Protein AF-A0A1V5KK14-F1 (afdb_monomer_lite)

Structure (mmCIF, N/CA/C/O backbone):
data_AF-A0A1V5KK14-F1
#
_entry.id   AF-A0A1V5KK14-F1
#
loop_
_atom_site.group_PDB
_atom_site.id
_atom_site.type_symbol
_atom_site.label_atom_id
_atom_site.label_alt_id
_atom_site.label_comp_id
_atom_site.label_asym_id
_atom_site.label_entity_id
_atom_site.label_seq_id
_atom_site.pdbx_PDB_ins_code
_atom_site.Cartn_x
_atom_site.Cartn_y
_atom_site.Cartn_z
_atom_site.occupancy
_atom_site.B_iso_or_equiv
_atom_site.auth_seq_id
_atom_site.auth_comp_id
_atom_site.auth_asym_id
_atom_site.auth_atom_id
_atom_site.pdbx_PDB_model_num
ATOM 1 N N . MET A 1 1 ? 17.794 -1.671 15.471 1.00 76.69 1 MET A N 1
ATOM 2 C CA . MET A 1 1 ? 17.880 -2.440 14.220 1.00 76.69 1 MET A CA 1
ATOM 3 C C . MET A 1 1 ? 16.510 -2.949 13.900 1.00 76.69 1 MET A C 1
ATOM 5 O O . MET A 1 1 ? 15.771 -3.257 14.837 1.00 76.69 1 MET A O 1
ATOM 9 N N . GLY A 1 2 ? 16.172 -3.007 12.613 1.00 89.00 2 GLY A N 1
ATOM 10 C CA . GLY A 1 2 ? 15.006 -3.754 12.159 1.00 89.00 2 GLY A CA 1
ATOM 11 C C . GLY A 1 2 ? 15.010 -5.145 12.792 1.00 89.00 2 GLY A C 1
ATOM 12 O O . GLY A 1 2 ? 16.066 -5.770 12.927 1.00 89.00 2 GLY A O 1
ATOM 13 N N . THR A 1 3 ? 13.850 -5.600 13.249 1.00 94.50 3 THR A N 1
ATOM 14 C CA . THR A 1 3 ? 13.689 -6.928 13.849 1.00 94.50 3 THR A CA 1
ATOM 15 C C . THR A 1 3 ? 12.958 -7.845 12.871 1.00 94.50 3 THR A C 1
ATOM 17 O O . THR A 1 3 ? 12.022 -7.391 12.214 1.00 94.50 3 THR A O 1
ATOM 20 N N . PRO A 1 4 ? 13.347 -9.126 12.736 1.00 94.06 4 PRO A N 1
ATOM 21 C CA . PRO A 1 4 ? 12.664 -10.057 11.835 1.00 94.06 4 PRO A CA 1
ATOM 22 C C . PRO A 1 4 ? 11.259 -10.437 12.325 1.00 94.06 4 PRO A C 1
ATOM 24 O O . PRO A 1 4 ? 10.446 -10.912 11.540 1.00 94.06 4 PRO A O 1
ATOM 27 N N . SER A 1 5 ? 10.962 -10.222 13.609 1.00 95.75 5 SER A N 1
ATOM 28 C CA . SER A 1 5 ? 9.672 -10.546 14.222 1.00 95.75 5 SER A CA 1
ATOM 29 C C . SER A 1 5 ? 9.328 -9.598 15.369 1.00 95.75 5 SER A C 1
ATOM 31 O O . SER A 1 5 ? 10.216 -9.012 15.999 1.00 95.75 5 SER A O 1
ATOM 33 N N . ILE A 1 6 ? 8.037 -9.516 15.681 1.00 97.19 6 ILE A N 1
ATOM 34 C CA . ILE A 1 6 ? 7.469 -8.794 16.826 1.00 97.19 6 ILE A CA 1
ATOM 35 C C . ILE A 1 6 ? 6.520 -9.721 17.605 1.00 97.19 6 ILE A C 1
ATOM 37 O O . ILE A 1 6 ? 6.195 -10.803 17.123 1.00 97.19 6 ILE A O 1
ATOM 41 N N . ASN A 1 7 ? 6.117 -9.350 18.826 1.00 95.44 7 ASN A N 1
ATOM 42 C CA . ASN A 1 7 ? 5.328 -10.240 19.693 1.00 95.44 7 ASN A CA 1
ATOM 43 C C . ASN A 1 7 ? 3.804 -10.098 19.542 1.00 95.44 7 ASN A C 1
ATOM 45 O O . ASN A 1 7 ? 3.080 -10.986 19.985 1.00 95.44 7 ASN A O 1
ATOM 49 N N . ASP A 1 8 ? 3.325 -9.029 18.905 1.00 95.31 8 ASP A N 1
ATOM 50 C CA . ASP A 1 8 ? 1.905 -8.786 18.646 1.00 95.31 8 ASP A CA 1
ATOM 51 C C . ASP A 1 8 ? 1.720 -8.173 17.250 1.00 95.31 8 ASP A C 1
ATOM 53 O O . ASP A 1 8 ? 1.634 -6.954 17.078 1.00 95.31 8 ASP A O 1
ATOM 57 N N . GLU A 1 9 ? 1.701 -9.018 16.220 1.00 97.06 9 GLU A N 1
ATOM 58 C CA . GLU A 1 9 ? 1.376 -8.586 14.860 1.00 97.06 9 GLU A CA 1
ATOM 59 C C . GLU A 1 9 ? -0.112 -8.215 14.790 1.00 97.06 9 GLU A C 1
ATOM 61 O O . GLU A 1 9 ? -0.976 -9.063 15.008 1.00 97.06 9 GLU A O 1
ATOM 66 N N . ARG A 1 10 ? -0.442 -6.968 14.433 1.00 97.62 10 ARG A N 1
ATOM 67 C CA . ARG A 1 10 ? -1.828 -6.543 14.158 1.00 97.62 10 ARG A CA 1
ATOM 68 C C . ARG A 1 10 ? -2.203 -6.885 12.726 1.00 97.62 10 ARG A C 1
ATOM 70 O O . ARG A 1 10 ? -3.188 -7.573 12.492 1.00 97.62 10 ARG A O 1
ATOM 77 N N . VAL A 1 11 ? -1.336 -6.538 11.787 1.00 98.56 11 VAL A N 1
ATOM 78 C CA . VAL A 1 11 ? -1.432 -6.942 10.385 1.00 98.56 11 VAL A CA 1
ATOM 79 C C . VAL A 1 11 ? -0.102 -7.565 9.994 1.00 98.56 11 VAL A C 1
ATOM 81 O O . VAL A 1 11 ? 0.936 -6.910 10.087 1.00 98.56 11 VAL A O 1
ATOM 84 N N . ASN A 1 12 ? -0.143 -8.835 9.592 1.00 97.94 12 ASN A N 1
ATOM 85 C CA . ASN A 1 12 ? 1.033 -9.553 9.103 1.00 97.94 12 ASN A CA 1
ATOM 86 C C . ASN A 1 12 ? 1.460 -8.959 7.745 1.00 97.94 12 ASN A C 1
ATOM 88 O O . ASN A 1 12 ? 0.607 -8.392 7.058 1.00 97.94 12 ASN A O 1
ATOM 92 N N . PRO A 1 13 ? 2.724 -9.123 7.316 1.00 98.56 13 PRO A N 1
ATOM 93 C CA . PRO A 1 13 ? 3.197 -8.601 6.035 1.00 98.56 13 PRO A CA 1
ATOM 94 C C . PRO A 1 13 ? 2.324 -9.068 4.860 1.00 98.56 13 PRO A C 1
ATOM 96 O O . PRO A 1 13 ? 2.254 -10.262 4.556 1.00 98.56 13 PRO A O 1
ATOM 99 N N . LEU A 1 14 ? 1.635 -8.125 4.213 1.00 98.69 14 LEU A N 1
ATOM 100 C CA . LEU A 1 14 ? 0.676 -8.387 3.138 1.00 98.69 14 LEU A CA 1
ATOM 101 C C . LEU A 1 14 ? 1.373 -8.716 1.812 1.00 98.69 14 LEU A C 1
ATOM 103 O O . LEU A 1 14 ? 0.887 -9.538 1.031 1.00 98.69 14 LEU A O 1
ATOM 107 N N . VAL A 1 15 ? 2.502 -8.063 1.519 1.00 98.62 15 VAL A N 1
ATOM 108 C CA . VAL A 1 15 ? 3.169 -8.170 0.221 1.00 98.62 15 VAL A CA 1
ATOM 109 C C . VAL A 1 15 ? 4.161 -9.321 0.265 1.00 98.62 15 VAL A C 1
ATOM 111 O O . VAL A 1 15 ? 5.235 -9.240 0.855 1.00 98.62 15 VAL A O 1
ATOM 114 N N . ALA A 1 16 ? 3.817 -10.413 -0.415 1.00 98.38 16 ALA A N 1
ATOM 115 C CA . ALA A 1 16 ? 4.643 -11.617 -0.460 1.00 98.38 16 ALA A CA 1
ATOM 116 C C . ALA A 1 16 ? 5.783 -11.558 -1.495 1.00 98.38 16 ALA A C 1
ATOM 118 O O . ALA A 1 16 ? 6.722 -12.351 -1.420 1.00 98.38 16 ALA A O 1
ATOM 119 N N . SER A 1 17 ? 5.727 -10.645 -2.473 1.00 98.62 17 SER A N 1
ATOM 120 C CA . SER A 1 17 ? 6.827 -10.478 -3.426 1.00 98.62 17 SER A CA 1
ATOM 121 C C . SER A 1 17 ? 8.081 -9.975 -2.715 1.00 98.62 17 SER A C 1
ATOM 123 O O . SER A 1 17 ? 8.010 -9.151 -1.806 1.00 98.62 17 SER A O 1
ATOM 125 N N . ARG A 1 18 ? 9.241 -10.479 -3.128 1.00 98.31 18 ARG A N 1
ATOM 126 C CA . ARG A 1 18 ? 10.564 -9.999 -2.712 1.00 98.31 18 ARG A CA 1
ATOM 127 C C . ARG A 1 18 ? 11.308 -9.577 -3.965 1.00 98.31 18 ARG A C 1
ATOM 129 O O . ARG A 1 18 ? 12.277 -10.212 -4.378 1.00 98.31 18 ARG A O 1
ATOM 136 N N . TRP A 1 19 ? 10.761 -8.575 -4.646 1.00 98.69 19 TRP A N 1
ATOM 137 C CA . TRP A 1 19 ? 11.326 -8.098 -5.901 1.00 98.69 19 TRP A CA 1
ATOM 138 C C . TRP A 1 19 ? 12.496 -7.142 -5.661 1.00 98.69 19 TRP A C 1
ATOM 140 O O . TRP A 1 19 ? 12.650 -6.570 -4.581 1.00 98.69 19 TRP A O 1
ATOM 150 N N . ASN A 1 20 ? 13.366 -7.033 -6.660 1.00 98.38 20 ASN A N 1
ATOM 151 C CA . ASN A 1 20 ? 14.546 -6.174 -6.652 1.00 98.38 20 ASN A CA 1
ATOM 152 C C . ASN A 1 20 ? 14.502 -5.250 -7.878 1.00 98.38 20 ASN A C 1
ATOM 154 O O . ASN A 1 20 ? 13.490 -5.191 -8.576 1.00 98.38 20 ASN A O 1
ATOM 158 N N . GLN A 1 21 ? 15.585 -4.523 -8.138 1.00 98.56 21 GLN A N 1
ATOM 159 C CA . GLN A 1 21 ? 15.632 -3.512 -9.191 1.00 98.56 21 GLN A CA 1
ATOM 160 C C . GLN A 1 21 ? 16.431 -3.943 -10.427 1.00 98.56 21 GLN A C 1
ATOM 162 O O . GLN A 1 21 ? 16.365 -3.278 -11.460 1.00 98.56 21 GLN A O 1
ATOM 167 N N . ASP A 1 22 ? 17.194 -5.035 -10.346 1.00 97.81 22 ASP A N 1
ATOM 168 C CA . ASP A 1 22 ? 18.168 -5.432 -11.364 1.00 97.81 22 ASP A CA 1
ATOM 169 C C . ASP A 1 22 ? 18.032 -6.909 -11.819 1.00 97.81 22 ASP A C 1
ATOM 171 O O . ASP A 1 22 ? 16.964 -7.388 -12.207 1.00 97.81 22 ASP A O 1
ATOM 175 N N . THR A 1 23 ? 19.141 -7.637 -11.861 1.00 98.12 23 THR A N 1
ATOM 176 C CA . THR A 1 23 ? 19.224 -9.048 -12.235 1.00 98.12 23 THR A CA 1
ATOM 177 C C . THR A 1 23 ? 18.880 -9.991 -11.077 1.00 98.12 23 THR A C 1
ATOM 179 O O . THR A 1 23 ? 18.790 -9.590 -9.920 1.00 98.12 23 THR A O 1
ATOM 182 N N . VAL A 1 24 ? 18.719 -11.284 -11.371 1.00 97.75 24 VAL A N 1
ATOM 183 C CA . VAL A 1 24 ? 18.545 -12.343 -10.358 1.00 97.75 24 VAL A CA 1
ATOM 184 C C . VAL A 1 24 ? 19.560 -13.470 -10.542 1.00 97.75 24 VAL A C 1
ATOM 186 O O . VAL A 1 24 ? 20.029 -13.716 -11.652 1.00 97.75 24 VAL A O 1
ATOM 189 N N . GLY A 1 25 ? 19.846 -14.198 -9.457 1.00 93.62 25 GLY A N 1
ATOM 190 C CA . GLY A 1 25 ? 20.627 -15.438 -9.476 1.00 93.62 25 GLY A CA 1
ATOM 191 C C . GLY A 1 25 ? 22.150 -15.287 -9.561 1.00 93.62 25 GLY A C 1
ATOM 192 O O . GLY A 1 25 ? 22.697 -14.185 -9.605 1.00 93.62 25 GLY A O 1
ATOM 193 N N . TYR A 1 26 ? 22.824 -16.441 -9.568 1.00 89.94 26 TYR A N 1
ATOM 194 C CA . TYR A 1 26 ? 24.259 -16.583 -9.810 1.00 89.94 26 TYR A CA 1
ATOM 195 C C . TYR A 1 26 ? 24.492 -17.768 -10.773 1.00 89.94 26 TYR A C 1
ATOM 197 O O . TYR A 1 26 ? 24.238 -18.905 -10.372 1.00 89.94 26 TYR A O 1
ATOM 205 N N . PRO A 1 27 ? 24.925 -17.543 -12.032 1.00 91.06 27 PRO A N 1
ATOM 206 C CA . PRO A 1 27 ? 25.241 -16.250 -12.645 1.00 91.06 27 PRO A CA 1
ATOM 207 C C . PRO A 1 27 ? 24.012 -15.335 -12.772 1.00 91.06 27 PRO A C 1
ATOM 209 O O . PRO A 1 27 ? 22.872 -15.797 -12.785 1.00 91.06 27 PRO A O 1
ATOM 212 N N . ARG A 1 28 ? 24.258 -14.023 -12.840 1.00 96.12 28 ARG A N 1
ATOM 213 C CA . ARG A 1 28 ? 23.207 -13.002 -12.942 1.00 96.12 28 ARG A CA 1
ATOM 214 C C . ARG A 1 28 ? 22.512 -13.057 -14.302 1.00 96.12 28 ARG A C 1
ATOM 216 O O . ARG A 1 28 ? 23.182 -13.027 -15.332 1.00 96.12 28 ARG A O 1
ATOM 223 N N . VAL A 1 29 ? 21.179 -13.059 -14.297 1.00 97.94 29 VAL A N 1
ATOM 224 C CA . VAL A 1 29 ? 20.330 -12.973 -15.499 1.00 97.94 29 VAL A CA 1
ATOM 225 C C . VAL A 1 29 ? 19.325 -11.821 -15.385 1.00 97.94 29 VAL A C 1
ATOM 227 O O . VAL A 1 29 ? 18.858 -11.514 -14.287 1.00 97.94 29 VAL A O 1
ATOM 230 N N . LEU A 1 30 ? 18.982 -11.175 -16.508 1.00 98.50 30 LEU A N 1
ATOM 231 C CA . LEU A 1 30 ? 18.030 -10.049 -16.549 1.00 98.50 30 LEU A CA 1
ATOM 232 C C . LEU A 1 30 ? 16.665 -10.440 -15.973 1.00 98.50 30 LEU A C 1
ATOM 234 O O . LEU A 1 30 ? 16.160 -11.517 -16.279 1.00 98.50 30 LEU A O 1
ATOM 238 N N . CYS A 1 31 ? 16.044 -9.574 -15.174 1.00 98.69 31 CYS A N 1
ATOM 239 C CA . CYS A 1 31 ? 14.709 -9.832 -14.627 1.00 98.69 31 CYS A CA 1
ATOM 240 C C . CYS A 1 31 ? 13.927 -8.539 -14.420 1.00 98.69 31 CYS A C 1
ATOM 242 O O . CYS A 1 31 ? 13.018 -8.242 -15.184 1.00 98.69 31 CYS A O 1
ATOM 244 N N . TYR A 1 32 ? 14.299 -7.747 -13.421 1.00 98.75 32 TYR A N 1
ATOM 245 C CA . TYR A 1 32 ? 13.580 -6.530 -13.048 1.00 98.75 32 TYR A CA 1
ATOM 246 C C . TYR A 1 32 ? 13.869 -5.379 -14.018 1.00 98.75 32 TYR A C 1
ATOM 248 O O . TYR A 1 32 ? 12.986 -4.602 -14.368 1.00 98.75 32 TYR A O 1
ATOM 256 N N . ASN A 1 33 ? 15.102 -5.329 -14.516 1.00 98.62 33 ASN A N 1
ATOM 257 C CA . ASN A 1 33 ? 15.617 -4.361 -15.481 1.00 98.62 33 ASN A CA 1
ATOM 258 C C . ASN A 1 33 ? 15.545 -4.839 -16.944 1.00 98.62 33 ASN A C 1
ATOM 260 O O . ASN A 1 33 ? 16.269 -4.319 -17.784 1.00 98.62 33 ASN A O 1
ATOM 264 N N . TYR A 1 34 ? 14.722 -5.845 -17.265 1.00 98.62 34 TYR A N 1
ATOM 265 C CA . TYR A 1 34 ? 14.774 -6.534 -18.568 1.00 98.62 34 TYR A CA 1
ATOM 266 C C . TYR A 1 34 ? 14.619 -5.606 -19.779 1.00 98.62 34 TYR A C 1
ATOM 268 O O . TYR A 1 34 ? 15.233 -5.820 -20.819 1.00 98.62 34 TYR A O 1
ATOM 276 N N . TYR A 1 35 ? 13.754 -4.602 -19.649 1.00 98.75 35 TYR A N 1
ATOM 277 C CA . TYR A 1 35 ? 13.405 -3.687 -20.734 1.00 98.75 35 TYR A CA 1
ATOM 278 C C . TYR A 1 35 ? 13.781 -2.236 -20.439 1.00 98.75 35 TYR A C 1
ATOM 280 O O . TYR A 1 35 ? 13.483 -1.354 -21.241 1.00 98.75 35 TYR A O 1
ATOM 288 N N . THR A 1 36 ? 14.404 -1.964 -19.291 1.00 98.69 36 THR A N 1
ATOM 289 C CA . THR A 1 36 ? 14.842 -0.607 -18.961 1.00 98.69 36 THR A CA 1
ATOM 290 C C . THR A 1 36 ? 15.942 -0.165 -19.928 1.00 98.69 36 THR A C 1
ATOM 292 O O . THR A 1 36 ? 16.692 -0.999 -20.451 1.00 98.69 36 THR A O 1
ATOM 295 N N . PRO A 1 37 ? 16.077 1.146 -20.196 1.00 98.38 37 PRO A N 1
ATOM 296 C CA . PRO A 1 37 ? 17.148 1.648 -21.046 1.00 98.38 37 PRO A CA 1
ATOM 297 C C . PRO A 1 37 ? 18.512 1.135 -20.576 1.00 98.38 37 PRO A C 1
ATOM 299 O O . PRO A 1 37 ? 18.861 1.263 -19.403 1.00 98.38 37 PRO A O 1
ATOM 302 N N . LYS A 1 38 ? 19.268 0.517 -21.494 1.00 98.06 38 LYS A N 1
ATOM 303 C CA . LYS A 1 38 ? 20.589 -0.088 -21.228 1.00 98.06 38 LYS A CA 1
ATOM 304 C C . LYS A 1 38 ? 20.598 -1.141 -20.103 1.00 98.06 38 LYS A C 1
ATOM 306 O O . LYS A 1 38 ? 21.664 -1.455 -19.579 1.00 98.06 38 LYS A O 1
ATOM 311 N N . ASN A 1 39 ? 19.441 -1.707 -19.749 1.00 98.44 39 ASN A N 1
ATOM 312 C CA . ASN A 1 39 ? 19.254 -2.578 -18.585 1.00 98.44 39 ASN A CA 1
ATOM 313 C C . ASN A 1 39 ? 19.694 -1.925 -17.261 1.00 98.44 39 ASN A C 1
ATOM 315 O O . ASN A 1 39 ? 20.161 -2.608 -16.346 1.00 98.44 39 ASN A O 1
ATOM 319 N N . TYR A 1 40 ? 19.581 -0.602 -17.134 1.00 98.69 40 TYR A N 1
ATOM 320 C CA . TYR A 1 40 ? 19.788 0.070 -15.851 1.00 98.69 40 TYR A CA 1
ATOM 321 C C . TYR A 1 40 ? 18.732 -0.351 -14.828 1.00 98.69 40 TYR A C 1
ATOM 323 O O . TYR A 1 40 ? 17.667 -0.850 -15.186 1.00 98.69 40 TYR A O 1
ATOM 331 N N . VAL A 1 41 ? 19.014 -0.173 -13.539 1.00 98.69 41 VAL A N 1
ATOM 332 C CA . VAL A 1 41 ? 18.075 -0.581 -12.484 1.00 98.69 41 VAL A CA 1
ATOM 333 C C . VAL A 1 41 ? 16.693 0.050 -12.695 1.00 98.69 41 VAL A C 1
ATOM 335 O O . VAL A 1 41 ? 16.589 1.182 -13.167 1.00 98.69 41 VAL A O 1
ATOM 338 N N . SER A 1 42 ? 15.622 -0.668 -12.366 1.00 98.56 42 SER A N 1
ATOM 339 C CA . SER A 1 42 ? 14.241 -0.189 -12.543 1.00 98.56 42 SER A CA 1
ATOM 340 C C . SER A 1 42 ? 13.928 1.064 -11.721 1.00 98.56 42 SER A C 1
ATOM 342 O O . SER A 1 42 ? 13.088 1.860 -12.131 1.00 98.56 42 SER A O 1
ATOM 344 N N . GLY A 1 43 ? 14.614 1.250 -10.590 1.00 98.62 43 GLY A N 1
ATOM 345 C CA . GLY A 1 43 ? 14.373 2.321 -9.631 1.00 98.62 43 GLY A CA 1
ATOM 346 C C . GLY A 1 43 ? 13.440 1.886 -8.499 1.00 98.62 43 GLY A C 1
ATOM 347 O O . GLY A 1 43 ? 12.535 1.060 -8.673 1.00 98.62 43 GLY A O 1
ATOM 348 N N . CYS A 1 44 ? 13.650 2.457 -7.312 1.00 98.38 44 CYS A N 1
ATOM 349 C CA . CYS A 1 44 ? 12.896 2.102 -6.108 1.00 98.38 44 CYS A CA 1
ATOM 350 C C . CYS A 1 44 ? 11.403 2.422 -6.238 1.00 98.38 44 CYS A C 1
ATOM 352 O O . CYS A 1 44 ? 10.569 1.600 -5.869 1.00 98.38 44 CYS A O 1
ATOM 354 N N . VAL A 1 45 ? 11.063 3.561 -6.851 1.00 98.81 45 VAL A N 1
ATOM 355 C CA . VAL A 1 45 ? 9.673 3.981 -7.091 1.00 98.81 45 VAL A CA 1
ATOM 356 C C . VAL A 1 45 ? 8.937 2.972 -7.973 1.00 98.81 45 VAL A C 1
ATOM 358 O O . VAL A 1 45 ? 7.867 2.495 -7.600 1.00 98.81 45 VAL A O 1
ATOM 361 N N . ALA A 1 46 ? 9.536 2.586 -9.104 1.00 98.88 46 ALA A N 1
ATOM 362 C CA . ALA A 1 46 ? 8.948 1.603 -10.010 1.00 98.88 46 ALA A CA 1
ATOM 363 C C . ALA A 1 46 ? 8.811 0.227 -9.348 1.00 98.88 46 ALA A C 1
ATOM 365 O O . ALA A 1 46 ? 7.810 -0.455 -9.545 1.00 98.88 46 ALA A O 1
ATOM 366 N N . THR A 1 47 ? 9.789 -0.165 -8.531 1.00 98.94 47 THR A N 1
ATOM 367 C CA . THR A 1 47 ? 9.791 -1.458 -7.834 1.00 98.94 47 THR A CA 1
ATOM 368 C C . THR A 1 47 ? 8.723 -1.519 -6.742 1.00 98.94 47 THR A C 1
ATOM 370 O O . THR A 1 47 ? 7.974 -2.493 -6.683 1.00 98.94 47 THR A O 1
ATOM 373 N N . ALA A 1 48 ? 8.587 -0.477 -5.916 1.00 98.94 48 ALA A N 1
ATOM 374 C CA . ALA A 1 48 ? 7.526 -0.386 -4.912 1.00 98.94 48 ALA A CA 1
ATOM 375 C C . ALA A 1 48 ? 6.136 -0.371 -5.572 1.00 98.94 48 ALA A C 1
ATOM 377 O O . ALA A 1 48 ? 5.259 -1.152 -5.204 1.00 98.94 48 ALA A O 1
ATOM 378 N N . MET A 1 49 ? 5.959 0.445 -6.616 1.00 98.81 49 MET A N 1
ATOM 379 C CA . MET A 1 49 ? 4.720 0.492 -7.393 1.00 98.81 49 MET A CA 1
ATOM 380 C C . MET A 1 49 ? 4.380 -0.872 -8.014 1.00 98.81 49 MET A C 1
ATOM 382 O O . MET A 1 49 ? 3.268 -1.363 -7.838 1.00 98.81 49 MET A O 1
ATOM 386 N N . ALA A 1 50 ? 5.338 -1.527 -8.675 1.00 98.94 50 ALA A N 1
ATOM 387 C CA . ALA A 1 50 ? 5.135 -2.827 -9.315 1.00 98.94 50 ALA A CA 1
ATOM 388 C C . ALA A 1 50 ? 4.766 -3.933 -8.317 1.00 98.94 50 ALA A C 1
ATOM 390 O O . ALA A 1 50 ? 3.920 -4.769 -8.624 1.00 98.94 50 ALA A O 1
ATOM 391 N N . GLN A 1 51 ? 5.359 -3.942 -7.121 1.00 98.94 51 GLN A N 1
ATOM 392 C CA . GLN A 1 51 ? 5.020 -4.920 -6.086 1.00 98.94 51 GLN A CA 1
ATOM 393 C C . GLN A 1 51 ? 3.598 -4.713 -5.530 1.00 98.94 51 GLN A C 1
ATOM 395 O O . GLN A 1 51 ? 2.888 -5.696 -5.320 1.00 98.94 51 GLN A O 1
ATOM 400 N N . VAL A 1 52 ? 3.132 -3.465 -5.374 1.00 98.88 52 VAL A N 1
ATOM 401 C CA . VAL A 1 52 ? 1.724 -3.179 -5.021 1.00 98.88 52 VAL A CA 1
ATOM 402 C C . VAL A 1 52 ? 0.774 -3.621 -6.138 1.00 98.88 52 VAL A C 1
ATOM 404 O O . VAL A 1 52 ? -0.242 -4.261 -5.875 1.00 98.88 52 VAL A O 1
ATOM 407 N N . ILE A 1 53 ? 1.122 -3.355 -7.397 1.00 98.88 53 ILE A N 1
ATOM 408 C CA . ILE A 1 53 ? 0.346 -3.807 -8.561 1.00 98.88 53 ILE A CA 1
ATOM 409 C C . ILE A 1 53 ? 0.287 -5.344 -8.612 1.00 98.88 53 ILE A C 1
ATOM 411 O O . ILE A 1 53 ? -0.778 -5.934 -8.808 1.00 98.88 53 ILE A O 1
ATOM 415 N N . ARG A 1 54 ? 1.411 -6.016 -8.342 1.00 98.75 54 ARG A N 1
ATOM 416 C CA . ARG A 1 54 ? 1.504 -7.479 -8.272 1.00 98.75 54 ARG A CA 1
ATOM 417 C C . ARG A 1 54 ? 0.701 -8.077 -7.119 1.00 98.75 54 ARG A C 1
ATOM 419 O O . ARG A 1 54 ? 0.182 -9.182 -7.291 1.00 98.75 54 ARG A O 1
ATOM 426 N N . TYR A 1 55 ? 0.624 -7.398 -5.974 1.00 98.81 55 TYR A N 1
ATOM 427 C CA . TYR A 1 55 ? -0.199 -7.811 -4.834 1.00 98.81 55 TYR A CA 1
ATOM 428 C C . TYR A 1 55 ? -1.672 -7.920 -5.245 1.00 98.81 55 TYR A C 1
ATOM 430 O O . TYR A 1 55 ? -2.298 -8.954 -5.026 1.00 98.81 55 TYR A O 1
ATOM 438 N N . TRP A 1 56 ? -2.178 -6.904 -5.947 1.00 98.56 56 TRP A N 1
ATOM 439 C CA . TRP A 1 56 ? -3.553 -6.878 -6.446 1.00 98.56 56 TRP A CA 1
ATOM 440 C C . TRP A 1 56 ? -3.785 -7.713 -7.711 1.00 98.56 56 TRP A C 1
ATOM 442 O O . TRP A 1 56 ? -4.932 -8.041 -8.002 1.00 98.56 56 TRP A O 1
ATOM 452 N N . GLN A 1 57 ? -2.727 -8.045 -8.463 1.00 98.62 57 GLN A N 1
ATOM 453 C CA . GLN A 1 57 ? -2.820 -8.669 -9.793 1.00 98.62 57 GLN A CA 1
ATOM 454 C C . GLN A 1 57 ? -3.770 -7.892 -10.719 1.00 98.62 57 GLN A C 1
ATOM 456 O O . GLN A 1 57 ? -4.647 -8.449 -11.380 1.00 98.62 57 GLN A O 1
ATOM 461 N N . HIS A 1 58 ? -3.598 -6.572 -10.727 1.00 98.44 58 HIS A N 1
ATOM 462 C CA . HIS A 1 58 ? -4.422 -5.619 -11.467 1.00 98.44 58 HIS A CA 1
ATOM 463 C C . HIS A 1 58 ? -3.519 -4.754 -12.353 1.00 98.44 58 HIS A C 1
ATOM 465 O O . HIS A 1 58 ? -2.428 -4.430 -11.906 1.00 98.44 58 HIS A O 1
ATOM 471 N N . PRO A 1 59 ? -3.908 -4.355 -13.575 1.00 98.12 59 PRO A N 1
ATOM 472 C CA . PRO A 1 59 ? -5.166 -4.660 -14.249 1.00 98.12 59 PRO A CA 1
ATOM 473 C C . PRO A 1 59 ? -5.239 -6.077 -14.824 1.00 98.12 59 PRO A C 1
ATOM 475 O O . PRO A 1 59 ? -4.235 -6.713 -15.136 1.00 98.12 59 PRO A O 1
ATOM 478 N N . THR A 1 60 ? -6.462 -6.574 -14.999 1.00 96.88 60 THR A N 1
ATOM 479 C CA . THR A 1 60 ? -6.734 -7.823 -15.735 1.00 96.88 60 THR A CA 1
ATOM 480 C C . THR A 1 60 ? -6.804 -7.610 -17.249 1.00 96.88 60 THR A C 1
ATOM 482 O O . THR A 1 60 ? -6.731 -8.569 -18.015 1.00 96.88 60 THR A O 1
ATOM 485 N N . THR A 1 61 ? -6.925 -6.357 -17.691 1.00 96.75 61 THR A N 1
ATOM 486 C CA . THR A 1 61 ? -6.913 -5.942 -19.097 1.00 96.75 61 THR A CA 1
ATOM 487 C C . THR A 1 61 ? -5.580 -5.303 -19.474 1.00 96.75 61 THR A C 1
ATOM 489 O O . THR A 1 61 ? -4.737 -5.031 -18.621 1.00 96.75 61 THR A O 1
ATOM 492 N N . GLY A 1 62 ? -5.385 -5.046 -20.768 1.00 96.19 62 GLY A N 1
ATOM 493 C CA . GLY A 1 62 ? -4.225 -4.299 -21.242 1.00 96.19 62 GLY A CA 1
ATOM 494 C C . GLY A 1 62 ? -4.178 -2.871 -20.706 1.00 96.19 62 GLY A C 1
ATOM 495 O O . GLY A 1 62 ? -5.220 -2.247 -20.496 1.00 96.19 62 GLY A O 1
ATOM 496 N N . ILE A 1 63 ? -2.958 -2.373 -20.506 1.00 97.81 63 ILE A N 1
ATOM 497 C CA . ILE A 1 63 ? -2.695 -0.985 -20.111 1.00 97.81 63 ILE A CA 1
ATOM 498 C C . ILE A 1 63 ? -2.565 -0.043 -21.308 1.00 97.81 63 ILE A C 1
ATOM 500 O O . ILE A 1 63 ? -2.477 1.153 -21.099 1.00 97.81 63 ILE A O 1
ATOM 504 N N . GLY A 1 64 ? -2.525 -0.539 -22.547 1.00 98.19 64 GLY A N 1
ATOM 505 C CA . GLY A 1 64 ? -2.284 0.270 -23.744 1.00 98.19 64 GLY A CA 1
ATOM 506 C C . GLY A 1 64 ? -0.826 0.715 -23.934 1.00 98.19 64 GLY A C 1
ATOM 507 O O . GLY A 1 64 ? 0.061 0.437 -23.124 1.00 98.19 64 GLY A O 1
ATOM 508 N N . VAL A 1 65 ? -0.587 1.401 -25.053 1.00 98.44 65 VAL A N 1
ATOM 509 C CA . VAL A 1 65 ? 0.716 1.967 -25.432 1.00 98.44 65 VAL A CA 1
ATOM 510 C C . VAL A 1 65 ? 0.637 3.480 -25.288 1.00 98.44 65 VAL A C 1
ATOM 512 O O . VAL A 1 65 ? -0.050 4.149 -26.061 1.00 98.44 65 VAL A O 1
ATOM 515 N N . TYR A 1 66 ? 1.341 4.017 -24.299 1.00 98.12 66 TYR A N 1
ATOM 516 C CA . TYR A 1 66 ? 1.369 5.439 -23.992 1.00 98.12 66 TYR A CA 1
ATOM 517 C C . TYR A 1 66 ? 2.801 5.945 -23.957 1.00 98.12 66 TYR A C 1
ATOM 519 O O . TYR A 1 66 ? 3.667 5.336 -23.332 1.00 98.12 66 TYR A O 1
ATOM 527 N N . SER A 1 67 ? 3.020 7.073 -24.622 1.00 98.06 67 SER A N 1
ATOM 528 C CA . SER A 1 67 ? 4.297 7.774 -24.649 1.00 98.06 67 SER A CA 1
ATOM 529 C C . SER A 1 67 ? 4.469 8.622 -23.389 1.00 98.06 67 SER A C 1
ATOM 531 O O . SER A 1 67 ? 3.539 9.322 -22.982 1.00 98.06 67 SER A O 1
ATOM 533 N N . HIS A 1 68 ? 5.650 8.540 -22.783 1.00 98.19 68 HIS A N 1
ATOM 534 C CA . HIS A 1 68 ? 6.087 9.335 -21.639 1.00 98.19 68 HIS A CA 1
ATOM 535 C C . HIS A 1 68 ? 7.518 9.828 -21.868 1.00 98.19 68 HIS A C 1
ATOM 537 O O . HIS A 1 68 ? 8.311 9.167 -22.548 1.00 98.19 68 HIS A O 1
ATOM 543 N N . ASP A 1 69 ? 7.850 10.973 -21.280 1.00 98.25 69 ASP A N 1
ATOM 544 C CA . ASP A 1 69 ? 9.205 11.509 -21.309 1.00 98.25 69 ASP A CA 1
ATOM 545 C C . ASP A 1 69 ? 10.021 10.891 -20.172 1.00 98.25 69 ASP A C 1
ATOM 547 O O . ASP A 1 69 ? 9.672 10.984 -18.999 1.00 98.25 69 ASP A O 1
ATOM 551 N N . ILE A 1 70 ? 11.118 10.232 -20.527 1.00 98.69 70 ILE A N 1
ATOM 552 C CA . ILE A 1 70 ? 12.089 9.676 -19.588 1.00 98.69 70 ILE A CA 1
ATOM 553 C C . ILE A 1 70 ? 13.434 10.371 -19.777 1.00 98.69 70 ILE A C 1
ATOM 555 O O . ILE A 1 70 ? 13.703 10.994 -20.806 1.00 98.69 70 ILE A O 1
ATOM 559 N N . VAL A 1 71 ? 14.329 10.212 -18.810 1.00 98.75 71 VAL A N 1
ATOM 560 C CA . VAL A 1 71 ? 15.714 10.679 -18.932 1.00 98.75 71 VAL A CA 1
ATOM 561 C C . VAL A 1 71 ? 16.639 9.473 -18.877 1.00 98.75 71 VAL A C 1
ATOM 563 O O . VAL A 1 71 ? 16.489 8.619 -18.011 1.00 98.75 71 VAL A O 1
ATOM 566 N N . VAL A 1 72 ? 17.612 9.387 -19.783 1.00 98.69 72 VAL A N 1
ATOM 567 C CA . VAL A 1 72 ? 18.644 8.339 -19.759 1.00 98.69 72 VAL A CA 1
ATOM 568 C C . VAL A 1 72 ? 20.008 8.998 -19.843 1.00 98.69 72 VAL A C 1
ATOM 570 O O . VAL A 1 72 ? 20.295 9.701 -20.809 1.00 98.69 72 VAL A O 1
ATOM 573 N N . ASP A 1 73 ? 20.843 8.786 -18.825 1.00 98.19 73 ASP A N 1
ATOM 574 C CA . ASP A 1 73 ? 22.176 9.398 -18.713 1.00 98.19 73 ASP A CA 1
ATOM 575 C C . ASP A 1 73 ? 22.154 10.930 -18.914 1.00 98.19 73 ASP A C 1
ATOM 577 O O . ASP A 1 73 ? 23.015 11.510 -19.573 1.00 98.19 73 ASP A O 1
ATOM 581 N N . GLY A 1 74 ? 21.130 11.591 -18.363 1.00 97.56 74 GLY A N 1
ATOM 582 C CA . GLY A 1 74 ? 20.941 13.043 -18.462 1.00 97.56 74 GLY A CA 1
ATOM 583 C C . GLY A 1 74 ? 20.319 13.533 -19.775 1.00 97.56 74 GLY A C 1
ATOM 584 O O . GLY A 1 74 ? 20.125 14.736 -19.932 1.00 97.56 74 GLY A O 1
ATOM 585 N N . VAL A 1 75 ? 19.974 12.635 -20.703 1.00 98.38 75 VAL A N 1
ATOM 586 C CA . VAL A 1 75 ? 19.346 12.979 -21.985 1.00 98.38 75 VAL A CA 1
ATOM 587 C C . VAL A 1 75 ? 17.868 12.599 -21.969 1.00 98.38 75 VAL A C 1
ATOM 589 O O . VAL A 1 75 ? 17.524 11.425 -21.816 1.00 98.38 75 VAL A O 1
ATOM 592 N N . GLY A 1 76 ? 16.998 13.596 -22.141 1.00 98.31 76 GLY A N 1
ATOM 593 C CA . GLY A 1 76 ? 15.557 13.391 -22.284 1.00 98.31 76 GLY A CA 1
ATOM 594 C C . GLY A 1 76 ? 15.215 12.651 -23.578 1.00 98.31 76 GLY A C 1
ATOM 595 O O . GLY A 1 76 ? 15.773 12.950 -24.636 1.00 98.31 76 GLY A O 1
ATOM 596 N N . GLN A 1 77 ? 14.311 11.680 -23.497 1.00 97.94 77 GLN A N 1
ATOM 597 C CA . GLN A 1 77 ? 13.790 10.943 -24.645 1.00 97.94 77 GLN A CA 1
ATOM 598 C C . GLN A 1 77 ? 12.394 10.394 -24.358 1.00 97.94 77 GLN A C 1
ATOM 600 O O . GLN A 1 77 ? 12.028 10.169 -23.209 1.00 97.94 77 GLN A O 1
ATOM 605 N N . SER A 1 78 ? 11.641 10.118 -25.416 1.00 98.00 78 SER A N 1
ATOM 606 C CA . SER A 1 78 ? 10.340 9.472 -25.294 1.00 98.00 78 SER A CA 1
ATOM 607 C C . SER A 1 78 ? 10.486 7.951 -25.177 1.00 98.00 78 SER A C 1
ATOM 609 O O . SER A 1 78 ? 11.271 7.335 -25.902 1.00 98.00 78 SER A O 1
ATOM 611 N N . ALA A 1 79 ? 9.704 7.343 -24.287 1.00 98.38 79 ALA A N 1
ATOM 612 C CA . ALA A 1 79 ? 9.534 5.901 -24.170 1.00 98.38 79 ALA A CA 1
ATOM 613 C C . ALA A 1 79 ? 8.048 5.543 -24.099 1.00 98.38 79 ALA A C 1
ATOM 615 O O . ALA A 1 79 ? 7.240 6.293 -23.556 1.00 98.38 79 ALA A O 1
ATOM 616 N N . ASN A 1 80 ? 7.690 4.381 -24.642 1.00 98.62 80 ASN A N 1
ATOM 617 C CA . ASN A 1 80 ? 6.312 3.907 -24.654 1.00 98.62 80 ASN A CA 1
ATOM 618 C C . ASN A 1 80 ? 6.119 2.784 -23.642 1.00 98.62 80 ASN A C 1
ATOM 620 O O . ASN A 1 80 ? 6.954 1.882 -23.571 1.00 98.62 80 ASN A O 1
ATOM 624 N N . THR A 1 81 ? 4.988 2.784 -22.936 1.00 98.75 81 THR A N 1
ATOM 625 C CA . THR A 1 81 ? 4.536 1.584 -22.223 1.00 98.75 81 THR A CA 1
ATOM 626 C C . THR A 1 81 ? 4.335 0.434 -23.202 1.00 98.75 81 THR A C 1
ATOM 628 O O . THR A 1 81 ? 4.006 0.627 -24.375 1.00 98.75 81 THR A O 1
ATOM 631 N N . ARG A 1 82 ? 4.540 -0.782 -22.710 1.00 98.25 82 ARG A N 1
ATOM 632 C CA . ARG A 1 82 ? 4.522 -2.002 -23.510 1.00 98.25 82 ARG A CA 1
ATOM 633 C C . ARG A 1 82 ? 3.389 -2.946 -23.143 1.00 98.25 82 ARG A C 1
ATOM 635 O O . ARG A 1 82 ? 2.944 -3.683 -24.017 1.00 98.25 82 ARG A O 1
ATOM 642 N N . GLY A 1 83 ? 2.947 -2.972 -21.888 1.00 98.31 83 GLY A N 1
ATOM 643 C CA . GLY A 1 83 ? 2.065 -4.029 -21.402 1.00 98.31 83 GLY A CA 1
ATOM 644 C C . GLY A 1 83 ? 2.755 -5.398 -21.379 1.00 98.31 83 GLY A C 1
ATOM 645 O O . GLY A 1 83 ? 3.962 -5.526 -21.609 1.00 98.31 83 GLY A O 1
ATOM 646 N N . GLY A 1 84 ? 1.983 -6.445 -21.089 1.00 97.62 84 GLY A N 1
ATOM 647 C CA . GLY A 1 84 ? 2.517 -7.801 -20.929 1.00 97.62 84 GLY A CA 1
ATOM 648 C C . GLY A 1 84 ? 2.951 -8.479 -22.232 1.00 97.62 84 GLY A C 1
ATOM 649 O O . GLY A 1 84 ? 3.756 -9.406 -22.190 1.00 97.62 84 GLY A O 1
ATOM 650 N N . ASP A 1 85 ? 2.442 -8.029 -23.380 1.00 96.88 85 ASP A N 1
ATOM 651 C CA . ASP A 1 85 ? 2.587 -8.704 -24.677 1.00 96.88 85 ASP A CA 1
ATOM 652 C C . ASP A 1 85 ? 3.455 -7.957 -25.701 1.00 96.88 85 ASP A C 1
ATOM 654 O O . ASP A 1 85 ? 3.686 -8.479 -26.790 1.00 96.88 85 ASP A O 1
ATOM 658 N N . GLY A 1 86 ? 3.942 -6.753 -25.387 1.00 97.56 86 GLY A N 1
ATOM 659 C CA . GLY A 1 86 ? 4.661 -5.934 -26.368 1.00 97.56 86 GLY A CA 1
ATOM 660 C C . GLY A 1 86 ? 3.844 -4.799 -26.989 1.00 97.56 86 GLY A C 1
ATOM 661 O O . GLY A 1 86 ? 4.431 -3.868 -27.535 1.00 97.56 86 GLY A O 1
ATOM 662 N N . ALA A 1 87 ? 2.515 -4.879 -26.928 1.00 98.06 87 ALA A N 1
ATOM 663 C CA . ALA A 1 87 ? 1.582 -4.075 -27.719 1.00 98.06 87 ALA A CA 1
ATOM 664 C C . ALA A 1 87 ? 0.487 -3.399 -26.867 1.00 98.06 87 ALA A C 1
ATOM 666 O O . ALA A 1 87 ? -0.553 -2.986 -27.380 1.00 98.06 87 ALA A O 1
ATOM 667 N N . GLY A 1 88 ? 0.722 -3.266 -25.561 1.00 98.06 88 GLY A N 1
ATOM 668 C CA . GLY A 1 88 ? -0.192 -2.675 -24.586 1.00 98.06 88 GLY A CA 1
ATOM 669 C C . GLY A 1 88 ? -1.174 -3.671 -23.963 1.00 98.06 88 GLY A C 1
ATOM 670 O O . GLY A 1 88 ? -2.084 -3.252 -23.247 1.00 98.06 88 GLY A O 1
ATOM 671 N N . GLY A 1 89 ? -1.029 -4.971 -24.221 1.00 98.38 89 GLY A N 1
ATOM 672 C CA . GLY A 1 89 ? -1.908 -6.020 -23.714 1.00 98.38 89 GLY A CA 1
ATOM 673 C C . GLY A 1 89 ? -1.708 -6.357 -22.237 1.00 98.38 89 GLY A C 1
ATOM 674 O O . GLY A 1 89 ? -0.860 -5.799 -21.536 1.00 98.38 89 GLY A O 1
ATOM 675 N N . ALA A 1 90 ? -2.561 -7.257 -21.747 1.00 98.19 90 ALA A N 1
ATOM 676 C CA . ALA A 1 90 ? -2.651 -7.608 -20.333 1.00 98.19 90 ALA A CA 1
ATOM 677 C C . ALA A 1 90 ? -1.392 -8.323 -19.823 1.00 98.19 90 ALA A C 1
ATOM 679 O O . ALA A 1 90 ? -0.724 -9.056 -20.554 1.00 98.19 90 ALA A O 1
ATOM 680 N N . TYR A 1 91 ? -1.102 -8.155 -18.535 1.00 98.69 91 TYR A N 1
ATOM 681 C CA . TYR A 1 91 ? -0.052 -8.908 -17.862 1.00 98.69 91 TYR A CA 1
ATOM 682 C C . TYR A 1 91 ? -0.507 -10.335 -17.550 1.00 98.69 91 TYR A C 1
ATOM 684 O O . TYR A 1 91 ? -1.634 -10.569 -17.116 1.00 98.69 91 TYR A O 1
ATOM 692 N N . ASN A 1 92 ? 0.399 -11.303 -17.699 1.00 98.56 92 ASN A N 1
ATOM 693 C CA . ASN A 1 92 ? 0.155 -12.667 -17.244 1.00 98.56 92 ASN A CA 1
ATOM 694 C C . ASN A 1 92 ? 0.659 -12.844 -15.804 1.00 98.56 92 ASN A C 1
ATOM 696 O O . ASN A 1 92 ? 1.809 -13.215 -15.563 1.00 98.56 92 ASN A O 1
ATOM 700 N N . TRP A 1 93 ? -0.224 -12.598 -14.837 1.00 98.50 93 TRP A N 1
ATOM 701 C CA . TRP A 1 93 ? 0.086 -12.682 -13.406 1.00 98.50 93 TRP A CA 1
ATOM 702 C C . TRP A 1 93 ? 0.543 -14.075 -12.953 1.00 98.50 93 TRP A C 1
ATOM 704 O O . TRP A 1 93 ? 1.389 -14.186 -12.064 1.00 98.50 93 TRP A O 1
ATOM 714 N N . SER A 1 94 ? 0.034 -15.137 -13.592 1.00 98.44 94 SER A N 1
ATOM 715 C CA . SER A 1 94 ? 0.319 -16.530 -13.211 1.00 98.44 94 SER A CA 1
ATOM 716 C C . SER A 1 94 ? 1.785 -16.928 -13.399 1.00 98.44 94 SER A C 1
ATOM 718 O O . SER A 1 94 ? 2.278 -17.811 -12.699 1.00 98.44 94 SER A O 1
ATOM 720 N N . ILE A 1 95 ? 2.502 -16.243 -14.298 1.00 98.38 95 ILE A N 1
ATOM 721 C CA . ILE A 1 95 ? 3.917 -16.506 -14.582 1.00 98.38 95 ILE A CA 1
ATOM 722 C C . ILE A 1 95 ? 4.858 -15.508 -13.897 1.00 98.38 95 ILE A C 1
ATOM 724 O O . ILE A 1 95 ? 6.054 -15.539 -14.175 1.00 98.38 95 ILE A O 1
ATOM 728 N N . MET A 1 96 ? 4.356 -14.636 -13.014 1.00 98.50 96 MET A N 1
ATOM 729 C CA . MET A 1 96 ? 5.165 -13.705 -12.219 1.00 98.50 96 MET A CA 1
ATOM 730 C C . MET A 1 96 ? 5.418 -14.275 -10.810 1.00 98.50 96 MET A C 1
ATOM 732 O O . MET A 1 96 ? 4.623 -14.006 -9.894 1.00 98.50 96 MET A O 1
ATOM 736 N N . PRO A 1 97 ? 6.493 -15.059 -10.596 1.00 98.25 97 PRO A N 1
ATOM 737 C CA . PRO A 1 97 ? 6.827 -15.573 -9.271 1.00 98.25 97 PRO A CA 1
ATOM 738 C C . PRO A 1 97 ? 7.106 -14.442 -8.273 1.00 98.25 97 PRO A C 1
ATOM 740 O O . PRO A 1 97 ? 7.620 -13.376 -8.619 1.00 98.25 97 PRO A O 1
ATOM 743 N N . LEU A 1 98 ? 6.792 -14.701 -7.005 1.00 98.56 98 LEU A N 1
ATOM 744 C CA . LEU A 1 98 ? 6.985 -13.748 -5.908 1.00 98.56 98 LEU A CA 1
ATOM 745 C C . LEU A 1 98 ? 8.470 -13.580 -5.538 1.00 98.56 98 LEU A C 1
ATOM 747 O O . LEU A 1 98 ? 8.878 -12.505 -5.108 1.00 98.56 98 LEU A O 1
ATOM 751 N N . THR A 1 99 ? 9.280 -14.617 -5.751 1.00 98.25 99 THR A N 1
ATOM 752 C CA . THR A 1 99 ? 10.708 -14.687 -5.396 1.00 98.25 99 THR A CA 1
ATOM 753 C C . THR A 1 99 ? 11.531 -15.273 -6.561 1.00 98.25 99 THR A C 1
ATOM 755 O O . THR A 1 99 ? 12.027 -16.400 -6.473 1.00 98.25 99 THR A O 1
ATOM 758 N N . PRO A 1 100 ? 11.656 -14.571 -7.708 1.00 97.69 100 PRO A N 1
ATOM 759 C CA . PRO A 1 100 ? 12.408 -15.088 -8.850 1.00 97.69 100 PRO A CA 1
ATOM 760 C C . PRO A 1 100 ? 13.900 -15.253 -8.518 1.00 97.69 100 PRO A C 1
ATOM 762 O O . PRO A 1 100 ? 14.515 -14.431 -7.842 1.00 97.69 100 PRO A O 1
ATOM 765 N N . ASN A 1 101 ? 14.499 -16.313 -9.054 1.00 96.38 101 ASN A N 1
ATOM 766 C CA . ASN A 1 101 ? 15.927 -16.622 -8.971 1.00 96.38 101 ASN A CA 1
ATOM 767 C C . ASN A 1 101 ? 16.533 -16.891 -10.368 1.00 96.38 101 ASN A C 1
ATOM 769 O O . ASN A 1 101 ? 15.846 -16.771 -11.384 1.00 96.38 101 ASN A O 1
ATOM 773 N N . GLY A 1 102 ? 17.809 -17.288 -10.430 1.00 95.44 102 GLY A N 1
ATOM 774 C CA . GLY A 1 102 ? 18.523 -17.532 -11.694 1.00 95.44 102 GLY A CA 1
ATOM 775 C C . GLY A 1 102 ? 17.969 -18.667 -12.568 1.00 95.44 102 GLY A C 1
ATOM 776 O O . GLY A 1 102 ? 18.237 -18.689 -13.762 1.00 95.44 102 GLY A O 1
ATOM 777 N N . SER A 1 103 ? 17.172 -19.580 -12.002 1.00 96.75 103 SER A N 1
ATOM 778 C CA . SER A 1 103 ? 16.493 -20.659 -12.741 1.00 96.75 103 SER A CA 1
ATOM 779 C C . SER A 1 103 ? 15.084 -20.275 -13.209 1.00 96.75 103 SER A C 1
ATOM 781 O O . SER A 1 103 ? 14.399 -21.083 -13.832 1.00 96.75 103 SER A O 1
ATOM 783 N N . THR A 1 104 ? 14.626 -19.055 -12.910 1.00 97.94 104 THR A N 1
ATOM 784 C CA . THR A 1 104 ? 13.307 -18.573 -13.341 1.00 97.94 104 THR A CA 1
ATOM 785 C C . THR A 1 104 ? 13.233 -18.549 -14.871 1.00 97.94 104 THR A C 1
ATOM 787 O O . THR A 1 104 ? 14.116 -17.946 -15.501 1.00 97.94 104 THR A O 1
ATOM 790 N N . PRO A 1 105 ? 12.185 -19.138 -15.484 1.00 98.31 105 PRO A N 1
ATOM 791 C CA . PRO A 1 105 ? 12.008 -19.128 -16.932 1.00 98.31 105 PRO A CA 1
ATOM 792 C C . PRO A 1 105 ? 12.103 -17.720 -17.524 1.00 98.31 105 PRO A C 1
ATOM 794 O O . PRO A 1 105 ? 11.662 -16.745 -16.915 1.00 98.31 105 PRO A O 1
ATOM 797 N N . GLU A 1 106 ? 12.661 -17.600 -18.729 1.00 98.44 106 GLU A N 1
ATOM 798 C CA . GLU A 1 106 ? 12.847 -16.297 -19.378 1.00 98.44 106 GLU A CA 1
ATOM 799 C C . GLU A 1 106 ? 11.532 -15.538 -19.554 1.00 98.44 106 GLU A C 1
ATOM 801 O O . GLU A 1 106 ? 11.472 -14.364 -19.206 1.00 98.44 106 GLU A O 1
ATOM 806 N N . ALA A 1 107 ? 10.464 -16.220 -19.975 1.00 98.56 107 ALA A N 1
ATOM 807 C CA . ALA A 1 107 ? 9.139 -15.616 -20.112 1.00 98.56 107 ALA A CA 1
ATOM 808 C C . ALA A 1 107 ? 8.624 -15.013 -18.790 1.00 98.56 107 ALA A C 1
ATOM 810 O O . ALA A 1 107 ? 8.048 -13.928 -18.782 1.00 98.56 107 ALA A O 1
ATOM 811 N N . SER A 1 108 ? 8.883 -15.669 -17.654 1.00 98.81 108 SER A N 1
ATOM 812 C CA . SER A 1 108 ? 8.545 -15.144 -16.326 1.00 98.81 108 SER A CA 1
ATOM 813 C C . SER A 1 108 ? 9.364 -13.901 -15.974 1.00 98.81 108 SER A C 1
ATOM 815 O O . SER A 1 108 ? 8.816 -12.920 -15.474 1.00 98.81 108 SER A O 1
ATOM 817 N N . ARG A 1 109 ? 10.670 -13.910 -16.272 1.00 98.75 109 ARG A N 1
ATOM 818 C CA . ARG A 1 109 ? 11.562 -12.757 -16.056 1.00 98.75 109 ARG A CA 1
ATOM 819 C C . ARG A 1 109 ? 11.175 -11.570 -16.939 1.00 98.75 109 ARG A C 1
ATOM 821 O O . ARG A 1 109 ? 11.110 -10.451 -16.446 1.00 98.75 109 ARG A O 1
ATOM 828 N N . GLN A 1 110 ? 10.856 -11.815 -18.206 1.00 98.75 110 GLN A N 1
ATOM 829 C CA . GLN A 1 110 ? 10.342 -10.810 -19.135 1.00 98.75 110 GLN A CA 1
ATOM 830 C C . GLN A 1 110 ? 9.009 -10.235 -18.662 1.00 98.75 110 GLN A C 1
ATOM 832 O O . GLN A 1 110 ? 8.827 -9.028 -18.713 1.00 98.75 110 GLN A O 1
ATOM 837 N N . MET A 1 111 ? 8.091 -11.067 -18.166 1.00 98.88 111 MET A N 1
ATOM 838 C CA . MET A 1 111 ? 6.794 -10.600 -17.678 1.00 98.88 111 MET A CA 1
ATOM 839 C C . MET A 1 111 ? 6.945 -9.689 -16.446 1.00 98.88 111 MET A C 1
ATOM 841 O O . MET A 1 111 ? 6.343 -8.619 -16.400 1.00 98.88 111 MET A O 1
ATOM 845 N N . ILE A 1 112 ? 7.819 -10.046 -15.496 1.00 98.88 112 ILE A N 1
ATOM 846 C CA . ILE A 1 112 ? 8.181 -9.170 -14.365 1.00 98.88 112 ILE A CA 1
ATOM 847 C C . ILE A 1 112 ? 8.828 -7.873 -14.875 1.00 98.88 112 ILE A C 1
ATOM 849 O O . ILE A 1 112 ? 8.393 -6.780 -14.517 1.00 98.88 112 ILE A O 1
ATOM 853 N N . GLY A 1 113 ? 9.829 -7.978 -15.752 1.00 98.88 113 GLY A N 1
ATOM 854 C CA . GLY A 1 113 ? 10.512 -6.821 -16.327 1.00 98.88 113 GLY A CA 1
ATOM 855 C C . GLY A 1 113 ? 9.595 -5.914 -17.147 1.00 98.88 113 GLY A C 1
ATOM 856 O O . GLY A 1 113 ? 9.822 -4.707 -17.192 1.00 98.88 113 GLY A O 1
ATOM 857 N N . ALA A 1 114 ? 8.547 -6.459 -17.771 1.00 98.88 114 ALA A N 1
ATOM 858 C CA . ALA A 1 114 ? 7.556 -5.683 -18.504 1.00 98.88 114 ALA A CA 1
ATOM 859 C C . ALA A 1 114 ? 6.792 -4.756 -17.560 1.00 98.88 114 ALA A C 1
ATOM 861 O O . ALA A 1 114 ? 6.750 -3.553 -17.808 1.00 98.88 114 ALA A O 1
ATOM 862 N N . LEU A 1 115 ? 6.300 -5.298 -16.443 1.00 98.94 115 LEU A N 1
ATOM 863 C CA . LEU A 1 115 ? 5.616 -4.516 -15.421 1.00 98.94 115 LEU A CA 1
ATOM 864 C C . LEU A 1 115 ? 6.529 -3.447 -14.802 1.00 98.94 115 LEU A C 1
ATOM 866 O O . LEU A 1 115 ? 6.133 -2.289 -14.718 1.00 98.94 115 LEU A O 1
ATOM 870 N N . LEU A 1 116 ? 7.754 -3.797 -14.389 1.00 98.94 116 LEU A N 1
ATOM 871 C CA . LEU A 1 116 ? 8.656 -2.819 -13.763 1.00 98.94 116 LEU A CA 1
ATOM 872 C C . LEU A 1 116 ? 9.084 -1.715 -14.732 1.00 98.94 116 LEU A C 1
ATOM 874 O O . LEU A 1 116 ? 9.219 -0.561 -14.325 1.00 98.94 116 LEU A O 1
ATOM 878 N N . TYR A 1 117 ? 9.277 -2.053 -16.007 1.00 98.88 117 TYR A N 1
ATOM 879 C CA . TYR A 1 117 ? 9.518 -1.058 -17.042 1.00 98.88 117 TYR A CA 1
ATOM 880 C C . TYR A 1 117 ? 8.324 -0.125 -17.217 1.00 98.88 117 TYR A C 1
ATOM 882 O O . TYR A 1 117 ? 8.520 1.083 -17.220 1.00 98.88 117 TYR A O 1
ATOM 890 N N . ASP A 1 118 ? 7.104 -0.655 -17.329 1.00 98.94 118 ASP A N 1
ATOM 891 C CA . ASP A 1 118 ? 5.911 0.175 -17.503 1.00 98.94 118 ASP A CA 1
ATOM 892 C C . ASP A 1 118 ? 5.695 1.084 -16.285 1.00 98.94 118 ASP A C 1
ATOM 894 O O . ASP A 1 118 ? 5.468 2.282 -16.445 1.00 98.94 118 ASP A O 1
ATOM 898 N N . CYS A 1 119 ? 5.878 0.570 -15.064 1.00 98.88 119 CYS A N 1
ATOM 899 C CA . CYS A 1 119 ? 5.898 1.402 -13.861 1.00 98.88 119 CYS A CA 1
ATOM 900 C C . CYS A 1 119 ? 6.925 2.535 -13.985 1.00 98.88 119 CYS A C 1
ATOM 902 O O . CYS A 1 119 ? 6.570 3.687 -13.773 1.00 98.88 119 CYS A O 1
ATOM 904 N N . GLY A 1 120 ? 8.169 2.233 -14.371 1.00 98.81 120 GLY A N 1
ATOM 905 C CA . GLY A 1 120 ? 9.229 3.233 -14.516 1.00 98.81 120 GLY A CA 1
ATOM 906 C C . GLY A 1 120 ? 8.969 4.270 -15.613 1.00 98.81 120 GLY A C 1
ATOM 907 O O . GLY A 1 120 ? 9.127 5.464 -15.373 1.00 98.81 120 GLY A O 1
ATOM 908 N N . VAL A 1 121 ? 8.508 3.847 -16.790 1.00 98.75 121 VAL A N 1
ATOM 909 C CA . VAL A 1 121 ? 8.144 4.753 -17.891 1.00 98.75 121 VAL A CA 1
ATOM 910 C C . VAL A 1 121 ? 7.017 5.691 -17.470 1.00 98.75 121 VAL A C 1
ATOM 912 O O . VAL A 1 121 ? 7.109 6.893 -17.696 1.00 98.75 121 VAL A O 1
ATOM 915 N N . THR A 1 122 ? 5.971 5.170 -16.823 1.00 98.69 122 THR A N 1
ATOM 916 C CA . THR A 1 122 ? 4.811 5.996 -16.454 1.00 98.69 122 THR A CA 1
ATOM 917 C C . THR A 1 122 ? 5.141 7.049 -15.400 1.00 98.69 122 THR A C 1
ATOM 919 O O . THR A 1 122 ? 4.575 8.140 -15.452 1.00 98.69 122 THR A O 1
ATOM 922 N N . VAL A 1 123 ? 6.072 6.770 -14.482 1.00 98.56 123 VAL A N 1
ATOM 923 C CA . VAL A 1 123 ? 6.560 7.750 -13.492 1.00 98.56 123 VAL A CA 1
ATOM 924 C C . VAL A 1 123 ? 7.733 8.596 -14.005 1.00 98.56 123 VAL A C 1
ATOM 926 O O . VAL A 1 123 ? 8.439 9.194 -13.200 1.00 98.56 123 VAL A O 1
ATOM 929 N N . GLU A 1 124 ? 7.958 8.630 -15.324 1.00 98.38 124 GLU A N 1
ATOM 930 C CA . GLU A 1 124 ? 8.926 9.528 -15.977 1.00 98.38 124 GLU A CA 1
ATOM 931 C C . GLU A 1 124 ? 10.350 9.360 -15.412 1.00 98.38 124 GLU A C 1
ATOM 933 O O . GLU A 1 124 ? 11.084 10.306 -15.122 1.00 98.38 124 GLU A O 1
ATOM 938 N N . MET A 1 125 ? 10.737 8.096 -15.212 1.00 98.69 125 MET A N 1
ATOM 939 C CA . MET A 1 125 ? 11.975 7.710 -14.543 1.00 98.69 125 MET A CA 1
ATOM 940 C C . MET A 1 125 ? 13.226 8.289 -15.218 1.00 98.69 125 MET A C 1
ATOM 942 O O . MET A 1 125 ? 13.412 8.220 -16.437 1.00 98.69 125 MET A O 1
ATOM 946 N N . SER A 1 126 ? 14.146 8.780 -14.388 1.00 98.69 126 SER A N 1
ATOM 947 C CA . SER A 1 126 ? 15.515 9.094 -14.790 1.00 98.69 126 SER A CA 1
ATOM 948 C C . SER A 1 126 ? 16.402 7.870 -14.579 1.00 98.69 126 SER A C 1
ATOM 950 O O . SER A 1 126 ? 16.710 7.528 -13.440 1.00 98.69 126 SER A O 1
ATOM 952 N N . TYR A 1 127 ? 16.805 7.210 -15.663 1.00 98.81 127 TYR A N 1
ATOM 953 C CA . TYR A 1 127 ? 17.653 6.020 -15.666 1.00 98.81 127 TYR A CA 1
ATOM 954 C C . TYR A 1 127 ? 19.138 6.370 -15.818 1.00 98.81 127 TYR A C 1
ATOM 956 O O . TYR A 1 127 ? 19.526 7.142 -16.700 1.00 98.81 127 TYR A O 1
ATOM 964 N N . SER A 1 128 ? 19.994 5.744 -15.010 1.00 98.19 128 SER A N 1
ATOM 965 C CA . SER A 1 128 ? 21.450 5.829 -15.165 1.00 98.19 128 SER A CA 1
ATOM 966 C C . SER A 1 128 ? 22.160 4.589 -14.620 1.00 98.19 128 SER A C 1
ATOM 968 O O . SER A 1 128 ? 21.580 3.787 -13.884 1.00 98.19 128 SER A O 1
ATOM 970 N N . SER A 1 129 ? 23.447 4.452 -14.937 1.00 96.69 129 SER A N 1
ATOM 971 C CA . SER A 1 129 ? 24.288 3.368 -14.415 1.00 96.69 129 SER A CA 1
ATOM 972 C C . SER A 1 129 ? 24.519 3.430 -12.898 1.00 96.69 129 SER A C 1
ATOM 974 O O . SER A 1 129 ? 24.825 2.402 -12.297 1.00 96.69 129 SER A O 1
ATOM 976 N N . SER A 1 130 ? 24.368 4.602 -12.269 1.00 93.88 130 SER A N 1
ATOM 977 C CA . SER A 1 130 ? 24.542 4.791 -10.821 1.00 93.88 130 SER A CA 1
ATOM 978 C C . SER A 1 130 ? 23.247 4.630 -10.019 1.00 93.88 130 SER A C 1
ATOM 980 O O . SER A 1 130 ? 23.287 4.620 -8.789 1.00 93.88 130 SER A O 1
ATOM 982 N N . GLY A 1 131 ? 22.108 4.491 -10.696 1.00 95.50 131 GLY A N 1
ATOM 983 C CA . GLY A 1 131 ? 20.791 4.374 -10.084 1.00 95.50 131 GLY A CA 1
ATOM 984 C C . GLY A 1 131 ? 19.709 5.029 -10.935 1.00 95.50 131 GLY A C 1
ATOM 985 O O . GLY A 1 131 ? 19.997 5.849 -11.811 1.00 95.50 131 GLY A O 1
ATOM 986 N N . SER A 1 132 ? 18.458 4.682 -10.646 1.00 98.31 132 SER A N 1
ATOM 987 C CA . SER A 1 132 ? 17.296 5.264 -11.315 1.00 98.31 132 SER A CA 1
ATOM 988 C C . SER A 1 132 ? 16.335 5.855 -10.293 1.00 98.31 132 SER A C 1
ATOM 990 O O . SER A 1 132 ? 16.066 5.229 -9.263 1.00 98.31 132 SER A O 1
ATOM 992 N N . GLY A 1 133 ? 15.840 7.065 -10.558 1.00 96.88 133 GLY A N 1
ATOM 993 C CA . GLY A 1 133 ? 14.999 7.824 -9.632 1.00 96.88 133 GLY A CA 1
ATOM 994 C C . GLY A 1 133 ? 13.819 8.520 -10.309 1.00 96.88 133 GLY A C 1
ATOM 995 O O . GLY A 1 133 ? 13.906 8.947 -11.459 1.00 96.88 133 GLY A O 1
ATOM 996 N N . ALA A 1 134 ? 12.725 8.635 -9.560 1.00 97.62 134 ALA A N 1
ATOM 997 C CA . ALA A 1 134 ? 11.486 9.311 -9.935 1.00 97.62 134 ALA A CA 1
ATOM 998 C C . ALA A 1 134 ? 10.804 9.876 -8.676 1.00 97.62 134 ALA A C 1
ATOM 1000 O O . ALA A 1 134 ? 11.259 9.625 -7.554 1.00 97.62 134 ALA A O 1
ATOM 1001 N N . SER A 1 135 ? 9.706 10.614 -8.844 1.00 96.56 135 SER A N 1
ATOM 1002 C CA . SER A 1 135 ? 8.883 11.078 -7.726 1.00 96.56 135 SER A CA 1
ATOM 1003 C C . SER A 1 135 ? 7.799 10.057 -7.369 1.00 96.56 135 SER A C 1
ATOM 1005 O O . SER A 1 135 ? 7.102 9.541 -8.239 1.00 96.56 135 SER A O 1
ATOM 1007 N N . THR A 1 136 ? 7.587 9.793 -6.076 1.00 96.19 136 THR A N 1
ATOM 1008 C CA . THR A 1 136 ? 6.454 8.962 -5.618 1.00 96.19 136 THR A CA 1
ATOM 1009 C C . THR A 1 136 ? 5.102 9.664 -5.764 1.00 96.19 136 THR A C 1
ATOM 1011 O O . THR A 1 136 ? 4.062 9.009 -5.716 1.00 96.19 136 THR A O 1
ATOM 1014 N N . TYR A 1 137 ? 5.091 10.981 -5.991 1.00 97.00 137 TYR A N 1
ATOM 1015 C CA . TYR A 1 137 ? 3.883 11.714 -6.377 1.00 97.00 137 TYR A CA 1
ATOM 1016 C C . TYR A 1 137 ? 3.262 11.131 -7.651 1.00 97.00 137 TYR A C 1
ATOM 1018 O O . TYR A 1 137 ? 2.056 10.864 -7.690 1.00 97.00 137 TYR A O 1
ATOM 1026 N N . ASP A 1 138 ? 4.102 10.845 -8.650 1.00 97.88 138 ASP A N 1
ATOM 1027 C CA . ASP A 1 138 ? 3.655 10.340 -9.945 1.00 97.88 138 ASP A CA 1
ATOM 1028 C C . ASP A 1 138 ? 3.054 8.943 -9.813 1.00 97.88 138 ASP A C 1
ATOM 1030 O O . ASP A 1 138 ? 2.050 8.653 -10.454 1.00 97.88 138 ASP A O 1
ATOM 1034 N N . THR A 1 139 ? 3.552 8.108 -8.894 1.00 97.44 139 THR A N 1
ATOM 1035 C CA . THR A 1 139 ? 2.954 6.796 -8.594 1.00 97.44 139 THR A CA 1
ATOM 1036 C C . THR A 1 139 ? 1.455 6.896 -8.321 1.00 97.44 139 THR A C 1
ATOM 1038 O O . THR A 1 139 ? 0.672 6.142 -8.895 1.00 97.44 139 THR A O 1
ATOM 1041 N N . SER A 1 140 ? 1.027 7.857 -7.497 1.00 97.44 140 SER A N 1
ATOM 1042 C CA . SER A 1 140 ? -0.389 8.012 -7.152 1.00 97.44 140 SER A CA 1
ATOM 1043 C C . SER A 1 140 ? -1.254 8.397 -8.354 1.00 97.44 140 SER A C 1
ATOM 1045 O O . SER A 1 140 ? -2.394 7.946 -8.485 1.00 97.44 140 SER A O 1
ATOM 1047 N N . ILE A 1 141 ? -0.713 9.219 -9.253 1.00 98.00 141 ILE A N 1
ATOM 1048 C CA . ILE A 1 141 ? -1.384 9.610 -10.496 1.00 98.00 141 ILE A CA 1
ATOM 1049 C C . ILE A 1 141 ? -1.461 8.411 -11.442 1.00 98.00 141 ILE A C 1
ATOM 1051 O O . ILE A 1 141 ? -2.541 8.099 -11.947 1.00 98.00 141 ILE A O 1
ATOM 1055 N N . ARG A 1 142 ? -0.335 7.716 -11.633 1.00 98.06 142 ARG A N 1
ATOM 1056 C CA . ARG A 1 142 ? -0.182 6.672 -12.648 1.00 98.06 142 ARG A CA 1
ATOM 1057 C C . ARG A 1 142 ? -0.911 5.383 -12.321 1.00 98.06 142 ARG A C 1
ATOM 1059 O O . ARG A 1 142 ? -1.459 4.746 -13.221 1.00 98.06 142 ARG A O 1
ATOM 1066 N N . LEU A 1 143 ? -1.026 5.044 -11.036 1.00 98.69 143 LEU A N 1
ATOM 1067 C CA . LEU A 1 143 ? -1.911 3.966 -10.589 1.00 98.69 143 LEU A CA 1
ATOM 1068 C C . LEU A 1 143 ? -3.338 4.166 -11.125 1.00 98.69 143 LEU A C 1
ATOM 1070 O O . LEU A 1 143 ? -3.947 3.214 -11.610 1.00 98.69 143 LEU A O 1
ATOM 1074 N N . LYS A 1 144 ? -3.848 5.403 -11.114 1.00 98.31 144 LYS A N 1
ATOM 1075 C CA . LYS A 1 144 ? -5.199 5.712 -11.601 1.00 98.31 144 LYS A CA 1
ATOM 1076 C C . LYS A 1 144 ? -5.272 5.782 -13.125 1.00 98.31 144 LYS A C 1
ATOM 1078 O O . LYS A 1 144 ? -6.121 5.127 -13.720 1.00 98.31 144 LYS A O 1
ATOM 1083 N N . ASP A 1 145 ? -4.404 6.566 -13.764 1.00 96.88 145 ASP A N 1
ATOM 1084 C CA . ASP A 1 145 ? -4.552 6.894 -15.191 1.00 96.88 145 ASP A CA 1
ATOM 1085 C C . ASP A 1 145 ? -3.992 5.839 -16.167 1.00 96.88 145 ASP A C 1
ATOM 1087 O O . ASP A 1 145 ? -4.338 5.883 -17.350 1.00 96.88 145 ASP A O 1
ATOM 1091 N N . ARG A 1 146 ? -3.127 4.919 -15.711 1.00 97.75 146 ARG A N 1
ATOM 1092 C CA . ARG A 1 146 ? -2.539 3.852 -16.546 1.00 97.75 146 ARG A CA 1
ATOM 1093 C C . ARG A 1 146 ? -2.870 2.455 -16.059 1.00 97.75 146 ARG A C 1
ATOM 1095 O O . ARG A 1 146 ? -3.136 1.583 -16.878 1.00 97.75 146 ARG A O 1
ATOM 1102 N N . PHE A 1 147 ? -2.884 2.243 -14.747 1.00 98.56 147 PHE A N 1
ATOM 1103 C CA . PHE A 1 147 ? -3.109 0.911 -14.176 1.00 98.56 147 PHE A CA 1
ATOM 1104 C C . PHE A 1 147 ? -4.552 0.686 -13.711 1.00 98.56 147 PHE A C 1
ATOM 1106 O O . PHE A 1 147 ? -4.869 -0.388 -13.213 1.00 98.56 147 PHE A O 1
ATOM 1113 N N . GLY A 1 148 ? -5.443 1.664 -13.909 1.00 97.81 148 GLY A N 1
ATOM 1114 C CA . GLY A 1 148 ? -6.882 1.504 -13.707 1.00 97.81 148 GLY A CA 1
ATOM 1115 C C . GLY A 1 148 ? -7.302 1.327 -12.249 1.00 97.81 148 GLY A C 1
ATOM 1116 O O . GLY A 1 148 ? -8.303 0.663 -11.991 1.00 97.81 148 GLY A O 1
ATOM 1117 N N . TYR A 1 149 ? -6.539 1.860 -11.293 1.00 98.56 149 TYR A N 1
ATOM 1118 C CA . TYR A 1 149 ? -6.976 1.943 -9.900 1.00 98.56 149 TYR A CA 1
ATOM 1119 C C . TYR A 1 149 ? -8.058 3.016 -9.756 1.00 98.56 149 TYR A C 1
ATOM 1121 O O . TYR A 1 149 ? -7.917 4.131 -10.258 1.00 98.56 149 TYR A O 1
ATOM 1129 N N . ALA A 1 150 ? -9.129 2.703 -9.030 1.00 98.31 150 ALA A N 1
ATOM 1130 C CA . ALA A 1 150 ? -10.202 3.654 -8.761 1.00 98.31 150 ALA A CA 1
ATOM 1131 C C . ALA A 1 150 ? -9.771 4.776 -7.805 1.00 98.31 150 ALA A C 1
ATOM 1133 O O . ALA A 1 150 ? -10.276 5.897 -7.899 1.00 98.31 150 ALA A O 1
ATOM 1134 N N . ASN A 1 151 ? -8.830 4.498 -6.898 1.00 98.38 151 ASN A N 1
ATOM 1135 C CA . ASN A 1 151 ? -8.347 5.486 -5.945 1.00 98.38 151 ASN A CA 1
ATOM 1136 C C . ASN A 1 151 ? -6.859 5.330 -5.640 1.00 98.38 151 ASN A C 1
ATOM 1138 O O . ASN A 1 151 ? -6.319 4.228 -5.619 1.00 98.38 151 ASN A O 1
ATOM 1142 N N . SER A 1 152 ? -6.225 6.468 -5.380 1.00 98.25 152 SER A N 1
ATOM 1143 C CA . SER A 1 152 ? -4.884 6.583 -4.823 1.00 98.25 152 SER A CA 1
ATOM 1144 C C . SER A 1 152 ? -4.686 8.025 -4.363 1.00 98.25 152 SER A C 1
ATOM 1146 O O . SER A 1 152 ? -5.021 8.974 -5.095 1.00 98.25 152 SER A O 1
ATOM 1148 N N . VAL A 1 153 ? -4.146 8.186 -3.158 1.00 98.19 153 VAL A N 1
ATOM 1149 C CA . VAL A 1 153 ? -3.850 9.471 -2.523 1.00 98.19 153 VAL A CA 1
ATOM 1150 C C . VAL A 1 153 ? -2.350 9.591 -2.315 1.00 98.19 153 VAL A C 1
ATOM 1152 O O . VAL A 1 153 ? -1.707 8.645 -1.881 1.00 98.19 153 VAL A O 1
ATOM 1155 N N . TYR A 1 154 ? -1.806 10.773 -2.604 1.00 98.06 154 TYR A N 1
ATOM 1156 C CA . TYR A 1 154 ? -0.459 11.163 -2.196 1.00 98.06 154 TYR A CA 1
ATOM 1157 C C . TYR A 1 154 ? -0.536 12.215 -1.086 1.00 98.06 154 TYR A C 1
ATOM 1159 O O . TYR A 1 154 ? -1.256 13.206 -1.224 1.00 98.06 154 TYR A O 1
ATOM 1167 N N . THR A 1 155 ? 0.240 12.016 -0.024 1.00 96.75 155 THR A N 1
ATOM 1168 C CA . THR A 1 155 ? 0.489 13.000 1.037 1.00 96.75 155 THR A CA 1
ATOM 1169 C C . THR A 1 155 ? 1.991 13.188 1.187 1.00 96.75 155 THR A C 1
ATOM 1171 O O . THR A 1 155 ? 2.743 12.217 1.136 1.00 96.75 155 THR A O 1
ATOM 1174 N N . GLN A 1 156 ? 2.418 14.419 1.455 1.00 94.94 156 GLN A N 1
ATOM 1175 C CA . GLN A 1 156 ? 3.777 14.734 1.866 1.00 94.94 156 GLN A CA 1
ATOM 1176 C C . GLN A 1 156 ? 3.816 15.694 3.054 1.00 94.94 156 GLN A C 1
ATOM 1178 O O . GLN A 1 156 ? 2.868 16.431 3.329 1.00 94.94 156 GLN A O 1
ATOM 1183 N N . GLY A 1 157 ? 4.951 15.705 3.739 1.00 89.75 157 GLY A N 1
ATOM 1184 C CA . GLY A 1 157 ? 5.250 16.599 4.843 1.00 89.75 157 GLY A CA 1
ATOM 1185 C C . GLY A 1 157 ? 6.750 16.654 5.113 1.00 89.75 157 GLY A C 1
ATOM 1186 O O . GLY A 1 157 ? 7.552 15.992 4.456 1.00 89.75 157 GLY A O 1
ATOM 1187 N N . THR A 1 158 ? 7.140 17.457 6.097 1.00 85.19 158 THR A N 1
ATOM 1188 C CA . THR A 1 158 ? 8.525 17.468 6.582 1.00 85.19 158 THR A CA 1
ATOM 1189 C C . THR A 1 158 ? 8.869 16.174 7.319 1.00 85.19 158 THR A C 1
ATOM 1191 O O . THR A 1 158 ? 9.984 15.679 7.164 1.00 85.19 158 THR A O 1
ATOM 1194 N N . GLU A 1 159 ? 7.907 15.638 8.079 1.00 90.50 159 GLU A N 1
ATOM 1195 C CA . GLU A 1 159 ? 7.974 14.351 8.771 1.00 90.50 159 GLU A CA 1
ATOM 1196 C C . GLU A 1 159 ? 6.560 13.840 9.099 1.00 90.50 159 GLU A C 1
ATOM 1198 O O . GLU A 1 159 ? 5.846 14.439 9.908 1.00 90.50 159 GLU A O 1
ATOM 1203 N N . LEU A 1 160 ? 6.150 12.726 8.487 1.00 93.19 160 LEU A N 1
ATOM 1204 C CA . LEU A 1 160 ? 4.813 12.153 8.655 1.00 93.19 160 LEU A CA 1
ATOM 1205 C C . LEU A 1 160 ? 4.629 11.424 9.993 1.00 93.19 160 LEU A C 1
ATOM 1207 O O . LEU A 1 160 ? 3.492 11.262 10.430 1.00 93.19 160 LEU A O 1
ATOM 1211 N N . THR A 1 161 ? 5.696 11.005 10.679 1.00 90.50 161 THR A N 1
ATOM 1212 C CA . THR A 1 161 ? 5.579 10.355 12.003 1.00 90.50 161 THR A CA 1
ATOM 1213 C C . THR A 1 161 ? 5.141 11.311 13.116 1.00 90.50 161 THR A C 1
ATOM 1215 O O . THR A 1 161 ? 4.672 10.870 14.167 1.00 90.50 161 THR A O 1
ATOM 1218 N N . THR A 1 162 ? 5.212 12.625 12.887 1.00 87.19 162 THR A N 1
ATOM 1219 C CA . THR A 1 162 ? 4.816 13.633 13.878 1.00 87.19 162 THR A CA 1
ATOM 1220 C C . THR A 1 162 ? 3.306 13.605 14.133 1.00 87.19 162 THR A C 1
ATOM 1222 O O . THR A 1 162 ? 2.497 13.583 13.205 1.00 87.19 162 THR A O 1
ATOM 1225 N N . GLY A 1 163 ? 2.905 13.637 15.408 1.00 83.88 163 GLY A N 1
ATOM 1226 C CA . GLY A 1 163 ? 1.498 13.798 15.803 1.00 83.88 163 GLY A CA 1
ATOM 1227 C C . GLY A 1 163 ? 0.577 12.637 15.407 1.00 83.88 163 GLY A C 1
ATOM 1228 O O . GLY A 1 163 ? -0.633 12.829 15.312 1.00 83.88 163 GLY A O 1
ATOM 1229 N N . GLY A 1 164 ? 1.129 11.447 15.138 1.00 89.12 164 GLY A N 1
ATOM 1230 C CA . GLY A 1 164 ? 0.354 10.255 14.774 1.00 89.12 164 GLY A CA 1
ATOM 1231 C C . GLY A 1 164 ? -0.204 10.259 13.346 1.00 89.12 164 GLY A C 1
ATOM 1232 O O . GLY A 1 164 ? -1.000 9.382 13.006 1.00 89.12 164 GLY A O 1
ATOM 1233 N N . LEU A 1 165 ? 0.204 11.210 12.495 1.00 93.19 165 LEU A N 1
ATOM 1234 C CA . LEU A 1 165 ? -0.271 11.305 11.112 1.00 93.19 165 LEU A CA 1
ATOM 1235 C C . LEU A 1 165 ? 0.064 10.040 10.307 1.00 93.19 165 LEU A C 1
ATOM 1237 O O . LEU A 1 165 ? -0.819 9.509 9.635 1.00 93.19 165 LEU A O 1
ATOM 1241 N N . LEU A 1 166 ? 1.289 9.515 10.423 1.00 96.25 166 LEU A N 1
ATOM 1242 C CA . LEU A 1 166 ? 1.685 8.280 9.743 1.00 96.25 166 LEU A CA 1
ATOM 1243 C C . LEU A 1 166 ? 0.787 7.105 10.136 1.00 96.25 166 LEU A C 1
ATOM 1245 O O . LEU A 1 166 ? 0.352 6.367 9.262 1.00 96.25 166 LEU A O 1
ATOM 1249 N N . ASN A 1 167 ? 0.446 6.964 11.419 1.00 97.19 167 ASN A N 1
ATOM 1250 C CA . ASN A 1 167 ? -0.408 5.867 11.879 1.00 97.19 167 ASN A CA 1
ATOM 1251 C C . ASN A 1 167 ? -1.812 5.966 11.275 1.00 97.19 167 ASN A C 1
ATOM 1253 O O . ASN A 1 167 ? -2.369 4.953 10.873 1.00 97.19 167 ASN A O 1
ATOM 1257 N N . ARG A 1 168 ? -2.358 7.181 11.131 1.00 96.75 168 ARG A N 1
ATOM 1258 C CA . ARG A 1 168 ? -3.643 7.412 10.447 1.00 96.75 168 ARG A CA 1
ATOM 1259 C C . ARG A 1 168 ? -3.573 7.150 8.941 1.00 96.75 168 ARG A C 1
ATOM 1261 O O . ARG A 1 168 ? -4.585 6.821 8.337 1.00 96.75 168 ARG A O 1
ATOM 1268 N N . ILE A 1 169 ? -2.403 7.305 8.325 1.00 97.88 169 ILE A N 1
ATOM 1269 C CA . ILE A 1 169 ? -2.182 6.989 6.909 1.00 97.88 169 ILE A CA 1
ATOM 1270 C C . ILE A 1 169 ? -2.060 5.472 6.717 1.00 97.88 169 ILE A C 1
ATOM 1272 O O . ILE A 1 169 ? -2.814 4.887 5.942 1.00 97.88 169 ILE A O 1
ATOM 1276 N N . VAL A 1 170 ? -1.121 4.842 7.422 1.00 98.56 170 VAL A N 1
ATOM 1277 C CA . VAL A 1 170 ? -0.680 3.466 7.167 1.00 98.56 170 VAL A CA 1
ATOM 1278 C C . VAL A 1 170 ? -1.627 2.449 7.793 1.00 98.56 170 VAL A C 1
ATOM 1280 O O . VAL A 1 170 ? -2.103 1.564 7.090 1.00 98.56 170 VAL A O 1
ATOM 1283 N N . ASN A 1 171 ? -1.954 2.575 9.079 1.00 98.75 171 ASN A N 1
ATOM 1284 C CA . ASN A 1 171 ? -2.608 1.483 9.801 1.00 98.75 171 ASN A CA 1
ATOM 1285 C C . ASN A 1 171 ? -4.036 1.200 9.294 1.00 98.75 171 ASN A C 1
ATOM 1287 O O . ASN A 1 171 ? -4.305 0.036 9.028 1.00 98.75 171 ASN A O 1
ATOM 1291 N N . PRO A 1 172 ? -4.908 2.195 9.011 1.00 98.81 172 PRO A N 1
ATOM 1292 C CA . PRO A 1 172 ? -6.216 1.919 8.412 1.00 98.81 172 PRO A CA 1
ATOM 1293 C C . PRO A 1 172 ? -6.142 1.262 7.038 1.00 98.81 172 PRO A C 1
ATOM 1295 O O . PRO A 1 172 ? -6.992 0.446 6.696 1.00 98.81 172 PRO A O 1
ATOM 1298 N N . ASN A 1 173 ? -5.122 1.598 6.244 1.00 98.88 173 ASN A N 1
ATOM 1299 C CA . ASN A 1 173 ? -4.897 0.923 4.970 1.00 98.88 173 ASN A CA 1
ATOM 1300 C C . ASN A 1 173 ? -4.542 -0.544 5.198 1.00 98.88 173 ASN A C 1
ATOM 1302 O O . ASN A 1 173 ? -5.148 -1.411 4.578 1.00 98.88 173 ASN A O 1
ATOM 1306 N N . LEU A 1 174 ? -3.630 -0.825 6.127 1.00 98.88 174 LEU A N 1
ATOM 1307 C CA . LEU A 1 174 ? -3.243 -2.190 6.473 1.00 98.88 174 LEU A CA 1
ATOM 1308 C C . LEU A 1 174 ? -4.397 -2.991 7.090 1.00 98.88 174 LEU A C 1
ATOM 1310 O O . LEU A 1 174 ? -4.564 -4.155 6.735 1.00 98.88 174 LEU A O 1
ATOM 1314 N N . ASP A 1 175 ? -5.223 -2.372 7.935 1.00 98.88 175 ASP A N 1
ATOM 1315 C CA . ASP A 1 175 ? -6.437 -2.978 8.500 1.00 98.88 175 ASP A CA 1
ATOM 1316 C C . ASP A 1 175 ? -7.425 -3.383 7.394 1.00 98.88 175 ASP A C 1
ATOM 1318 O O . ASP A 1 175 ? -8.072 -4.423 7.484 1.00 98.88 175 ASP A O 1
ATOM 1322 N N . LEU A 1 176 ? -7.485 -2.601 6.308 1.00 98.25 176 LEU A N 1
ATOM 1323 C CA . LEU A 1 176 ? -8.265 -2.891 5.098 1.00 98.25 176 LEU A CA 1
ATOM 1324 C C . LEU A 1 176 ? -7.547 -3.861 4.128 1.00 98.25 176 LEU A C 1
ATOM 1326 O O . LEU A 1 176 ? -8.021 -4.098 3.017 1.00 98.25 176 LEU A O 1
ATOM 1330 N N . GLY A 1 177 ? -6.374 -4.390 4.484 1.00 98.25 177 GLY A N 1
ATOM 1331 C CA . GLY A 1 177 ? -5.575 -5.249 3.604 1.00 98.25 177 GLY A CA 1
ATOM 1332 C C . GLY A 1 177 ? -4.940 -4.511 2.418 1.00 98.25 177 GLY A C 1
ATOM 1333 O O . GLY A 1 177 ? -4.659 -5.111 1.387 1.00 98.25 177 GLY A O 1
ATOM 1334 N N . CYS A 1 178 ? -4.725 -3.202 2.523 1.00 98.25 178 CYS A N 1
ATOM 1335 C CA . CYS A 1 178 ? -4.132 -2.375 1.476 1.00 98.25 178 CYS A CA 1
ATOM 1336 C C . CYS A 1 178 ? -2.696 -1.965 1.862 1.00 98.25 178 CYS A C 1
ATOM 1338 O O . CYS A 1 178 ? -2.524 -1.174 2.789 1.00 98.25 178 CYS A O 1
ATOM 1340 N N . PRO A 1 179 ? -1.646 -2.438 1.162 1.00 98.69 179 PRO A N 1
ATOM 1341 C CA . PRO A 1 179 ? -0.287 -1.954 1.399 1.00 98.69 179 PRO A CA 1
ATOM 1342 C C . PRO A 1 179 ? -0.129 -0.489 0.961 1.00 98.69 179 PRO A C 1
ATOM 1344 O O . PRO A 1 179 ? -0.814 -0.013 0.052 1.00 98.69 179 PRO A O 1
ATOM 1347 N N . THR A 1 180 ? 0.811 0.222 1.585 1.00 98.81 180 THR A N 1
ATOM 1348 C CA . THR A 1 180 ? 1.117 1.632 1.281 1.00 98.81 180 THR A CA 1
ATOM 1349 C C . THR A 1 180 ? 2.548 1.786 0.785 1.00 98.81 180 THR A C 1
ATOM 1351 O O . THR A 1 180 ? 3.413 0.984 1.128 1.00 98.81 180 THR A O 1
ATOM 1354 N N . ILE A 1 181 ? 2.819 2.818 -0.013 1.00 98.88 181 ILE A N 1
ATOM 1355 C CA . ILE A 1 181 ? 4.180 3.154 -0.457 1.00 98.88 181 ILE A CA 1
ATOM 1356 C C . ILE A 1 181 ? 4.658 4.349 0.359 1.00 98.88 181 ILE A C 1
ATOM 1358 O O . ILE A 1 181 ? 3.951 5.350 0.433 1.00 98.88 181 ILE A O 1
ATOM 1362 N N . LEU A 1 182 ? 5.851 4.276 0.944 1.00 98.75 182 LEU A N 1
ATOM 1363 C CA . LEU A 1 182 ? 6.457 5.359 1.717 1.00 98.75 182 LEU A CA 1
ATOM 1364 C C . LEU A 1 182 ? 7.716 5.883 1.025 1.00 98.75 182 LEU A C 1
ATOM 1366 O O . LEU A 1 182 ? 8.514 5.111 0.494 1.00 98.75 182 LEU A O 1
ATOM 1370 N N . SER A 1 183 ? 7.920 7.197 1.098 1.00 98.00 183 SER A N 1
ATOM 1371 C CA . SER A 1 183 ? 9.204 7.832 0.800 1.00 98.00 183 SER A CA 1
ATOM 1372 C C . SER A 1 183 ? 9.963 8.064 2.096 1.00 98.00 183 SER A C 1
ATOM 1374 O O . SER A 1 183 ? 9.585 8.929 2.895 1.00 98.00 183 SER A O 1
ATOM 1376 N N . ILE A 1 184 ? 11.051 7.325 2.280 1.00 97.62 184 ILE A N 1
ATOM 1377 C CA . ILE A 1 184 ? 11.952 7.477 3.422 1.00 97.62 184 ILE A CA 1
ATOM 1378 C C . ILE A 1 184 ? 13.213 8.232 3.025 1.00 97.62 184 ILE A C 1
ATOM 1380 O O . ILE A 1 184 ? 13.600 8.264 1.852 1.00 97.62 184 ILE A O 1
ATOM 1384 N N . ARG A 1 185 ? 13.858 8.867 4.004 1.00 95.88 185 ARG A N 1
ATOM 1385 C CA . ARG A 1 185 ? 15.034 9.696 3.753 1.00 95.88 185 ARG A CA 1
ATOM 1386 C C . ARG A 1 185 ? 16.029 9.691 4.890 1.00 95.88 185 ARG A C 1
ATOM 1388 O O . ARG A 1 185 ? 15.643 9.610 6.050 1.00 95.88 185 ARG A O 1
ATOM 1395 N N . ASN A 1 186 ? 17.302 9.818 4.542 1.00 94.94 186 ASN A N 1
ATOM 1396 C CA . ASN A 1 186 ? 18.360 10.053 5.513 1.00 94.94 186 ASN A CA 1
ATOM 1397 C C . ASN A 1 186 ? 18.700 11.546 5.635 1.00 94.94 186 ASN A C 1
ATOM 1399 O O . ASN A 1 186 ? 18.234 12.393 4.861 1.00 94.94 186 ASN A O 1
ATOM 1403 N N . ASP A 1 187 ? 19.566 11.871 6.591 1.00 90.81 187 ASP A N 1
ATOM 1404 C CA . ASP A 1 187 ? 19.981 13.253 6.857 1.00 90.81 187 ASP A CA 1
ATOM 1405 C C . ASP A 1 187 ? 20.857 13.854 5.749 1.00 90.81 187 ASP A C 1
ATOM 1407 O O . ASP A 1 187 ? 20.963 15.074 5.636 1.00 90.81 187 ASP A O 1
ATOM 1411 N N . LYS A 1 188 ? 21.421 13.013 4.872 1.00 92.75 188 LYS A N 1
ATOM 1412 C CA . LYS A 1 188 ? 22.176 13.421 3.675 1.00 92.75 188 LYS A CA 1
ATOM 1413 C C . LYS A 1 188 ? 21.287 13.672 2.463 1.00 92.75 188 LYS A C 1
ATOM 1415 O O . LYS A 1 188 ? 21.801 13.801 1.354 1.00 92.75 188 LYS A O 1
ATOM 1420 N N . ASN A 1 189 ? 19.969 13.754 2.650 1.00 89.12 189 ASN A N 1
ATOM 1421 C CA . ASN A 1 189 ? 19.036 14.073 1.576 1.00 89.12 189 ASN A CA 1
ATOM 1422 C C . ASN A 1 189 ? 18.943 12.936 0.522 1.00 89.12 189 ASN A C 1
ATOM 1424 O O . ASN A 1 189 ? 18.517 13.172 -0.606 1.00 89.12 189 ASN A O 1
ATOM 1428 N N . GLN A 1 190 ? 19.323 11.699 0.870 1.00 92.94 190 GLN A N 1
ATOM 1429 C CA . GLN A 1 190 ? 19.187 10.518 0.007 1.00 92.94 190 GLN A CA 1
ATOM 1430 C C . GLN A 1 190 ? 17.861 9.822 0.316 1.00 92.94 190 GLN A C 1
ATOM 1432 O O . GLN A 1 190 ? 17.606 9.461 1.467 1.00 92.94 190 GLN A O 1
ATOM 1437 N N . GLY A 1 191 ? 17.007 9.690 -0.700 1.00 95.06 191 GLY A N 1
ATOM 1438 C CA . GLY A 1 191 ? 15.666 9.121 -0.572 1.00 95.06 191 GLY A CA 1
ATOM 1439 C C . GLY A 1 191 ? 15.573 7.686 -1.072 1.00 95.06 191 GLY A C 1
ATOM 1440 O O . GLY A 1 191 ? 16.360 7.265 -1.917 1.00 95.06 191 GLY A O 1
ATOM 1441 N N . HIS A 1 192 ? 14.578 6.962 -0.572 1.00 97.62 192 HIS A N 1
ATOM 1442 C CA . HIS A 1 192 ? 14.217 5.627 -1.035 1.00 97.62 192 HIS A CA 1
ATOM 1443 C C . HIS A 1 192 ? 12.697 5.451 -0.986 1.00 97.62 192 HIS A C 1
ATOM 1445 O O . HIS A 1 192 ? 12.038 6.006 -0.105 1.00 97.62 192 HIS A O 1
ATOM 1451 N N . ALA A 1 193 ? 12.145 4.709 -1.943 1.00 98.50 193 ALA A N 1
ATOM 1452 C CA . ALA A 1 193 ? 10.729 4.364 -1.983 1.00 98.50 193 ALA A CA 1
ATOM 1453 C C . ALA A 1 193 ? 10.563 2.896 -1.590 1.00 98.50 193 ALA A C 1
ATOM 1455 O O . ALA A 1 193 ? 11.203 2.020 -2.173 1.00 98.50 193 ALA A O 1
ATOM 1456 N N . ILE A 1 194 ? 9.714 2.651 -0.599 1.00 98.69 194 ILE A N 1
ATOM 1457 C CA . ILE A 1 194 ? 9.509 1.340 0.021 1.00 98.69 194 ILE A CA 1
ATOM 1458 C C . ILE A 1 194 ? 8.022 1.068 0.209 1.00 98.69 194 ILE A C 1
ATOM 1460 O O . ILE A 1 194 ? 7.199 1.968 0.052 1.00 98.69 194 ILE A O 1
ATOM 1464 N N . ILE A 1 195 ? 7.673 -0.159 0.577 1.00 98.88 195 ILE A N 1
ATOM 1465 C CA . ILE A 1 195 ? 6.302 -0.519 0.935 1.00 98.88 195 ILE A CA 1
ATOM 1466 C C . ILE A 1 195 ? 6.219 -0.702 2.448 1.00 98.88 195 ILE A C 1
ATOM 1468 O O . ILE A 1 195 ? 7.058 -1.396 3.014 1.00 98.88 195 ILE A O 1
ATOM 1472 N N . ALA A 1 196 ? 5.194 -0.133 3.081 1.00 98.81 196 ALA A N 1
ATOM 1473 C CA . ALA A 1 196 ? 4.735 -0.570 4.394 1.00 98.81 196 ALA A CA 1
ATOM 1474 C C . ALA A 1 196 ? 3.517 -1.482 4.207 1.00 98.81 196 ALA A C 1
ATOM 1476 O O . ALA A 1 196 ? 2.492 -1.056 3.660 1.00 98.81 196 ALA A O 1
ATOM 1477 N N . ASP A 1 197 ? 3.654 -2.738 4.625 1.00 98.88 197 ASP A N 1
ATOM 1478 C CA . ASP A 1 197 ? 2.694 -3.817 4.371 1.00 98.88 197 ASP A CA 1
ATOM 1479 C C . ASP A 1 197 ? 2.323 -4.620 5.623 1.00 98.88 197 ASP A C 1
ATOM 1481 O O . ASP A 1 197 ? 1.630 -5.620 5.512 1.00 98.88 197 ASP A O 1
ATOM 1485 N N . GLY A 1 198 ? 2.740 -4.194 6.811 1.00 98.75 198 GLY A N 1
ATOM 1486 C CA . GLY A 1 198 ? 2.329 -4.798 8.076 1.00 98.75 198 GLY A CA 1
ATOM 1487 C C . GLY A 1 198 ? 2.559 -3.841 9.236 1.00 98.75 198 GLY A C 1
ATOM 1488 O O . GLY A 1 198 ? 3.354 -2.904 9.129 1.00 98.75 198 GLY A O 1
ATOM 1489 N N . TYR A 1 199 ? 1.861 -4.047 10.349 1.00 98.75 199 TYR A N 1
ATOM 1490 C CA . TYR A 1 199 ? 2.139 -3.321 11.588 1.00 98.75 199 TYR A CA 1
ATOM 1491 C C . TYR A 1 199 ? 1.783 -4.157 12.820 1.00 98.75 199 TYR A C 1
ATOM 1493 O O . TYR A 1 199 ? 0.986 -5.095 12.765 1.00 98.75 199 TYR A O 1
ATOM 1501 N N . GLY A 1 200 ? 2.376 -3.810 13.951 1.00 98.25 200 GLY A N 1
ATOM 1502 C CA . GLY A 1 200 ? 2.076 -4.430 15.228 1.00 98.25 200 GLY A CA 1
ATOM 1503 C C . GLY A 1 200 ? 2.906 -3.827 16.343 1.00 98.25 200 GLY A C 1
ATOM 1504 O O . GLY A 1 200 ? 3.411 -2.710 16.221 1.00 98.25 200 GLY A O 1
ATOM 1505 N N . TYR A 1 201 ? 3.043 -4.567 17.432 1.00 97.62 201 TYR A N 1
ATOM 1506 C CA . TYR A 1 201 ? 3.793 -4.149 18.598 1.00 97.62 201 TYR A CA 1
ATOM 1507 C C . TYR A 1 201 ? 4.860 -5.172 18.959 1.00 97.62 201 TYR A C 1
ATOM 1509 O O . TYR A 1 201 ? 4.667 -6.381 18.843 1.00 97.62 201 TYR A O 1
ATOM 1517 N N . ASN A 1 202 ? 5.995 -4.658 19.418 1.00 96.50 202 ASN A N 1
ATOM 1518 C CA . ASN A 1 202 ? 6.928 -5.411 20.232 1.00 96.50 202 ASN A CA 1
ATOM 1519 C C . ASN A 1 202 ? 6.866 -4.823 21.644 1.00 96.50 202 ASN A C 1
ATOM 1521 O O . ASN A 1 202 ? 7.370 -3.724 21.897 1.00 96.50 202 ASN A O 1
ATOM 1525 N N . SER A 1 203 ? 6.168 -5.526 22.535 1.00 92.75 203 SER A N 1
ATOM 1526 C CA . SER A 1 203 ? 5.737 -5.011 23.838 1.00 92.75 203 SER A CA 1
ATOM 1527 C C . SER A 1 203 ? 4.800 -3.809 23.657 1.00 92.75 203 SER A C 1
ATOM 1529 O O . SER A 1 203 ? 3.734 -3.969 23.077 1.00 92.75 203 SER A O 1
ATOM 1531 N N . SER A 1 204 ? 5.155 -2.613 24.129 1.00 93.50 204 SER A N 1
ATOM 1532 C CA . SER A 1 204 ? 4.342 -1.398 23.952 1.00 93.50 204 SER A CA 1
ATOM 1533 C C . SER A 1 204 ? 4.766 -0.547 22.752 1.00 93.50 204 SER A C 1
ATOM 1535 O O . SER A 1 204 ? 4.099 0.434 22.421 1.00 93.50 204 SER A O 1
ATOM 1537 N N . THR A 1 205 ? 5.865 -0.906 22.088 1.00 95.62 205 THR A N 1
ATOM 1538 C CA . THR A 1 205 ? 6.440 -0.124 20.994 1.00 95.62 205 THR A CA 1
ATOM 1539 C C . THR A 1 205 ? 5.859 -0.587 19.667 1.00 95.62 205 THR A C 1
ATOM 1541 O O . THR A 1 205 ? 5.927 -1.771 19.347 1.00 95.62 205 THR A O 1
ATOM 1544 N N . MET A 1 206 ? 5.306 0.341 18.884 1.00 96.75 206 MET A N 1
ATOM 1545 C CA . MET A 1 206 ? 4.773 0.043 17.553 1.00 96.75 206 MET A CA 1
ATOM 1546 C C . MET A 1 206 ? 5.897 -0.166 16.536 1.00 96.75 206 MET A C 1
ATOM 1548 O O . MET A 1 206 ? 6.888 0.567 16.537 1.00 96.75 206 MET A O 1
ATOM 1552 N N . TYR A 1 207 ? 5.706 -1.132 15.646 1.00 98.38 207 TYR A N 1
ATOM 1553 C CA . TYR A 1 207 ? 6.564 -1.394 14.501 1.00 98.38 207 TYR A CA 1
ATOM 1554 C C . TYR A 1 207 ? 5.730 -1.529 13.227 1.00 98.38 207 TYR A C 1
ATOM 1556 O O . TYR A 1 207 ? 4.607 -2.036 13.262 1.00 98.38 207 TYR A O 1
ATOM 1564 N N . HIS A 1 208 ? 6.322 -1.143 12.101 1.00 98.62 208 HIS A N 1
ATOM 1565 C CA . HIS A 1 208 ? 5.804 -1.374 10.755 1.00 98.62 208 HIS A CA 1
ATOM 1566 C C . HIS A 1 208 ? 6.720 -2.346 10.020 1.00 98.62 208 HIS A C 1
ATOM 1568 O O . HIS A 1 208 ? 7.939 -2.186 10.068 1.00 98.62 208 HIS A O 1
ATOM 1574 N N . HIS A 1 209 ? 6.150 -3.344 9.349 1.00 98.75 209 HIS A N 1
ATOM 1575 C CA . HIS A 1 209 ? 6.909 -4.181 8.427 1.00 98.75 209 HIS A CA 1
ATOM 1576 C C . HIS A 1 209 ? 7.122 -3.414 7.127 1.00 98.75 209 HIS A C 1
ATOM 1578 O O . HIS A 1 209 ? 6.173 -2.848 6.572 1.00 98.75 209 HIS A O 1
ATOM 1584 N N . LEU A 1 210 ? 8.372 -3.383 6.673 1.00 98.81 210 LEU A N 1
ATOM 1585 C CA . LEU A 1 210 ? 8.784 -2.683 5.469 1.00 98.81 210 LEU A CA 1
ATOM 1586 C C . LEU A 1 210 ? 9.348 -3.684 4.461 1.00 98.81 210 LEU A C 1
ATOM 1588 O O . LEU A 1 210 ? 10.236 -4.465 4.794 1.00 98.81 210 LEU A O 1
ATOM 1592 N N . ASN A 1 211 ? 8.866 -3.621 3.221 1.00 98.81 211 ASN A N 1
ATOM 1593 C CA . ASN A 1 211 ? 9.498 -4.258 2.069 1.00 98.81 211 ASN A CA 1
ATOM 1594 C C . ASN A 1 211 ? 10.341 -3.212 1.334 1.00 98.81 211 ASN A C 1
ATOM 1596 O O . ASN A 1 211 ? 9.824 -2.220 0.803 1.00 98.81 211 ASN A O 1
ATOM 1600 N N . MET A 1 212 ? 11.652 -3.441 1.318 1.00 98.38 212 MET A N 1
ATOM 1601 C CA . MET A 1 212 ? 12.652 -2.480 0.860 1.00 98.38 212 MET A CA 1
ATOM 1602 C C . MET A 1 212 ? 12.821 -2.467 -0.662 1.00 98.38 212 MET A C 1
ATOM 1604 O O . MET A 1 212 ? 13.511 -1.595 -1.191 1.00 98.38 212 MET A O 1
ATOM 1608 N N . GLY A 1 213 ? 12.224 -3.423 -1.383 1.00 98.25 213 GLY A N 1
ATOM 1609 C CA . GLY A 1 213 ? 12.413 -3.565 -2.829 1.00 98.25 213 GLY A CA 1
ATOM 1610 C C . GLY A 1 213 ? 13.839 -3.974 -3.216 1.00 98.25 213 GLY A C 1
ATOM 1611 O O . GLY A 1 213 ? 14.321 -3.594 -4.284 1.00 98.25 213 GLY A O 1
ATOM 1612 N N . TRP A 1 214 ? 14.523 -4.717 -2.337 1.00 97.94 214 TRP A N 1
ATOM 1613 C CA . TRP A 1 214 ? 15.902 -5.192 -2.516 1.00 97.94 214 TRP A CA 1
ATOM 1614 C C . TRP A 1 214 ? 16.011 -6.718 -2.465 1.00 97.94 214 TRP A C 1
ATOM 1616 O O . TRP A 1 214 ? 16.926 -7.282 -1.863 1.00 97.94 214 TRP A O 1
ATOM 1626 N N . GLY A 1 215 ? 15.049 -7.419 -3.067 1.00 97.50 215 GLY A N 1
ATOM 1627 C CA . GLY A 1 215 ? 15.081 -8.881 -3.117 1.00 97.50 215 GLY A CA 1
ATOM 1628 C C . GLY A 1 215 ? 14.875 -9.555 -1.756 1.00 97.50 215 GLY A C 1
ATOM 1629 O O . GLY A 1 215 ? 15.332 -10.677 -1.564 1.00 97.50 215 GLY A O 1
ATOM 1630 N N . GLY A 1 216 ? 14.242 -8.863 -0.801 1.00 96.88 216 GLY A N 1
ATOM 1631 C CA . GLY A 1 216 ? 14.063 -9.308 0.584 1.00 96.88 216 GLY A CA 1
ATOM 1632 C C . GLY A 1 216 ? 15.197 -8.936 1.537 1.00 96.88 216 GLY A C 1
ATOM 1633 O O . GLY A 1 216 ? 15.092 -9.175 2.738 1.00 96.88 216 GLY A O 1
ATOM 1634 N N . SER A 1 217 ? 16.279 -8.340 1.032 1.00 96.19 217 SER A N 1
ATOM 1635 C CA . SER A 1 217 ? 17.319 -7.785 1.893 1.00 96.19 217 SER A CA 1
ATOM 1636 C C . SER A 1 217 ? 16.768 -6.606 2.693 1.00 96.19 217 SER A C 1
ATOM 1638 O O . SER A 1 217 ? 16.252 -5.660 2.102 1.00 96.19 217 SER A O 1
ATOM 1640 N N . GLN A 1 218 ? 16.942 -6.649 4.018 1.00 96.56 218 GLN A N 1
ATOM 1641 C CA . GLN A 1 218 ? 16.481 -5.620 4.965 1.00 96.56 218 GLN A CA 1
ATOM 1642 C C . GLN A 1 218 ? 14.953 -5.464 5.039 1.00 96.56 218 GLN A C 1
ATOM 1644 O O . GLN A 1 218 ? 14.468 -4.509 5.635 1.00 96.56 218 GLN A O 1
ATOM 1649 N N . ASP A 1 219 ? 14.187 -6.410 4.491 1.00 98.12 219 ASP A N 1
ATOM 1650 C CA . ASP A 1 219 ? 12.763 -6.499 4.803 1.00 98.12 219 ASP A CA 1
ATOM 1651 C C . ASP A 1 219 ? 12.624 -6.919 6.273 1.00 98.12 219 ASP A C 1
ATOM 1653 O O . ASP A 1 219 ? 13.109 -7.984 6.670 1.00 98.12 219 ASP A O 1
ATOM 1657 N N . ALA A 1 220 ? 12.031 -6.059 7.096 1.00 97.94 220 ALA A N 1
ATOM 1658 C CA . ALA A 1 220 ? 11.940 -6.262 8.538 1.00 97.94 220 ALA A CA 1
ATOM 1659 C C . ALA A 1 220 ? 10.890 -5.342 9.172 1.00 97.94 220 ALA A C 1
ATOM 1661 O O . ALA A 1 220 ? 10.323 -4.456 8.530 1.00 97.94 220 ALA A O 1
ATOM 1662 N N . TRP A 1 221 ? 10.663 -5.536 10.468 1.00 98.56 221 TRP A N 1
ATOM 1663 C CA . TRP A 1 221 ? 9.868 -4.650 11.303 1.00 98.56 221 TRP A CA 1
ATOM 1664 C C . TRP A 1 221 ? 10.733 -3.507 11.837 1.00 98.56 221 TRP A C 1
ATOM 1666 O O . TRP A 1 221 ? 11.716 -3.743 12.545 1.00 98.56 221 TRP A O 1
ATOM 1676 N N . TYR A 1 222 ? 10.336 -2.266 11.566 1.00 98.25 222 TYR A N 1
ATOM 1677 C CA . TYR A 1 222 ? 11.030 -1.053 12.002 1.00 98.25 222 TYR A CA 1
ATOM 1678 C C . TYR A 1 222 ? 10.135 -0.169 12.869 1.00 98.25 222 TYR A C 1
ATOM 1680 O O . TYR A 1 222 ? 8.936 -0.038 12.627 1.00 98.25 222 TYR A O 1
ATOM 1688 N N . ASN A 1 223 ? 10.733 0.469 13.874 1.00 96.81 223 ASN A N 1
ATOM 1689 C CA . ASN A 1 223 ? 10.088 1.544 14.618 1.00 96.81 223 ASN A CA 1
ATOM 1690 C C . ASN A 1 223 ? 10.372 2.865 13.890 1.00 96.81 223 ASN A C 1
ATOM 1692 O O . ASN A 1 223 ? 11.458 3.435 14.005 1.00 96.81 223 ASN A O 1
ATOM 1696 N N . LEU A 1 224 ? 9.407 3.313 13.087 1.00 96.94 224 LEU A N 1
ATOM 1697 C CA . LEU A 1 224 ? 9.543 4.524 12.283 1.00 96.94 224 LEU A CA 1
ATOM 1698 C C . LEU A 1 224 ? 9.611 5.787 13.167 1.00 96.94 224 LEU A C 1
ATOM 1700 O O . LEU A 1 224 ? 8.961 5.841 14.212 1.00 96.94 224 LEU A O 1
ATOM 1704 N N . PRO A 1 225 ? 10.379 6.814 12.755 1.00 95.56 225 PRO A N 1
ATOM 1705 C CA . PRO A 1 225 ? 10.929 7.011 11.406 1.00 95.56 225 PRO A CA 1
ATOM 1706 C C . PRO A 1 225 ? 12.286 6.339 11.148 1.00 95.56 225 PRO A C 1
ATOM 1708 O O . PRO A 1 225 ? 12.792 6.408 10.030 1.00 95.56 225 PRO A O 1
ATOM 1711 N N . ASN A 1 226 ? 12.880 5.693 12.154 1.00 95.56 226 ASN A N 1
ATOM 1712 C CA . ASN A 1 226 ? 14.226 5.143 12.046 1.00 95.56 226 ASN A CA 1
ATOM 1713 C C . ASN A 1 226 ? 14.218 3.790 11.319 1.00 95.56 226 ASN A C 1
ATOM 1715 O O . ASN A 1 226 ? 13.706 2.792 11.825 1.00 95.56 226 ASN A O 1
ATOM 1719 N N . VAL A 1 227 ? 14.846 3.756 10.146 1.00 96.69 227 VAL A N 1
ATOM 1720 C CA . VAL A 1 227 ? 15.171 2.541 9.391 1.00 96.69 227 VAL A CA 1
ATOM 1721 C C . VAL A 1 227 ? 16.684 2.404 9.400 1.00 96.69 227 VAL A C 1
ATOM 1723 O O . VAL A 1 227 ? 17.392 2.938 8.545 1.00 96.69 227 VAL A O 1
ATOM 1726 N N . ASP A 1 228 ? 17.196 1.719 10.410 1.00 91.31 228 ASP A N 1
ATOM 1727 C CA . ASP A 1 228 ? 18.625 1.566 10.651 1.00 91.31 228 ASP A CA 1
ATOM 1728 C C . ASP A 1 228 ? 19.217 0.398 9.861 1.00 91.31 228 ASP A C 1
ATOM 1730 O O . ASP A 1 228 ? 19.730 -0.589 10.389 1.00 91.31 228 ASP A O 1
ATOM 1734 N N . GLU A 1 229 ? 19.124 0.554 8.547 1.00 89.94 229 GLU A N 1
ATOM 1735 C CA . GLU A 1 229 ? 19.841 -0.242 7.569 1.00 89.94 229 GLU A CA 1
ATOM 1736 C C . GLU A 1 229 ? 21.327 0.201 7.503 1.00 89.94 229 GLU A C 1
ATOM 1738 O O . GLU A 1 229 ? 21.603 1.404 7.568 1.00 89.94 229 GLU A O 1
ATOM 1743 N N . PRO A 1 230 ? 22.302 -0.726 7.379 1.00 87.38 230 PRO A N 1
ATOM 1744 C CA . PRO A 1 230 ? 23.721 -0.403 7.574 1.00 87.38 230 PRO A CA 1
ATOM 1745 C C . PRO A 1 230 ? 24.384 0.548 6.562 1.00 87.38 230 PRO A C 1
ATOM 1747 O O . PRO A 1 230 ? 25.386 1.171 6.914 1.00 87.38 230 PRO A O 1
ATOM 1750 N N . ASN A 1 231 ? 23.911 0.646 5.314 1.00 87.56 231 ASN A N 1
ATOM 1751 C CA . ASN A 1 231 ? 24.594 1.415 4.265 1.00 87.56 231 ASN A CA 1
ATOM 1752 C C . ASN A 1 231 ? 24.130 2.877 4.184 1.00 87.56 231 ASN A C 1
ATOM 1754 O O . ASN A 1 231 ? 24.938 3.767 3.908 1.00 87.56 231 ASN A O 1
ATOM 1758 N N . TYR A 1 23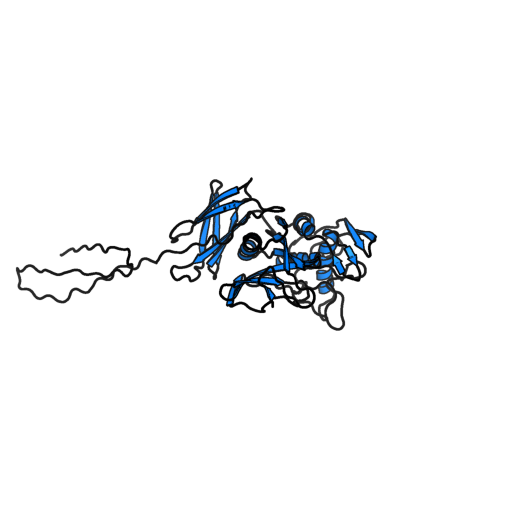2 ? 22.843 3.132 4.401 1.00 90.00 232 TYR A N 1
ATOM 1759 C CA . TYR A 1 232 ? 22.212 4.436 4.227 1.00 90.00 232 TYR A CA 1
ATOM 1760 C C . TYR A 1 232 ? 21.687 5.015 5.532 1.00 90.00 232 TYR A C 1
ATOM 1762 O O . TYR A 1 232 ? 21.906 6.209 5.747 1.00 90.00 232 TYR A O 1
ATOM 1770 N N . GLY A 1 233 ? 21.007 4.197 6.348 1.00 93.81 233 GLY A N 1
ATOM 1771 C CA . GLY A 1 233 ? 20.286 4.602 7.559 1.00 93.81 233 GLY A CA 1
ATOM 1772 C C . GLY A 1 233 ? 19.274 5.730 7.313 1.00 93.81 233 GLY A C 1
ATOM 1773 O O . GLY A 1 233 ? 19.654 6.890 7.181 1.00 93.81 233 GLY A O 1
ATOM 1774 N N . PHE A 1 234 ? 17.974 5.436 7.273 1.00 96.69 234 PHE A N 1
ATOM 1775 C CA . PHE A 1 234 ? 16.940 6.458 7.066 1.00 96.69 234 PHE A CA 1
ATOM 1776 C C . PHE A 1 234 ? 16.347 6.913 8.401 1.00 96.69 234 PHE A C 1
ATOM 1778 O O . PHE A 1 234 ? 16.152 6.112 9.310 1.00 96.69 234 PHE A O 1
ATOM 1785 N N . SER A 1 235 ? 16.069 8.208 8.515 1.00 95.12 235 SER A N 1
ATOM 1786 C CA . SER A 1 235 ? 15.644 8.866 9.757 1.00 95.12 235 SER A CA 1
ATOM 1787 C C . SER A 1 235 ? 14.341 9.649 9.603 1.00 95.12 235 SER A C 1
ATOM 1789 O O . SER A 1 235 ? 13.898 10.287 10.558 1.00 95.12 235 SER A O 1
ATOM 1791 N N . LYS A 1 236 ? 13.747 9.654 8.400 1.00 95.81 236 LYS A N 1
ATOM 1792 C CA . LYS A 1 236 ? 12.563 10.454 8.069 1.00 95.81 236 LYS A CA 1
ATOM 1793 C C . LYS A 1 236 ? 11.591 9.716 7.168 1.00 95.81 236 LYS A C 1
ATOM 1795 O O . LYS A 1 236 ? 12.022 9.046 6.227 1.00 95.81 236 LYS A O 1
ATOM 1800 N N . VAL A 1 237 ? 10.295 9.944 7.375 1.00 97.31 237 VAL A N 1
ATOM 1801 C CA . VAL A 1 237 ? 9.217 9.543 6.459 1.00 97.31 237 VAL A CA 1
ATOM 1802 C C . VAL A 1 237 ? 8.575 10.808 5.896 1.00 97.31 237 VAL A C 1
ATOM 1804 O O . VAL A 1 237 ? 7.862 11.522 6.595 1.00 97.31 237 VAL A O 1
ATOM 1807 N N . GLN A 1 238 ? 8.836 11.119 4.627 1.00 95.75 238 GLN A N 1
ATOM 1808 C CA . GLN A 1 238 ? 8.454 12.412 4.040 1.00 95.75 238 GLN A CA 1
ATOM 1809 C C . GLN A 1 238 ? 7.168 12.373 3.223 1.00 95.75 238 GLN A C 1
ATOM 1811 O O . GLN A 1 238 ? 6.487 13.390 3.106 1.00 95.75 238 GLN A O 1
ATOM 1816 N N . ALA A 1 239 ? 6.839 11.227 2.634 1.00 97.50 239 ALA A N 1
ATOM 1817 C CA . ALA A 1 239 ? 5.649 11.091 1.810 1.00 97.50 239 ALA A CA 1
ATOM 1818 C C . ALA A 1 239 ? 5.076 9.680 1.882 1.00 97.50 239 ALA A C 1
ATOM 1820 O O . ALA A 1 239 ? 5.777 8.730 2.237 1.00 97.50 239 ALA A O 1
ATOM 1821 N N . ALA A 1 240 ? 3.802 9.563 1.526 1.00 98.44 240 ALA A N 1
ATOM 1822 C CA . ALA A 1 240 ? 3.093 8.301 1.442 1.00 98.44 240 ALA A CA 1
ATOM 1823 C C . ALA A 1 240 ? 2.115 8.298 0.262 1.00 98.44 240 ALA A C 1
ATOM 1825 O O . ALA A 1 240 ? 1.444 9.301 -0.004 1.00 98.44 240 ALA A O 1
ATOM 1826 N N . VAL A 1 241 ? 1.997 7.146 -0.397 1.00 98.81 241 VAL A N 1
ATOM 1827 C CA . VAL A 1 241 ? 0.913 6.809 -1.322 1.00 98.81 241 VAL A CA 1
ATOM 1828 C C . VAL A 1 241 ? 0.047 5.740 -0.666 1.00 98.81 241 VAL A C 1
ATOM 1830 O O . VAL A 1 241 ? 0.544 4.682 -0.276 1.00 98.81 241 VAL A O 1
ATOM 1833 N N . TYR A 1 242 ? -1.238 6.033 -0.506 1.00 98.75 242 TYR A N 1
ATOM 1834 C CA . TYR A 1 242 ? -2.173 5.237 0.288 1.00 98.75 242 TYR A CA 1
ATOM 1835 C C . TYR A 1 242 ? -3.601 5.374 -0.249 1.00 98.75 242 TYR A C 1
ATOM 1837 O O . TYR A 1 242 ? -3.848 6.089 -1.225 1.00 98.75 242 TYR A O 1
ATOM 1845 N N . ASN A 1 243 ? -4.540 4.649 0.359 1.00 98.62 243 ASN A N 1
ATOM 1846 C CA . ASN A 1 243 ? -5.890 4.437 -0.157 1.00 98.62 243 ASN A CA 1
ATOM 1847 C C . ASN A 1 243 ? -5.842 3.946 -1.621 1.00 98.62 243 ASN A C 1
ATOM 1849 O O . ASN A 1 243 ? -6.608 4.411 -2.469 1.00 98.62 243 ASN A O 1
ATOM 1853 N N . ILE A 1 244 ? -4.886 3.050 -1.914 1.00 98.62 244 ILE A N 1
ATOM 1854 C CA . ILE A 1 244 ? -4.641 2.469 -3.240 1.00 98.62 244 ILE A CA 1
ATOM 1855 C C . ILE A 1 244 ? -5.691 1.382 -3.475 1.00 98.62 244 ILE A C 1
ATOM 1857 O O . ILE A 1 244 ? -5.512 0.230 -3.081 1.00 98.62 244 ILE A O 1
ATOM 1861 N N . PHE A 1 245 ? -6.814 1.757 -4.084 1.00 98.44 245 PHE A N 1
ATOM 1862 C CA . PHE A 1 245 ? -7.962 0.870 -4.257 1.00 98.44 245 PHE A CA 1
ATOM 1863 C C . PHE A 1 245 ? -8.156 0.511 -5.721 1.00 98.44 245 PHE A C 1
ATOM 1865 O O . PHE A 1 245 ? -8.274 1.389 -6.577 1.00 98.44 245 PHE A O 1
ATOM 1872 N N . VAL A 1 246 ? -8.255 -0.790 -5.999 1.00 98.06 246 VAL A N 1
ATOM 1873 C CA . VAL A 1 246 ? -8.629 -1.290 -7.329 1.00 98.06 246 VAL A CA 1
ATOM 1874 C C . VAL A 1 246 ? -10.036 -0.813 -7.700 1.00 98.06 246 VAL A C 1
ATOM 1876 O O . VAL A 1 246 ? -10.266 -0.384 -8.825 1.00 98.06 246 VAL A O 1
ATOM 1879 N N . SER A 1 247 ? -10.969 -0.824 -6.741 1.00 96.75 247 SER A N 1
ATOM 1880 C CA . SER A 1 247 ? -12.349 -0.376 -6.937 1.00 96.75 247 SER A CA 1
ATOM 1881 C C . SER A 1 247 ? -12.853 0.511 -5.795 1.00 96.75 247 SER A C 1
ATOM 1883 O O . SER A 1 247 ? -12.503 0.335 -4.623 1.00 96.75 247 SER A O 1
ATOM 1885 N N . GLY A 1 248 ? -13.717 1.461 -6.159 1.00 95.12 248 GLY A N 1
ATOM 1886 C CA . GLY A 1 248 ? -14.285 2.444 -5.243 1.00 95.12 248 GLY A CA 1
ATOM 1887 C C . GLY A 1 248 ? -13.294 3.516 -4.778 1.00 95.12 248 GLY A C 1
ATOM 1888 O O . GLY A 1 248 ? -12.111 3.510 -5.104 1.00 95.12 248 GLY A O 1
ATOM 1889 N N . THR A 1 249 ? -13.811 4.453 -3.993 1.00 95.81 249 THR A N 1
ATOM 1890 C CA . THR A 1 249 ? -13.073 5.566 -3.377 1.00 95.81 249 THR A CA 1
ATOM 1891 C C . THR A 1 249 ? -13.540 5.723 -1.934 1.00 95.81 249 THR A C 1
ATOM 1893 O O . THR A 1 249 ? -14.617 5.236 -1.592 1.00 95.81 249 THR A O 1
ATOM 1896 N N . GLY A 1 250 ? -12.796 6.445 -1.102 1.00 96.75 250 GLY A N 1
ATOM 1897 C CA . GLY A 1 250 ? -13.239 6.741 0.256 1.00 96.75 250 GLY A CA 1
ATOM 1898 C C . GLY A 1 250 ? -12.102 7.070 1.206 1.00 96.75 250 GLY A C 1
ATOM 1899 O O . GLY A 1 250 ? -10.927 7.024 0.833 1.00 96.75 250 GLY A O 1
ATOM 1900 N N . GLU A 1 251 ? -12.501 7.363 2.434 1.00 98.31 251 GLU A N 1
ATOM 1901 C CA . GLU A 1 251 ? -11.643 7.377 3.616 1.00 98.31 251 GLU A CA 1
ATOM 1902 C C . GLU A 1 251 ? -11.901 6.102 4.426 1.00 98.31 251 GLU A C 1
ATOM 1904 O O . GLU A 1 251 ? -12.928 5.441 4.246 1.00 98.31 251 GLU A O 1
ATOM 1909 N N . ILE A 1 252 ? -10.983 5.752 5.320 1.00 98.81 252 ILE A N 1
ATOM 1910 C CA . ILE A 1 252 ? -11.071 4.543 6.142 1.00 98.81 252 ILE A CA 1
ATOM 1911 C C . ILE A 1 252 ? -11.251 4.938 7.607 1.00 98.81 252 ILE A C 1
ATOM 1913 O O . ILE A 1 252 ? -10.490 5.755 8.126 1.00 98.81 252 ILE A O 1
ATOM 1917 N N . ILE A 1 253 ? -12.233 4.338 8.276 1.00 98.81 253 ILE A N 1
ATOM 1918 C CA . ILE A 1 253 ? -12.329 4.302 9.738 1.00 98.81 253 ILE A CA 1
ATOM 1919 C C . ILE A 1 253 ? -11.954 2.889 10.170 1.00 98.81 253 ILE A C 1
ATOM 1921 O O . ILE A 1 253 ? -12.653 1.943 9.807 1.00 98.81 253 ILE A O 1
ATOM 1925 N N . SER A 1 254 ? -10.885 2.737 10.944 1.00 98.81 254 SER A N 1
ATOM 1926 C CA . SER A 1 254 ? -10.503 1.438 11.493 1.00 98.81 254 SER A CA 1
ATOM 1927 C C . SER A 1 254 ? -10.228 1.488 12.992 1.00 98.81 254 SER A C 1
ATOM 1929 O O . SER A 1 254 ? -9.955 2.540 13.586 1.00 98.81 254 SER A O 1
ATOM 1931 N N . GLY A 1 255 ? -10.322 0.318 13.607 1.00 98.38 255 GLY A N 1
ATOM 1932 C CA . GLY A 1 255 ? -10.111 0.112 15.029 1.00 98.38 255 GLY A CA 1
ATOM 1933 C C . GLY A 1 255 ? -10.280 -1.356 15.385 1.00 98.38 255 GLY A C 1
ATOM 1934 O O . GLY A 1 255 ? -10.335 -2.228 14.513 1.00 98.38 255 GLY A O 1
ATOM 1935 N N . ARG A 1 256 ? -10.367 -1.626 16.684 1.00 97.81 256 ARG A N 1
ATOM 1936 C CA . ARG A 1 256 ? -10.545 -2.967 17.234 1.00 97.81 256 ARG A CA 1
ATOM 1937 C C . ARG A 1 256 ? -11.795 -3.070 18.085 1.00 97.81 256 ARG A C 1
ATOM 1939 O O . ARG A 1 256 ? -12.159 -2.121 18.767 1.00 97.81 256 ARG A O 1
ATOM 1946 N N . VAL A 1 257 ? -12.409 -4.245 18.098 1.00 98.12 257 VAL A N 1
ATOM 1947 C CA . VAL A 1 257 ? -13.376 -4.636 19.121 1.00 98.12 257 VAL A CA 1
ATOM 1948 C C . VAL A 1 257 ? -12.705 -5.630 20.057 1.00 98.12 257 VAL A C 1
ATOM 1950 O O . VAL A 1 257 ? -12.174 -6.653 19.614 1.00 98.12 257 VAL A O 1
ATOM 1953 N N . LEU A 1 258 ? -12.723 -5.321 21.349 1.00 96.12 258 LEU A N 1
ATOM 1954 C CA . LEU A 1 258 ? -12.207 -6.188 22.401 1.00 96.12 258 LEU A CA 1
ATOM 1955 C C . LEU A 1 258 ? -13.353 -6.696 23.278 1.00 96.12 258 LEU A C 1
ATOM 1957 O O . LEU A 1 258 ? -14.310 -5.972 23.562 1.00 96.12 258 LEU A O 1
ATOM 1961 N N . ASN A 1 259 ? -13.234 -7.938 23.729 1.00 93.19 259 ASN A N 1
ATOM 1962 C CA . ASN A 1 259 ? -14.031 -8.477 24.820 1.00 93.19 259 ASN A CA 1
ATOM 1963 C C . ASN A 1 259 ? -13.697 -7.738 26.126 1.00 93.19 259 ASN A C 1
ATOM 1965 O O . ASN A 1 259 ? -12.671 -7.062 26.236 1.00 93.19 259 ASN A O 1
ATOM 1969 N N . HIS A 1 260 ? -14.544 -7.901 27.143 1.00 87.38 260 HIS A N 1
ATOM 1970 C CA . HIS A 1 260 ? -14.338 -7.278 28.453 1.00 87.38 260 HIS A CA 1
ATOM 1971 C C . HIS A 1 260 ? -12.983 -7.638 29.100 1.00 87.38 260 HIS A C 1
ATOM 1973 O O . HIS A 1 260 ? -12.398 -6.823 29.808 1.00 87.38 260 HIS A O 1
ATOM 1979 N N . ASP A 1 261 ? -12.458 -8.832 28.824 1.00 87.81 261 ASP A N 1
ATOM 1980 C CA . ASP A 1 261 ? -11.154 -9.304 29.309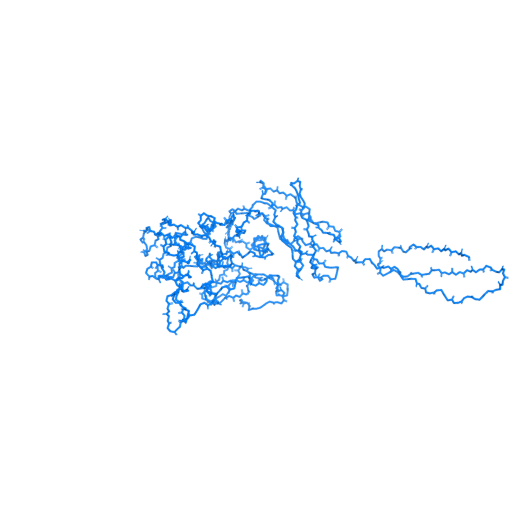 1.00 87.81 261 ASP A CA 1
ATOM 1981 C C . ASP A 1 261 ? -9.953 -8.780 28.490 1.00 87.81 261 ASP A C 1
ATOM 1983 O O . ASP A 1 261 ? -8.807 -9.147 28.754 1.00 87.81 261 ASP A O 1
ATOM 1987 N N . GLY A 1 262 ? -10.196 -7.925 27.491 1.00 90.19 262 GLY A N 1
ATOM 1988 C CA . GLY A 1 262 ? -9.180 -7.358 26.605 1.00 90.19 262 GLY A CA 1
ATOM 1989 C C . GLY A 1 262 ? -8.767 -8.266 25.442 1.00 90.19 262 GLY A C 1
ATOM 1990 O O . GLY A 1 262 ? -7.929 -7.861 24.629 1.00 90.19 262 GLY A O 1
ATOM 1991 N N . THR A 1 263 ? -9.339 -9.468 25.319 1.00 94.31 263 THR A N 1
ATOM 1992 C CA . THR A 1 263 ? -9.089 -10.345 24.167 1.00 94.31 263 THR A CA 1
ATOM 1993 C C . THR A 1 263 ? -9.807 -9.831 22.913 1.00 94.31 263 THR A C 1
ATOM 1995 O O . THR A 1 263 ? -10.827 -9.151 23.021 1.00 94.31 263 THR A O 1
ATOM 1998 N N . PRO A 1 264 ? -9.303 -10.107 21.698 1.00 96.94 264 PRO A N 1
ATOM 1999 C CA . PRO A 1 264 ? -9.970 -9.650 20.486 1.00 96.94 264 PRO A CA 1
ATOM 2000 C C . PRO A 1 264 ? -11.319 -10.340 20.253 1.00 96.94 264 PRO A C 1
ATOM 2002 O O . PRO A 1 264 ? -11.422 -11.562 20.346 1.00 96.94 264 PRO A O 1
ATOM 2005 N N . ALA A 1 265 ? -12.342 -9.564 19.894 1.00 96.31 265 ALA A N 1
ATOM 2006 C CA . ALA A 1 265 ? -13.664 -10.083 19.557 1.00 96.31 265 ALA A CA 1
ATOM 2007 C C . ALA A 1 265 ? -13.795 -10.251 18.036 1.00 96.31 265 ALA A C 1
ATOM 2009 O O . ALA A 1 265 ? -13.828 -9.263 17.303 1.00 96.31 265 ALA A O 1
ATOM 2010 N N . GLN A 1 266 ? -13.871 -11.494 17.558 1.00 97.44 266 GLN A N 1
ATOM 2011 C CA . GLN A 1 266 ? -13.977 -11.830 16.133 1.00 97.44 266 GLN A CA 1
ATOM 2012 C C . GLN A 1 266 ? -15.433 -11.864 15.645 1.00 97.44 266 GLN A C 1
ATOM 2014 O O . GLN A 1 266 ? -16.329 -12.296 16.366 1.00 97.44 266 GLN A O 1
ATOM 2019 N N . GLY A 1 267 ? -15.662 -11.477 14.386 1.00 97.25 267 GLY A N 1
ATOM 2020 C CA . GLY A 1 267 ? -16.959 -11.592 13.715 1.00 97.25 267 GLY A CA 1
ATOM 2021 C C . GLY A 1 267 ? -17.999 -10.566 14.169 1.00 97.25 267 GLY A C 1
ATOM 2022 O O . GLY A 1 267 ? -19.178 -10.702 13.844 1.00 97.25 267 GLY A O 1
ATOM 2023 N N . ILE A 1 268 ? -17.586 -9.537 14.909 1.00 97.62 268 ILE A N 1
ATOM 2024 C CA . ILE A 1 268 ? -18.468 -8.469 15.370 1.00 97.62 268 ILE A CA 1
ATOM 2025 C C . ILE A 1 268 ? -18.697 -7.488 14.225 1.00 97.62 268 ILE A C 1
ATOM 2027 O O . ILE A 1 268 ? -17.752 -6.886 13.722 1.00 97.62 268 ILE A O 1
ATOM 2031 N N . ASN A 1 269 ? -19.956 -7.302 13.826 1.00 98.38 269 ASN A N 1
ATOM 2032 C CA . ASN A 1 269 ? -20.319 -6.303 12.824 1.00 98.38 269 ASN A CA 1
ATOM 2033 C C . ASN A 1 269 ? -20.287 -4.897 13.440 1.00 98.38 269 ASN A C 1
ATOM 2035 O O . ASN A 1 269 ? -21.135 -4.547 14.268 1.00 98.38 269 ASN A O 1
ATOM 2039 N N . VAL A 1 270 ? -19.319 -4.089 13.017 1.00 98.75 270 VAL A N 1
ATOM 2040 C CA . VAL A 1 270 ? -19.146 -2.697 13.433 1.00 98.75 270 VAL A CA 1
ATOM 2041 C C . VAL A 1 270 ? -19.772 -1.791 12.387 1.00 98.75 270 VAL A C 1
ATOM 2043 O O . VAL A 1 270 ? -19.587 -1.992 11.192 1.00 98.75 270 VAL A O 1
ATOM 2046 N N . THR A 1 271 ? -20.528 -0.790 12.826 1.00 98.75 271 THR A N 1
ATOM 2047 C CA . THR A 1 271 ? -21.221 0.161 11.954 1.00 98.75 271 THR A CA 1
ATOM 2048 C C . THR A 1 271 ? -20.780 1.585 12.265 1.00 98.75 271 THR A C 1
ATOM 2050 O O . THR A 1 271 ? -20.915 2.047 13.399 1.00 98.75 271 THR A O 1
ATOM 2053 N N . ALA A 1 272 ? -20.305 2.298 11.245 1.00 98.69 272 ALA A N 1
ATOM 2054 C CA . ALA A 1 272 ? -20.074 3.734 11.270 1.00 98.69 272 ALA A CA 1
ATOM 2055 C C . ALA A 1 272 ? -21.280 4.448 10.646 1.00 98.69 272 ALA A C 1
ATOM 2057 O O . ALA A 1 272 ? -21.588 4.246 9.471 1.00 98.69 272 ALA A O 1
ATOM 2058 N N . THR A 1 273 ? -21.957 5.288 11.427 1.00 98.56 273 THR A N 1
ATOM 2059 C CA . THR A 1 273 ? -23.153 6.028 10.999 1.00 98.56 273 THR A CA 1
ATOM 2060 C C . THR A 1 273 ? -22.889 7.525 11.000 1.00 98.56 273 THR A C 1
ATOM 2062 O O . THR A 1 273 ? -22.378 8.068 11.978 1.00 98.56 273 THR A O 1
ATOM 2065 N N . SER A 1 274 ? -23.276 8.202 9.924 1.00 97.38 274 SER A N 1
ATOM 2066 C CA . SER A 1 274 ? -23.279 9.659 9.804 1.00 97.38 274 SER A CA 1
ATOM 2067 C C . SER A 1 274 ? -24.635 10.146 9.286 1.00 97.38 274 SER A C 1
ATOM 2069 O O . SER A 1 274 ? -25.538 9.360 9.003 1.00 97.38 274 SER A O 1
ATOM 2071 N N . ALA A 1 275 ? -24.780 11.460 9.114 1.00 94.00 275 ALA A N 1
ATOM 2072 C CA . ALA A 1 275 ? -25.972 12.033 8.492 1.00 94.00 275 ALA A CA 1
ATOM 2073 C C . ALA A 1 275 ? -26.186 11.571 7.034 1.00 94.00 275 ALA A C 1
ATOM 2075 O O . ALA A 1 275 ? -27.302 11.667 6.530 1.00 94.00 275 ALA A O 1
ATOM 2076 N N . SER A 1 276 ? -25.138 11.096 6.346 1.00 92.44 276 SER A N 1
ATOM 2077 C CA . SER A 1 276 ? -25.215 10.664 4.945 1.00 92.44 276 SER A CA 1
ATOM 2078 C C . SER A 1 276 ? -25.467 9.166 4.764 1.00 92.44 276 SER A C 1
ATOM 2080 O O . SER A 1 276 ? -25.680 8.735 3.632 1.00 92.44 276 SER A O 1
ATOM 2082 N N . GLY A 1 277 ? -25.454 8.372 5.837 1.00 97.31 277 GLY A N 1
ATOM 2083 C CA . GLY A 1 277 ? -25.717 6.936 5.775 1.00 97.31 277 GLY A CA 1
ATOM 2084 C C . GLY A 1 277 ? -24.976 6.132 6.839 1.00 97.31 277 GLY A C 1
ATOM 2085 O O . GLY A 1 277 ? -24.408 6.684 7.783 1.00 97.31 277 GLY A O 1
ATOM 2086 N N . SER A 1 278 ? -24.975 4.814 6.653 1.00 98.06 278 SER A N 1
ATOM 2087 C CA . SER A 1 278 ? -24.274 3.861 7.511 1.00 98.06 278 SER A CA 1
ATOM 2088 C C . SER A 1 278 ? -23.473 2.879 6.664 1.00 98.06 278 SER A C 1
ATOM 2090 O O . SER A 1 278 ? -23.937 2.424 5.618 1.00 98.06 278 SER A O 1
ATOM 2092 N N . TRP A 1 279 ? -22.281 2.539 7.142 1.00 98.50 279 TRP A N 1
ATOM 2093 C CA . TRP A 1 279 ? -21.366 1.580 6.525 1.00 98.50 279 TRP A CA 1
ATOM 2094 C C . TRP A 1 279 ? -20.859 0.637 7.600 1.00 98.50 279 TRP A C 1
ATOM 2096 O O . TRP A 1 279 ? -20.699 1.048 8.751 1.00 98.50 279 TRP A O 1
ATOM 2106 N N . SER A 1 280 ? -20.607 -0.614 7.240 1.00 98.31 280 SER A N 1
ATOM 2107 C CA . SER A 1 280 ? -20.210 -1.627 8.207 1.00 98.31 280 SER A CA 1
ATOM 2108 C C . SER A 1 280 ? -19.136 -2.553 7.674 1.00 98.31 280 SER A C 1
ATOM 2110 O O . SER A 1 280 ? -18.997 -2.731 6.464 1.00 98.31 280 SER A O 1
ATOM 2112 N N . ASP A 1 281 ? -18.404 -3.141 8.609 1.00 98.44 281 ASP A N 1
ATOM 2113 C CA . ASP A 1 281 ? -17.434 -4.200 8.380 1.00 98.44 281 ASP A CA 1
ATOM 2114 C C . ASP A 1 281 ? -17.398 -5.116 9.611 1.00 98.44 281 ASP A C 1
ATOM 2116 O O . ASP A 1 281 ? -17.759 -4.697 10.717 1.00 98.44 281 ASP A O 1
ATOM 2120 N N . ALA A 1 282 ? -17.000 -6.369 9.422 1.00 98.19 282 ALA A N 1
ATOM 2121 C CA . ALA A 1 282 ? -16.916 -7.344 10.502 1.00 98.19 282 ALA A CA 1
ATOM 2122 C C . ALA A 1 282 ? -15.475 -7.487 10.994 1.00 98.19 282 ALA A C 1
ATOM 2124 O O . ALA A 1 282 ? -14.535 -7.490 10.203 1.00 98.19 282 ALA A O 1
ATOM 2125 N N . THR A 1 283 ? -15.295 -7.657 12.302 1.00 98.62 283 THR A N 1
ATOM 2126 C CA . THR A 1 283 ? -13.957 -7.844 12.858 1.00 98.62 283 THR A CA 1
ATOM 2127 C C . THR A 1 283 ? -13.321 -9.172 12.448 1.00 98.62 283 THR A C 1
ATOM 2129 O O . THR A 1 283 ? -13.972 -10.221 12.424 1.00 98.62 283 THR A O 1
ATOM 2132 N N . ASN A 1 284 ? -12.015 -9.149 12.186 1.00 98.06 284 ASN A N 1
ATOM 2133 C CA . ASN A 1 284 ? -11.213 -10.355 11.980 1.00 98.06 284 ASN A CA 1
ATOM 2134 C C . ASN A 1 284 ? -10.855 -11.059 13.310 1.00 98.06 284 ASN A C 1
ATOM 2136 O O . ASN A 1 284 ? -11.313 -10.681 14.387 1.00 98.06 284 ASN A O 1
ATOM 2140 N N . ASP A 1 285 ? -10.025 -12.099 13.239 1.00 97.12 285 ASP A N 1
ATOM 2141 C CA . ASP A 1 285 ? -9.524 -12.880 14.384 1.00 97.12 285 ASP A CA 1
ATOM 2142 C C . ASP A 1 285 ? -8.704 -12.063 15.400 1.00 97.12 285 ASP A C 1
ATOM 2144 O O . ASP A 1 285 ? -8.590 -12.438 16.565 1.00 97.12 285 ASP A O 1
ATOM 2148 N N . LYS A 1 286 ? -8.179 -10.906 14.992 1.00 97.50 286 LYS A N 1
ATOM 2149 C CA . LYS A 1 286 ? -7.485 -9.936 15.853 1.00 97.50 286 LYS A CA 1
ATOM 2150 C C . LYS A 1 286 ? -8.395 -8.809 16.334 1.00 97.50 286 LYS A C 1
ATOM 2152 O O . LYS A 1 286 ? -7.908 -7.833 16.924 1.00 97.50 286 LYS A O 1
ATOM 2157 N N . GLY A 1 287 ? -9.703 -8.951 16.122 1.00 98.19 287 GLY A N 1
ATOM 2158 C CA . GLY A 1 287 ? -10.722 -7.982 16.497 1.00 98.19 287 GLY A CA 1
ATOM 2159 C C . GLY A 1 287 ? -10.698 -6.714 15.647 1.00 98.19 287 GLY A C 1
ATOM 2160 O O . GLY A 1 287 ? -11.358 -5.756 16.014 1.00 98.19 287 GLY A O 1
ATOM 2161 N N . ILE A 1 288 ? -9.931 -6.663 14.555 1.00 98.75 288 ILE A N 1
ATOM 2162 C CA . ILE A 1 288 ? -9.749 -5.464 13.722 1.00 98.75 288 ILE A CA 1
ATOM 2163 C C . ILE A 1 288 ? -10.881 -5.369 12.699 1.00 98.75 288 ILE A C 1
ATOM 2165 O O . ILE A 1 288 ? -11.193 -6.370 12.058 1.00 98.75 288 ILE A O 1
ATOM 2169 N N . TYR A 1 289 ? -11.442 -4.173 12.520 1.00 98.81 289 TYR A N 1
ATOM 2170 C CA . TYR A 1 289 ? -12.374 -3.830 11.438 1.00 98.81 289 TYR A CA 1
ATOM 2171 C C . TYR A 1 289 ? -11.848 -2.620 10.646 1.00 98.81 289 TYR A C 1
ATOM 2173 O O . TYR A 1 289 ? -11.144 -1.774 11.210 1.00 98.81 289 TYR A O 1
ATOM 2181 N N . ALA A 1 290 ? -12.227 -2.487 9.369 1.00 98.62 290 ALA A N 1
ATOM 2182 C CA . ALA A 1 290 ? -11.888 -1.323 8.548 1.00 98.62 290 ALA A CA 1
ATOM 2183 C C . ALA A 1 290 ? -13.037 -0.932 7.603 1.00 98.62 290 ALA A C 1
ATOM 2185 O O . ALA A 1 290 ? -13.276 -1.536 6.559 1.00 98.62 290 ALA A O 1
ATOM 2186 N N . ILE A 1 291 ? -13.734 0.152 7.934 1.00 98.62 291 ILE A N 1
ATOM 2187 C CA . ILE A 1 291 ? -14.909 0.617 7.194 1.00 98.62 291 ILE A CA 1
ATOM 2188 C C . ILE A 1 291 ? -14.497 1.715 6.215 1.00 98.62 291 ILE A C 1
ATOM 2190 O O . ILE A 1 291 ? -14.039 2.787 6.619 1.00 98.62 291 ILE A O 1
ATOM 2194 N N . LYS A 1 292 ? -14.719 1.479 4.917 1.00 98.12 292 LYS A N 1
ATOM 2195 C CA . LYS A 1 292 ? -14.646 2.537 3.900 1.00 98.12 292 LYS A CA 1
ATOM 2196 C C . LYS A 1 292 ? -15.892 3.415 3.959 1.00 98.12 292 LYS A C 1
ATOM 2198 O O . LYS A 1 292 ? -17.009 2.915 3.841 1.00 98.12 292 LYS A O 1
ATOM 2203 N N . VAL A 1 293 ? -15.687 4.723 4.058 1.00 98.25 293 VAL A N 1
ATOM 2204 C CA . VAL A 1 293 ? -16.748 5.735 4.076 1.00 98.25 293 VAL A CA 1
ATOM 2205 C C . VAL A 1 293 ? -16.554 6.767 2.956 1.00 98.25 293 VAL A C 1
ATOM 2207 O O . VAL A 1 293 ? -15.432 6.943 2.467 1.00 98.25 293 VAL A O 1
ATOM 2210 N N . PRO A 1 294 ? -17.616 7.467 2.514 1.00 97.44 294 PRO A N 1
ATOM 2211 C CA . PRO A 1 294 ? -17.503 8.483 1.475 1.00 97.44 294 PRO A CA 1
ATOM 2212 C C . PRO A 1 294 ? -16.542 9.610 1.858 1.00 97.44 294 PRO A C 1
ATOM 2214 O O . PRO A 1 294 ? -16.504 10.043 3.010 1.00 97.44 294 PRO A O 1
ATOM 2217 N N . VAL A 1 295 ? -15.820 10.132 0.863 1.00 96.25 295 VAL A N 1
ATOM 2218 C CA . VAL A 1 295 ? -14.949 11.300 1.040 1.00 96.25 295 VAL A CA 1
ATOM 2219 C C . VAL A 1 295 ? -15.818 12.527 1.350 1.00 96.25 295 VAL A C 1
ATOM 2221 O O . VAL A 1 295 ? -16.644 12.904 0.511 1.00 96.25 295 VAL A O 1
ATOM 2224 N N . PRO A 1 296 ? -15.665 13.172 2.520 1.00 94.44 296 PRO A N 1
ATOM 2225 C CA . PRO A 1 296 ? -16.439 14.360 2.847 1.00 94.44 296 PRO A CA 1
ATOM 2226 C C . PRO A 1 296 ? -15.948 15.578 2.050 1.00 94.44 296 PRO A C 1
ATOM 2228 O O . PRO A 1 296 ? -14.808 15.634 1.584 1.00 94.44 296 PRO A O 1
ATOM 2231 N N . ALA A 1 297 ? -16.797 16.604 1.934 1.00 90.44 297 ALA A N 1
ATOM 2232 C CA . ALA A 1 297 ? -16.402 17.872 1.315 1.00 90.44 297 ALA A CA 1
ATOM 2233 C C . ALA A 1 297 ? -15.260 18.558 2.094 1.00 90.44 297 ALA A C 1
ATOM 2235 O O . ALA A 1 297 ? -14.308 19.052 1.486 1.00 90.44 297 ALA A O 1
ATOM 2236 N N . SER A 1 298 ? -15.346 18.538 3.428 1.00 90.06 298 SER A N 1
ATOM 2237 C CA . SER A 1 298 ? -14.318 19.018 4.361 1.00 90.06 298 SER A CA 1
ATOM 2238 C C . SER A 1 298 ? -14.078 18.003 5.481 1.00 90.06 298 SER A C 1
ATOM 2240 O O . SER A 1 298 ? -13.011 17.396 5.555 1.00 90.06 298 SER A O 1
ATOM 2242 N N . SER A 1 299 ? -15.090 17.781 6.316 1.00 95.31 299 SER A N 1
ATOM 2243 C CA . SER A 1 299 ? -15.115 16.767 7.363 1.00 95.31 299 SER A CA 1
ATOM 2244 C C . SER A 1 299 ? -16.529 16.229 7.574 1.00 95.31 299 SER A C 1
ATOM 2246 O O . SER A 1 299 ? -17.513 16.853 7.173 1.00 95.31 299 SER A O 1
ATOM 2248 N N . ALA A 1 300 ? -16.630 15.057 8.193 1.00 97.38 300 ALA A N 1
ATOM 2249 C CA . ALA A 1 300 ? -17.891 14.457 8.600 1.00 97.38 300 ALA A CA 1
ATOM 2250 C C . ALA A 1 300 ? -17.741 13.717 9.935 1.00 97.38 300 ALA A C 1
ATOM 2252 O O . ALA A 1 300 ? -16.764 12.997 10.162 1.00 97.38 300 ALA A O 1
ATOM 2253 N N . SER A 1 301 ? -18.743 13.886 10.798 1.00 98.00 301 SER A N 1
ATOM 2254 C CA . SER A 1 301 ? -18.866 13.166 12.064 1.00 98.00 301 SER A CA 1
ATOM 2255 C C . SER A 1 301 ? -19.460 11.783 11.838 1.00 98.00 301 SER A C 1
ATOM 2257 O O . SER A 1 301 ? -20.505 11.664 11.196 1.00 98.00 301 SER A O 1
ATOM 2259 N N . TYR A 1 302 ? -18.840 10.766 12.431 1.00 98.62 302 TYR A N 1
ATOM 2260 C CA . TYR A 1 302 ? -19.367 9.405 12.467 1.00 98.62 302 TYR A CA 1
ATOM 2261 C C . TYR A 1 302 ? -19.511 8.929 13.910 1.00 98.62 302 TYR A C 1
ATOM 2263 O O . TYR A 1 302 ? -18.643 9.182 14.744 1.00 98.62 302 TYR A O 1
ATOM 2271 N N . SER A 1 303 ? -20.601 8.217 14.180 1.00 98.38 303 SER A N 1
ATOM 2272 C CA . SER A 1 303 ? -20.798 7.409 15.381 1.00 98.38 303 SER A CA 1
ATOM 2273 C C . SER A 1 303 ? -20.497 5.954 15.031 1.00 98.38 303 SER A C 1
ATOM 2275 O O . SER A 1 303 ? -21.182 5.368 14.189 1.00 98.38 303 SER A O 1
ATOM 2277 N N . VAL A 1 304 ? -19.446 5.395 15.626 1.00 98.62 304 VAL A N 1
ATOM 2278 C CA . VAL A 1 304 ? -18.996 4.019 15.401 1.00 98.62 304 VAL A CA 1
ATOM 2279 C C . VAL A 1 304 ? -19.491 3.142 16.541 1.00 98.62 304 VAL A C 1
ATOM 2281 O O . VAL A 1 304 ? -19.270 3.459 17.706 1.00 98.62 304 VAL A O 1
ATOM 2284 N N . SER A 1 305 ? -20.189 2.057 16.223 1.00 98.06 305 SER A N 1
ATOM 2285 C CA . SER A 1 305 ? -20.859 1.218 17.221 1.00 98.06 305 SER A CA 1
ATOM 2286 C C . SER A 1 305 ? -20.937 -0.240 16.787 1.00 98.06 305 SER A C 1
ATOM 2288 O O . SER A 1 305 ? -20.873 -0.547 15.598 1.00 98.06 305 SER A O 1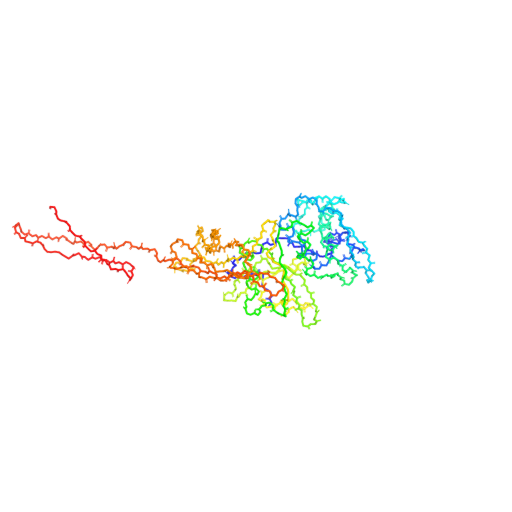
ATOM 2290 N N . CYS A 1 306 ? -21.111 -1.141 17.749 1.00 96.81 306 CYS A N 1
ATOM 2291 C CA . CYS A 1 306 ? -21.482 -2.529 17.497 1.00 96.81 306 CYS A CA 1
ATOM 2292 C C . CYS A 1 306 ? -22.419 -3.035 18.599 1.00 96.81 306 CYS A C 1
ATOM 2294 O O . CYS A 1 306 ? -22.549 -2.415 19.659 1.00 96.81 306 CYS A O 1
ATOM 2296 N N . ALA A 1 307 ? -23.097 -4.153 18.341 1.00 92.31 307 ALA A N 1
ATOM 2297 C CA . ALA A 1 307 ? -23.946 -4.789 19.340 1.00 92.31 307 ALA A CA 1
ATOM 2298 C C . ALA A 1 307 ? -23.107 -5.254 20.543 1.00 92.31 307 ALA A C 1
ATOM 2300 O O . ALA A 1 307 ? -22.053 -5.859 20.372 1.00 92.31 307 ALA A O 1
ATOM 2301 N N . GLY A 1 308 ? -23.587 -4.976 21.756 1.00 87.69 308 GLY A N 1
ATOM 2302 C CA . GLY A 1 308 ? -22.910 -5.366 22.996 1.00 87.69 308 GLY A CA 1
ATOM 2303 C C . GLY A 1 308 ? -21.795 -4.424 23.459 1.00 87.69 308 GLY A C 1
ATOM 2304 O O . GLY A 1 308 ? -21.288 -4.618 24.561 1.00 87.69 308 GLY A O 1
ATOM 2305 N N . ALA A 1 309 ? -21.432 -3.394 22.686 1.00 89.44 309 ALA A N 1
ATOM 2306 C CA . ALA A 1 309 ? -20.504 -2.364 23.149 1.00 89.44 309 ALA A CA 1
ATOM 2307 C C . ALA A 1 309 ? -21.132 -1.457 24.221 1.00 89.44 309 ALA A C 1
ATOM 2309 O O . ALA A 1 309 ? -22.327 -1.159 24.173 1.00 89.44 309 ALA A O 1
ATOM 2310 N N . ALA A 1 310 ? -20.307 -0.976 25.156 1.00 80.31 310 ALA A N 1
ATOM 2311 C CA . ALA A 1 310 ? -20.730 -0.069 26.229 1.00 80.31 310 ALA A CA 1
ATOM 2312 C C . ALA A 1 310 ? -21.302 1.257 25.705 1.00 80.31 310 ALA A C 1
ATOM 2314 O O . ALA A 1 310 ? -22.322 1.744 26.190 1.00 80.31 310 ALA A O 1
ATOM 2315 N N . ALA A 1 311 ? -20.632 1.843 24.713 1.00 88.69 311 ALA A N 1
ATOM 2316 C CA . ALA A 1 311 ? -21.006 3.106 24.094 1.00 88.69 311 ALA A CA 1
ATOM 2317 C C . ALA A 1 311 ? -20.414 3.209 22.678 1.00 88.69 311 ALA A C 1
ATOM 2319 O O . ALA A 1 311 ? -19.384 2.587 22.399 1.00 88.69 311 ALA A O 1
ATOM 2320 N N . PRO A 1 312 ? -21.027 4.003 21.783 1.00 95.00 312 PRO A N 1
ATOM 2321 C CA . PRO A 1 312 ? -20.421 4.336 20.503 1.00 95.00 312 PRO A CA 1
ATOM 2322 C C . PRO A 1 312 ? -19.203 5.260 20.664 1.00 95.00 312 PRO A C 1
ATOM 2324 O O . PRO A 1 312 ? -19.143 6.082 21.579 1.00 95.00 312 PRO A O 1
ATOM 2327 N N . VAL A 1 313 ? -18.279 5.202 19.704 1.00 97.44 313 VAL A N 1
ATOM 2328 C CA . VAL A 1 313 ? -17.148 6.134 19.579 1.00 97.44 313 VAL A CA 1
ATOM 2329 C C . VAL A 1 313 ? -17.463 7.179 18.515 1.00 97.44 313 VAL A C 1
ATOM 2331 O O . VAL A 1 313 ? -17.786 6.850 17.376 1.00 97.44 313 VAL A O 1
ATOM 2334 N N . SER A 1 314 ? -17.351 8.457 18.875 1.00 97.94 314 SER A N 1
ATOM 2335 C CA . SER A 1 314 ? -17.490 9.559 17.918 1.00 97.94 314 SER A CA 1
ATOM 2336 C C . SER A 1 314 ? -16.149 9.876 17.264 1.00 97.94 314 SER A C 1
ATOM 2338 O O . SER A 1 314 ? -15.174 10.157 17.958 1.00 97.94 314 SER A O 1
ATOM 2340 N N . VAL A 1 315 ? -16.107 9.888 15.932 1.00 98.12 315 VAL A N 1
ATOM 2341 C CA . VAL A 1 315 ? -14.893 10.185 15.157 1.00 98.12 315 VAL A CA 1
ATOM 2342 C C . VAL A 1 315 ? -15.135 11.264 14.106 1.00 98.12 315 VAL A C 1
ATOM 2344 O O . VAL A 1 315 ? -16.263 11.479 13.658 1.00 98.12 315 VAL A O 1
ATOM 2347 N N . GLN A 1 316 ? -14.060 11.948 13.711 1.00 97.75 316 GLN A N 1
ATOM 2348 C CA . GLN A 1 316 ? -14.059 12.928 12.625 1.00 97.75 316 GLN A CA 1
ATOM 2349 C C . GLN A 1 316 ? -13.262 12.390 11.444 1.00 97.75 316 GLN A C 1
ATOM 2351 O O . GLN A 1 316 ? -12.045 12.237 11.530 1.00 97.75 316 GLN A O 1
ATOM 2356 N N . VAL A 1 317 ? -13.952 12.151 10.335 1.00 98.00 317 VAL A N 1
ATOM 2357 C CA . VAL A 1 317 ? -13.328 11.826 9.052 1.00 98.00 317 VAL A CA 1
ATOM 2358 C C . VAL A 1 317 ? -13.097 13.128 8.300 1.00 98.00 317 VAL A C 1
ATOM 2360 O O . VAL A 1 317 ? -14.009 13.946 8.177 1.00 98.00 317 VAL A O 1
ATOM 2363 N N . GLY A 1 318 ? -11.871 13.339 7.831 1.00 96.75 318 GLY A N 1
ATOM 2364 C CA . GLY A 1 318 ? -11.499 14.495 7.014 1.00 96.75 318 GLY A CA 1
ATOM 2365 C C . GLY A 1 318 ? -11.431 14.145 5.532 1.00 96.75 318 GLY A C 1
ATOM 2366 O O . GLY A 1 318 ? -11.914 13.102 5.108 1.00 96.75 318 GLY A O 1
ATOM 2367 N N . ARG A 1 319 ? -10.765 14.995 4.752 1.00 95.94 319 ARG A N 1
ATOM 2368 C CA . ARG A 1 319 ? -10.418 14.708 3.359 1.00 95.94 319 ARG A CA 1
ATOM 2369 C C . ARG A 1 319 ? -8.915 14.508 3.207 1.00 95.94 319 ARG A C 1
ATOM 2371 O O . ARG A 1 319 ? -8.117 15.396 3.534 1.00 95.94 319 ARG A O 1
ATOM 2378 N N . SER A 1 320 ? -8.538 13.356 2.678 1.00 96.62 320 SER A N 1
ATOM 2379 C CA . SER A 1 320 ? -7.166 13.032 2.328 1.00 96.62 320 SER A CA 1
ATOM 2380 C C . SER A 1 320 ? -6.682 13.826 1.113 1.00 96.62 320 SER A C 1
ATOM 2382 O O . SER A 1 320 ? -7.425 14.088 0.163 1.00 96.62 320 SER A O 1
ATOM 2384 N N . GLY A 1 321 ? -5.415 14.232 1.148 1.00 93.75 321 GLY A N 1
ATOM 2385 C CA . GLY A 1 321 ? -4.815 15.065 0.115 1.00 93.75 321 GLY A CA 1
ATOM 2386 C C . GLY A 1 321 ? -3.334 15.332 0.354 1.00 93.75 321 GLY A C 1
ATOM 2387 O O . GLY A 1 321 ? -2.676 14.674 1.154 1.00 93.75 321 GLY A O 1
ATOM 2388 N N . PHE A 1 322 ? -2.805 16.338 -0.335 1.00 91.94 322 PHE A N 1
ATOM 2389 C CA . PHE A 1 322 ? -1.363 16.572 -0.435 1.00 91.94 322 PHE A CA 1
ATOM 2390 C C . PHE A 1 322 ? -0.651 16.809 0.907 1.00 91.94 322 PHE A C 1
ATOM 2392 O O . PHE A 1 322 ? 0.524 16.487 1.039 1.00 91.94 322 PHE A O 1
ATOM 2399 N N . SER A 1 323 ? -1.356 17.329 1.912 1.00 88.31 323 SER A N 1
ATOM 2400 C CA . SER A 1 323 ? -0.823 17.600 3.255 1.00 88.31 323 SER A CA 1
ATOM 2401 C C . SER A 1 323 ? -1.818 17.242 4.367 1.00 88.31 323 SER A C 1
ATOM 2403 O O . SER A 1 323 ? -1.750 17.788 5.467 1.00 88.31 323 SER A O 1
ATOM 2405 N N . SER A 1 324 ? -2.795 16.382 4.072 1.00 91.44 324 SER A N 1
ATOM 2406 C CA . SER A 1 324 ? -3.860 16.000 5.000 1.00 91.44 324 SER A CA 1
ATOM 2407 C C . SER A 1 324 ? -4.219 14.528 4.848 1.00 91.44 324 SER A C 1
ATOM 2409 O O . SER A 1 324 ? -4.151 13.967 3.756 1.00 91.44 324 SER A O 1
ATOM 2411 N N . CYS A 1 325 ? -4.641 13.917 5.952 1.00 95.56 325 CYS A N 1
ATOM 2412 C CA . CYS A 1 325 ? -5.178 12.563 5.982 1.00 95.56 325 CYS A CA 1
ATOM 2413 C C . CYS A 1 325 ? -6.613 12.606 6.519 1.00 95.56 325 CYS A C 1
ATOM 2415 O O . CYS A 1 325 ? -6.851 13.186 7.587 1.00 95.56 325 CYS A O 1
ATOM 2417 N N . GLY A 1 326 ? -7.557 12.037 5.766 1.00 97.19 326 GLY A N 1
ATOM 2418 C CA . GLY A 1 326 ? -8.967 11.929 6.129 1.00 97.19 326 GLY A CA 1
ATOM 2419 C C . GLY A 1 326 ? -9.294 10.672 6.931 1.00 97.19 326 GLY A C 1
ATOM 2420 O O . GLY A 1 326 ? -10.229 10.706 7.731 1.00 97.19 326 GLY A O 1
ATOM 2421 N N . ASN A 1 327 ? -8.477 9.624 6.795 1.00 98.44 327 ASN A N 1
ATOM 2422 C CA . ASN A 1 327 ? -8.606 8.378 7.543 1.00 98.44 327 ASN A CA 1
ATOM 2423 C C . ASN A 1 327 ? -8.562 8.586 9.072 1.00 98.44 327 ASN A C 1
ATOM 2425 O O . ASN A 1 327 ? -7.919 9.503 9.614 1.00 98.44 327 ASN A O 1
ATOM 2429 N N . VAL A 1 328 ? -9.214 7.659 9.768 1.00 98.44 328 VAL A N 1
ATOM 2430 C CA . VAL A 1 328 ? -9.262 7.531 11.222 1.00 98.44 328 VAL A CA 1
ATOM 2431 C C . VAL A 1 328 ? -8.735 6.153 11.602 1.00 98.44 328 VAL A C 1
ATOM 2433 O O . VAL A 1 328 ? -9.143 5.147 11.031 1.00 98.44 328 VAL A O 1
ATOM 2436 N N . TRP A 1 329 ? -7.845 6.128 12.589 1.00 98.25 329 TRP A N 1
ATOM 2437 C CA . TRP A 1 329 ? -7.292 4.911 13.168 1.00 98.25 329 TRP A CA 1
ATOM 2438 C C . TRP A 1 329 ? -7.524 4.907 14.678 1.00 98.25 329 TRP A C 1
ATOM 2440 O O . TRP A 1 329 ? -7.440 5.969 15.301 1.00 98.25 329 TRP A O 1
ATOM 2450 N N . GLY A 1 330 ? -7.762 3.731 15.259 1.00 96.94 330 GLY A N 1
ATOM 2451 C CA . GLY A 1 330 ? -7.935 3.560 16.704 1.00 96.94 330 GLY A CA 1
ATOM 2452 C C . GLY A 1 330 ? -9.333 3.925 17.204 1.00 96.94 330 GLY A C 1
ATOM 2453 O O . GLY A 1 330 ? -9.482 4.412 18.323 1.00 96.94 330 GLY A O 1
ATOM 2454 N N . ALA A 1 331 ? -10.364 3.727 16.380 1.00 97.94 331 ALA A N 1
ATOM 2455 C CA . ALA A 1 331 ? -11.760 3.844 16.799 1.00 97.94 331 ALA A CA 1
ATOM 2456 C C . ALA A 1 331 ? -12.202 2.585 17.581 1.00 97.94 331 ALA A C 1
ATOM 2458 O O . ALA A 1 331 ? -13.110 1.859 17.181 1.00 97.94 331 ALA A O 1
ATOM 2459 N N . ASP A 1 332 ? -11.502 2.278 18.669 1.00 97.56 332 ASP A N 1
ATOM 2460 C CA . ASP A 1 332 ? -11.645 1.005 19.375 1.00 97.56 332 ASP A CA 1
ATOM 2461 C C . ASP A 1 332 ? -12.932 0.945 20.217 1.00 97.56 332 ASP A C 1
ATOM 2463 O O . ASP A 1 332 ? -13.341 1.927 20.835 1.00 97.56 332 ASP A O 1
ATOM 2467 N N . LEU A 1 333 ? -13.568 -0.226 20.260 1.00 97.38 333 LEU A N 1
ATOM 2468 C CA . LEU A 1 333 ? -14.779 -0.521 21.026 1.00 97.38 333 LEU A CA 1
ATOM 2469 C C . LEU A 1 333 ? -14.504 -1.651 22.024 1.00 97.38 333 LEU A C 1
ATOM 2471 O O . LEU A 1 333 ? -13.799 -2.612 21.713 1.00 97.38 333 LEU A O 1
ATOM 2475 N N . SER A 1 334 ? -15.134 -1.575 23.193 1.00 94.69 334 SER A N 1
ATOM 2476 C CA . SER A 1 334 ? -15.105 -2.646 24.193 1.00 94.69 334 SER A CA 1
ATOM 2477 C C . SER A 1 334 ? -16.508 -3.187 24.421 1.00 94.69 334 SER A C 1
ATOM 2479 O O . SER A 1 334 ? -17.450 -2.417 24.646 1.00 94.69 334 SER A O 1
ATOM 2481 N N . LEU A 1 335 ? -16.644 -4.509 24.365 1.00 93.19 335 LEU A N 1
ATOM 2482 C CA . LEU A 1 335 ? -17.879 -5.197 24.715 1.00 93.19 335 LEU A CA 1
ATOM 2483 C C . LEU A 1 335 ? -18.094 -5.161 26.233 1.00 93.19 335 LEU A C 1
ATOM 2485 O O . LEU A 1 335 ? -17.144 -5.234 27.016 1.00 93.19 335 LEU A O 1
ATOM 2489 N N . ASN A 1 336 ? -19.355 -5.039 26.637 1.00 87.25 336 ASN A N 1
ATOM 2490 C CA . ASN A 1 336 ? -19.763 -5.120 28.035 1.00 87.25 336 ASN A CA 1
ATOM 2491 C C . ASN A 1 336 ? -19.476 -6.510 28.617 1.00 87.25 336 ASN A C 1
ATOM 2493 O O . ASN A 1 336 ? -19.342 -7.491 27.879 1.00 87.25 336 ASN A O 1
ATOM 2497 N N . THR A 1 337 ? -19.436 -6.602 29.949 1.00 75.56 337 THR A N 1
ATOM 2498 C CA . THR A 1 337 ? -19.496 -7.899 30.628 1.00 75.56 337 THR A CA 1
ATOM 2499 C C . THR A 1 337 ? -20.755 -8.642 30.174 1.00 75.56 337 THR A C 1
ATOM 2501 O O . THR A 1 337 ? -21.847 -8.063 30.194 1.00 75.56 337 THR A O 1
ATOM 2504 N N . PRO A 1 338 ? -20.642 -9.906 29.728 1.00 67.94 338 PRO A N 1
ATOM 2505 C CA . PRO A 1 338 ? -21.813 -10.750 29.555 1.00 67.94 338 PRO A CA 1
ATOM 2506 C C . PRO A 1 338 ? -22.553 -10.839 30.891 1.00 67.94 338 PRO A C 1
ATOM 2508 O O . PRO A 1 338 ? -21.936 -11.164 31.900 1.00 67.94 338 PRO A O 1
ATOM 2511 N N . ASN A 1 339 ? -23.854 -10.551 30.891 1.00 68.25 339 ASN A N 1
ATOM 2512 C CA . ASN A 1 339 ? -24.671 -10.708 32.088 1.00 68.25 339 ASN A CA 1
ATOM 2513 C C . ASN A 1 339 ? -24.722 -12.183 32.502 1.00 68.25 339 ASN A C 1
ATOM 2515 O O . ASN A 1 339 ? -25.070 -13.038 31.679 1.00 68.25 339 ASN A O 1
ATOM 2519 N N . THR A 1 340 ? -24.433 -12.477 33.762 1.00 72.31 340 THR A N 1
ATOM 2520 C CA . THR A 1 340 ? -24.507 -13.817 34.336 1.00 72.31 340 THR A CA 1
ATOM 2521 C C . THR A 1 340 ? -25.762 -13.910 35.205 1.00 72.31 340 THR A C 1
ATOM 2523 O O . THR A 1 340 ? -25.978 -13.052 36.052 1.00 72.31 340 THR A O 1
ATOM 2526 N N . PRO A 1 341 ? -26.631 -14.923 35.023 1.00 75.81 341 PRO A N 1
ATOM 2527 C CA . PRO A 1 341 ? -27.833 -15.031 35.842 1.00 75.81 341 PRO A CA 1
ATOM 2528 C C . PRO A 1 341 ? -27.475 -15.187 37.336 1.00 75.81 341 PRO A C 1
ATOM 2530 O O . PRO A 1 341 ? -26.521 -15.908 37.650 1.00 75.81 341 PRO A O 1
ATOM 2533 N N . PRO A 1 342 ? -28.260 -14.594 38.258 1.00 83.31 342 PRO A N 1
ATOM 2534 C CA . PRO A 1 342 ? -28.078 -14.795 39.691 1.00 83.31 342 PRO A CA 1
ATOM 2535 C C . PRO A 1 342 ? -28.197 -16.274 40.077 1.00 83.31 342 PRO A C 1
ATOM 2537 O O . PRO A 1 342 ? -29.030 -17.012 39.543 1.00 83.31 342 PRO A O 1
ATOM 2540 N N . SER A 1 343 ? -27.400 -16.706 41.052 1.00 87.31 343 SER A N 1
ATOM 2541 C CA . SER A 1 343 ? -27.464 -18.050 41.625 1.00 87.31 343 SER A CA 1
ATOM 2542 C C . SER A 1 343 ? -28.273 -18.035 42.918 1.00 87.31 343 SER A C 1
ATOM 2544 O O . SER A 1 343 ? -27.884 -17.387 43.887 1.00 87.31 343 SER A O 1
ATOM 2546 N N . LEU A 1 344 ? -29.373 -18.789 42.963 1.00 88.81 344 LEU A N 1
ATOM 2547 C CA . LEU A 1 344 ? -30.144 -19.004 44.191 1.00 88.81 344 LEU A CA 1
ATOM 2548 C C . LEU A 1 344 ? -29.403 -19.961 45.128 1.00 88.81 344 LEU A C 1
ATOM 2550 O O . LEU A 1 344 ? -28.986 -21.048 44.719 1.00 88.81 344 LEU A O 1
ATOM 2554 N N . ASN A 1 345 ? -29.288 -19.591 46.402 1.00 86.50 345 ASN A N 1
ATOM 2555 C CA . ASN A 1 345 ? -28.822 -20.513 47.428 1.00 86.50 345 ASN A CA 1
ATOM 2556 C C . ASN A 1 345 ? -29.927 -21.539 47.741 1.00 86.50 345 ASN A C 1
ATOM 2558 O O . ASN A 1 345 ? -31.100 -21.168 47.843 1.00 86.50 345 ASN A O 1
ATOM 2562 N N . PRO A 1 346 ? -29.588 -22.830 47.908 1.00 87.62 346 PRO A N 1
ATOM 2563 C CA . PRO A 1 346 ? -30.577 -23.845 48.240 1.00 87.62 346 PRO A CA 1
ATOM 2564 C C . PRO A 1 346 ? -31.211 -23.564 49.607 1.00 87.62 346 PRO A C 1
ATOM 2566 O O . PRO A 1 346 ? -30.513 -23.355 50.600 1.00 87.62 346 PRO A O 1
ATOM 2569 N N . ILE A 1 347 ? -32.543 -23.624 49.667 1.00 86.31 347 ILE A N 1
ATOM 2570 C CA . ILE A 1 347 ? -33.283 -23.606 50.931 1.00 86.31 347 ILE A CA 1
ATOM 2571 C C . ILE A 1 347 ? -33.154 -25.001 51.552 1.00 86.31 347 ILE A C 1
ATOM 2573 O O . ILE A 1 347 ? -33.537 -26.000 50.942 1.00 86.31 347 ILE A O 1
ATOM 2577 N N . GLY A 1 348 ? -32.577 -25.087 52.751 1.00 85.19 348 GLY A N 1
ATOM 2578 C CA . GLY A 1 348 ? -32.443 -26.355 53.470 1.00 85.19 348 GLY A CA 1
ATOM 2579 C C . GLY A 1 348 ? -33.794 -26.962 53.866 1.00 85.19 348 GLY A C 1
ATOM 2580 O O . GLY A 1 348 ? -34.810 -26.275 53.914 1.00 85.19 348 GLY A O 1
ATOM 2581 N N . ASN A 1 349 ? -33.806 -28.256 54.198 1.00 89.00 349 ASN A N 1
ATOM 2582 C CA . ASN A 1 349 ? -35.015 -28.932 54.680 1.00 89.00 349 ASN A CA 1
ATOM 2583 C C . ASN A 1 349 ? -35.519 -28.290 55.986 1.00 89.00 349 ASN A C 1
ATOM 2585 O O . ASN A 1 349 ? -34.768 -28.196 56.959 1.00 89.00 349 ASN A O 1
ATOM 2589 N N . ILE A 1 350 ? -36.803 -27.920 56.035 1.00 86.94 350 ILE A N 1
ATOM 2590 C CA . ILE A 1 350 ? -37.459 -27.347 57.220 1.00 86.94 350 ILE A CA 1
ATOM 2591 C C . ILE A 1 350 ? -38.552 -28.309 57.691 1.00 86.94 350 ILE A C 1
ATOM 2593 O O . ILE A 1 350 ? -39.389 -28.744 56.905 1.00 86.94 350 ILE A O 1
ATOM 2597 N N . THR A 1 351 ? -38.554 -28.648 58.981 1.00 89.19 351 THR A N 1
ATOM 2598 C CA . THR A 1 351 ? -39.599 -29.479 59.601 1.00 89.19 351 THR A CA 1
ATOM 2599 C C . THR A 1 351 ? -40.487 -28.611 60.487 1.00 89.19 351 THR A C 1
ATOM 2601 O O . THR A 1 351 ? -39.982 -27.944 61.388 1.00 89.19 351 THR A O 1
ATOM 2604 N N . ILE A 1 352 ? -41.802 -28.640 60.255 1.00 86.38 352 ILE A N 1
ATOM 2605 C CA . ILE A 1 352 ? -42.809 -27.902 61.035 1.00 86.38 352 ILE A CA 1
ATOM 2606 C C . ILE A 1 352 ? -43.961 -28.826 61.441 1.00 86.38 352 ILE A C 1
ATOM 2608 O O . ILE A 1 352 ? -44.169 -29.878 60.836 1.00 86.38 352 ILE A O 1
ATOM 2612 N N . GLN A 1 353 ? -44.745 -28.423 62.442 1.00 90.00 353 GLN A N 1
ATOM 2613 C CA . GLN A 1 353 ? -46.023 -29.077 62.729 1.00 90.00 353 GLN A CA 1
ATOM 2614 C C . GLN A 1 353 ? -47.151 -28.504 61.867 1.00 90.00 353 GLN A C 1
ATOM 2616 O O . GLN A 1 353 ? -47.144 -27.323 61.520 1.00 90.00 353 GLN A O 1
ATOM 2621 N N . ALA A 1 354 ? -48.138 -29.344 61.547 1.00 87.81 354 ALA A N 1
ATOM 2622 C CA . ALA A 1 354 ? -49.308 -28.936 60.777 1.00 87.81 354 ALA A CA 1
ATOM 2623 C C . ALA A 1 354 ? -50.034 -27.754 61.449 1.00 87.81 354 ALA A C 1
ATOM 2625 O O . ALA A 1 354 ? -50.263 -27.764 62.658 1.00 87.81 354 ALA A O 1
ATOM 2626 N N . GLY A 1 355 ? -50.387 -26.742 60.652 1.00 87.31 355 GLY A N 1
ATOM 2627 C CA . GLY A 1 355 ? -51.021 -25.507 61.124 1.00 87.31 355 GLY A CA 1
ATOM 2628 C C . GLY A 1 355 ? -50.053 -24.420 61.604 1.00 87.31 355 GLY A C 1
ATOM 2629 O O . GLY A 1 355 ? -50.516 -23.355 62.007 1.00 87.31 355 GLY A O 1
ATOM 2630 N N . GLN A 1 356 ? -48.734 -24.649 61.558 1.00 88.06 356 GLN A N 1
ATOM 2631 C CA . GLN A 1 356 ? -47.741 -23.613 61.848 1.00 88.06 356 GLN A CA 1
ATOM 2632 C C . GLN A 1 356 ? -47.288 -22.865 60.593 1.00 88.06 356 GLN A C 1
ATOM 2634 O O . GLN A 1 356 ? -47.170 -23.441 59.512 1.00 88.06 356 GLN A O 1
ATOM 2639 N N . THR A 1 357 ? -46.992 -21.578 60.764 1.00 86.19 357 THR A N 1
ATOM 2640 C CA . THR A 1 357 ? -46.362 -20.749 59.734 1.00 86.19 357 THR A CA 1
ATOM 2641 C C . THR A 1 357 ? -44.919 -21.191 59.516 1.00 86.19 357 THR A C 1
ATOM 2643 O O . THR A 1 357 ? -44.157 -21.332 60.473 1.00 86.19 357 THR A O 1
ATOM 2646 N N . ILE A 1 358 ? -44.533 -21.361 58.253 1.00 84.25 358 ILE A N 1
ATOM 2647 C CA . ILE A 1 358 ? -43.139 -21.532 57.847 1.00 84.25 358 ILE A CA 1
ATOM 2648 C C . ILE A 1 358 ? -42.552 -20.183 57.436 1.00 84.25 358 ILE A C 1
ATOM 2650 O O . ILE A 1 358 ? -43.162 -19.441 56.670 1.00 84.25 358 ILE A O 1
ATOM 2654 N N . THR A 1 359 ? -41.355 -19.886 57.931 1.00 84.25 359 THR A N 1
ATOM 2655 C CA . THR A 1 359 ? -40.569 -18.721 57.520 1.00 84.25 359 THR A CA 1
ATOM 2656 C C . THR A 1 359 ? -39.229 -19.219 57.008 1.00 84.25 359 THR A C 1
ATOM 2658 O O . THR A 1 359 ? -38.573 -20.019 57.674 1.00 84.25 359 THR A O 1
ATOM 2661 N N . PHE A 1 360 ? -38.817 -18.745 55.839 1.00 85.62 360 PHE A N 1
ATOM 2662 C CA . PHE A 1 360 ? -37.499 -19.000 55.271 1.00 85.62 360 PHE A CA 1
ATOM 2663 C C . PHE A 1 360 ? -36.970 -17.729 54.610 1.00 85.62 360 PHE A C 1
ATOM 2665 O O . PHE A 1 360 ? -37.740 -16.831 54.265 1.00 85.62 360 PHE A O 1
ATOM 2672 N N . THR A 1 361 ? -35.655 -17.670 54.441 1.00 85.62 361 THR A N 1
ATOM 2673 C CA . THR A 1 361 ? -34.977 -16.593 53.720 1.00 85.62 361 THR A CA 1
ATOM 2674 C C . THR A 1 361 ? -34.606 -17.101 52.336 1.00 85.62 361 THR A C 1
ATOM 2676 O O . THR A 1 361 ? -34.126 -18.226 52.198 1.00 85.62 361 THR A O 1
ATOM 2679 N N . ILE A 1 362 ? -34.853 -16.283 51.315 1.00 85.88 362 ILE A N 1
ATOM 2680 C CA . ILE A 1 362 ? -34.323 -16.508 49.972 1.00 85.88 362 ILE A CA 1
ATOM 2681 C C . ILE A 1 362 ? -33.083 -15.639 49.851 1.00 85.88 362 ILE A C 1
ATOM 2683 O O . ILE A 1 362 ? -33.182 -14.421 49.957 1.00 85.88 362 ILE A 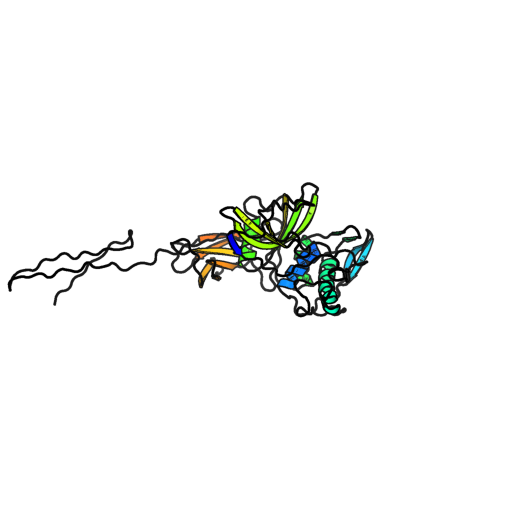O 1
ATOM 2687 N N . ASP A 1 363 ? -31.946 -16.274 49.609 1.00 86.56 363 ASP A N 1
ATOM 2688 C CA . ASP A 1 363 ? -30.691 -15.591 49.333 1.00 86.56 363 ASP A CA 1
ATOM 2689 C C . ASP A 1 363 ? -30.222 -15.980 47.929 1.00 86.56 363 ASP A C 1
ATOM 2691 O O . ASP A 1 363 ? -30.266 -17.154 47.551 1.00 86.56 363 ASP A O 1
ATOM 2695 N N . ALA A 1 364 ? -29.753 -15.005 47.157 1.00 85.06 364 ALA A N 1
ATOM 2696 C CA . ALA A 1 364 ? -29.080 -15.228 45.883 1.00 85.06 364 ALA A CA 1
ATOM 2697 C C . ALA A 1 364 ? -27.773 -14.444 45.844 1.00 85.06 364 ALA A C 1
ATOM 2699 O O . ALA A 1 364 ? -27.648 -13.391 46.472 1.00 85.06 364 ALA A O 1
ATOM 2700 N N . THR A 1 365 ? -26.810 -14.952 45.087 1.00 84.44 365 THR A N 1
ATOM 2701 C CA . THR A 1 365 ? -25.596 -14.224 44.730 1.00 84.44 365 THR A CA 1
ATOM 2702 C C . THR A 1 365 ? -25.647 -13.853 43.257 1.00 84.44 365 THR A C 1
ATOM 2704 O O . THR A 1 365 ? -25.995 -14.674 42.411 1.00 84.44 365 THR A O 1
ATOM 2707 N N . ASP A 1 366 ? -25.301 -12.607 42.953 1.00 79.38 366 ASP A N 1
ATOM 2708 C CA . ASP A 1 366 ? -25.127 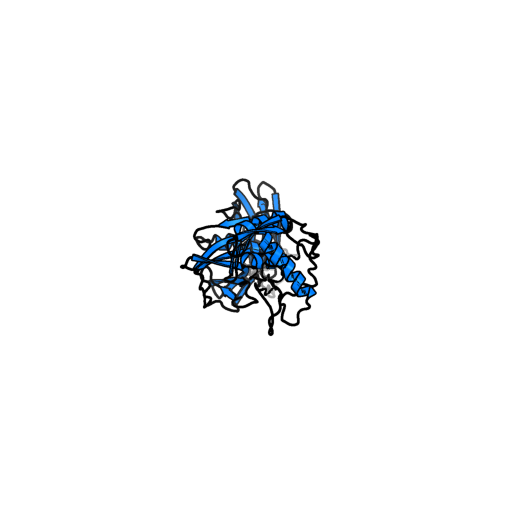-12.134 41.585 1.00 79.38 366 ASP A CA 1
ATOM 2709 C C . ASP A 1 366 ? -23.624 -12.014 41.296 1.00 79.38 366 ASP A C 1
ATOM 2711 O O . ASP A 1 366 ? -22.915 -11.370 42.081 1.00 79.38 366 ASP A O 1
ATOM 2715 N N . PRO A 1 367 ? -23.100 -12.665 40.242 1.00 74.06 367 PRO A N 1
ATOM 2716 C CA . PRO A 1 367 ? -21.701 -12.516 39.857 1.00 74.06 367 PRO A CA 1
ATOM 2717 C C . PRO A 1 367 ? -21.377 -11.113 39.321 1.00 74.06 367 PRO A C 1
ATOM 2719 O O . PRO A 1 367 ? -20.201 -10.745 39.299 1.00 74.06 367 PRO A O 1
ATOM 2722 N N . ASP A 1 368 ? -22.386 -10.338 38.905 1.00 75.69 368 ASP A N 1
ATOM 2723 C CA . ASP A 1 368 ? -22.246 -9.009 38.322 1.00 75.69 368 ASP A CA 1
ATOM 2724 C C . ASP A 1 368 ? -22.411 -7.904 39.392 1.00 75.69 368 ASP A C 1
ATOM 2726 O O . ASP A 1 368 ? -23.523 -7.566 39.805 1.00 75.69 368 ASP A O 1
ATOM 2730 N N . PRO A 1 369 ? -21.314 -7.250 39.833 1.00 61.00 369 PRO A N 1
ATOM 2731 C CA . PRO A 1 369 ? -21.293 -6.392 41.028 1.00 61.00 369 PRO A CA 1
ATOM 2732 C C . PRO A 1 369 ? -22.092 -5.081 40.913 1.00 61.00 369 PRO A C 1
ATOM 2734 O O . PRO A 1 369 ? -22.183 -4.332 41.884 1.00 61.00 369 PRO A O 1
ATOM 2737 N N . ALA A 1 370 ? -22.644 -4.778 39.735 1.00 64.31 370 ALA A N 1
ATOM 2738 C CA . ALA A 1 370 ? -23.463 -3.593 39.476 1.00 64.31 370 ALA A CA 1
ATOM 2739 C C . ALA A 1 370 ? -24.971 -3.896 39.400 1.00 64.31 370 ALA A C 1
ATOM 2741 O O . ALA A 1 370 ? -25.758 -2.977 39.165 1.00 64.31 370 ALA A O 1
ATOM 2742 N N . GLN A 1 371 ? -25.381 -5.155 39.576 1.00 71.38 371 GLN A N 1
ATOM 2743 C CA . GLN A 1 371 ? -26.778 -5.573 39.485 1.00 71.38 371 GLN A CA 1
ATOM 2744 C C . GLN A 1 371 ? -27.368 -5.840 40.868 1.00 71.38 371 GLN A C 1
ATOM 2746 O O . GLN A 1 371 ? -26.683 -6.259 41.798 1.00 71.38 371 GLN A O 1
ATOM 2751 N N . THR A 1 372 ? -28.652 -5.518 41.027 1.00 73.81 372 THR A N 1
ATOM 2752 C CA . THR A 1 372 ? -29.400 -5.789 42.260 1.00 73.81 372 THR A CA 1
ATOM 2753 C C . THR A 1 372 ? -30.363 -6.941 41.987 1.00 73.81 372 THR A C 1
ATOM 2755 O O . THR A 1 372 ? -31.228 -6.781 41.123 1.00 73.81 372 THR A O 1
ATOM 2758 N N . PRO A 1 373 ? -30.252 -8.07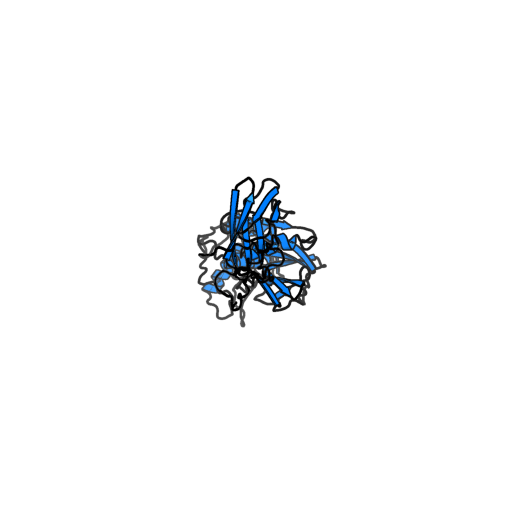8 42.697 1.00 76.19 373 PRO A N 1
ATOM 2759 C CA . PRO A 1 373 ? -31.200 -9.174 42.551 1.00 76.19 373 PRO A CA 1
ATOM 2760 C C . PRO A 1 373 ? -32.610 -8.750 42.971 1.00 76.19 373 PRO A C 1
ATOM 2762 O O . PRO A 1 373 ? -32.802 -8.207 44.061 1.00 76.19 373 PRO A O 1
ATOM 2765 N N . GLU A 1 374 ? -33.605 -9.050 42.139 1.00 81.62 374 GLU A N 1
ATOM 2766 C CA . GLU A 1 374 ? -35.016 -8.988 42.521 1.00 81.62 374 GLU A CA 1
ATOM 2767 C C . GLU A 1 374 ? -35.539 -10.396 42.822 1.00 81.62 374 GLU A C 1
ATOM 2769 O O . GLU A 1 374 ? -35.305 -11.344 42.071 1.00 81.62 374 GLU A O 1
ATOM 2774 N N . PHE A 1 375 ? -36.267 -10.534 43.931 1.00 80.69 375 PHE A N 1
ATOM 2775 C CA . PHE A 1 375 ? -36.785 -11.815 44.408 1.00 80.69 375 PHE A CA 1
ATOM 2776 C C . PHE A 1 375 ? -38.306 -11.872 44.270 1.00 80.69 375 PHE A C 1
ATOM 2778 O O . PHE A 1 375 ? -39.011 -10.935 44.644 1.00 80.69 375 PHE A O 1
ATOM 2785 N N . SER A 1 376 ? -38.827 -13.006 43.801 1.00 81.38 376 SER A N 1
ATOM 2786 C CA . SER A 1 376 ? -40.256 -13.325 43.857 1.00 81.38 376 SER A CA 1
ATOM 2787 C C . SER A 1 376 ? -40.454 -14.767 44.320 1.00 81.38 376 SER A C 1
ATOM 2789 O O . SER A 1 376 ? -39.655 -15.646 44.000 1.00 81.38 376 SER A O 1
ATOM 2791 N N . ALA A 1 377 ? -41.500 -15.003 45.110 1.00 77.69 377 ALA A N 1
ATOM 2792 C CA . ALA A 1 377 ? -41.864 -16.321 45.613 1.00 77.69 377 ALA A CA 1
ATOM 2793 C C . ALA A 1 377 ? -43.373 -16.524 45.462 1.00 77.69 377 ALA A C 1
ATOM 2795 O O . ALA A 1 377 ? -44.159 -15.619 45.742 1.00 77.69 377 ALA A O 1
ATOM 2796 N N . THR A 1 378 ? -43.771 -17.715 45.028 1.00 77.31 378 THR A N 1
ATOM 2797 C CA . THR A 1 378 ? -45.171 -18.151 44.956 1.00 77.31 378 THR A CA 1
ATOM 2798 C C . THR A 1 378 ? -45.276 -19.505 45.651 1.00 77.31 378 THR A C 1
ATOM 2800 O O . THR A 1 378 ? -44.346 -20.306 45.577 1.00 77.31 378 THR A O 1
ATOM 2803 N N . GLY A 1 379 ? -46.353 -19.722 46.403 1.00 74.44 379 GLY A N 1
ATOM 2804 C CA . GLY A 1 379 ? -46.630 -20.988 47.081 1.00 74.44 379 GLY A CA 1
ATOM 2805 C C . GLY A 1 379 ? -47.932 -21.571 46.553 1.00 74.44 379 GLY A C 1
ATOM 2806 O O . GLY A 1 379 ? -48.894 -20.820 46.382 1.00 74.44 379 GLY A O 1
ATOM 2807 N N . GLU A 1 380 ? -47.938 -22.876 46.291 1.00 57.25 380 GLU A N 1
ATOM 2808 C CA . GLU A 1 380 ? -49.135 -23.660 45.951 1.00 57.25 380 GLU A CA 1
ATOM 2809 C C . GLU A 1 380 ? -49.634 -24.475 47.146 1.00 57.25 380 GLU A C 1
ATOM 2811 O O . GLU A 1 380 ? -48.782 -24.962 47.931 1.00 57.25 380 GLU A O 1
#

pLDDT: mean 94.89, std 6.58, range [57.25, 98.94]

Foldseek 3Di:
DFAADADWWPFDFLQLALAAFAFFAVVTDGFQQNPPVVSFGLAQLLLQLLSLCLSVVFDQWFLAWDWAWAAEPNRIDIDIQQELDRGRTHQDSVLADRQDHPPRDPSNRSSNNSSSNNSSRQQRWYGYNVGIDGDNVSSQVCCCNRRPWPGKAKAFDPFCPPPCNVVLFAVLCLLVQRKKWWWWAAPVRDIGIWIFRTWTDRVPQIWTFINRNHSCVLRGTDRPPWSPDPPGTTHGTTMMMGPRGSDDGAAKEKAFEAEPVRAGDFQWWKWKDFPVGIWIFTAHNRRMTITGDHADPAKTWIFIDTPQFPGTAIDIAGHGHHHDHRGHYHRYTYGDPDFDDKAWDDWDDDDDDPPDDDDDDIDIDGPDPVDDDDDDDDDD

Secondary structure (DSSP, 8-state):
--BS--SEEEE---------SSEETTTTEESTTTTSGGG----HHHHHHHHHHHHHT--SS-----EEEEEETTEEEEEE--TTTSSS----GGG--SS--TTS-HHHHHHHHHHHHHHHHHTT-EE-TT--B--HHHHHHHHHHTT--SEEEEEE-S-TTGGGHHHHHHHHHHHTT--EEEEEE-TTS-EEEEEEEEEEEETTEEEEEEE-SSTTTT-EEE-TT-B--TTT-B-EEEEEEEEEESS---EEEEEEEE-TTS-B-TT-EEEEEETTEEEEEE--TTSEEEEEEPPPSS-EEEEEEETTBSSPEEEEE---BTTB---EE---EEBPPPP-PPEEPPPPP----TTPPP-----EE-SSTT----------

Radius of gyration: 28.01 Å; chains: 1; bounding box: 76×48×90 Å

Sequence (380 aa):
MGTPSINDERVNPLVASRWNQDTVGYPRVLCYNYYTPKNYVSGCVATAMAQVIRYWQHPTTGIGVYSHDIVVDGVGQSANTRGGDGAGGAYNWSIMPLTPNGSTPEASRQMIGALLYDCGVTVEMSYSSSGSGASTYDTSIRLKDRFGYANSVYTQGTELTTGGLLNRIVNPNLDLGCPTILSIRNDKNQGHAIIADGYGYNSSTMYHHLNMGWGGSQDAWYNLPNVDEPNYGFSKVQAAVYNIFVSGTGEIISGRVLNHDGTPAQGINVTATSASGSWSDATNDKGIYAIKVPVPASSASYSVSCAGAAAPVSVQVGRSGFSSCGNVWGADLSLNTPNTPPSLNPIGNITIQAGQTITFTIDATDPDPAQTPEFSATGE